Protein AF-A0A0W8FBV6-F1 (afdb_monomer_lite)

Sequence (702 aa):
MQFDRRVVRDALKEDIENRSALSEKLSTVDFVVFSGDLSYRGKSEEFQKAREQLLDPLLEACGQSQNPDRFFIVPGNHDSDRDSFNQWQKEFWDSCFLNSYDCLTECLEQVESRERILEPFQAFTSFVQDYNGQDLPNYGSVRILNIRDKKIALFGINSALACGRHINEESKEIDDRGFVFVGEPQIYDRLSSISDADIKIAVLHHTFDWLNGNDLDRVRRRLMEKFDFILQGHQHKQDVSIINGLIGSSTIIPAGASYNHPTLKDPQPTYAYNFVHFDFDSRNFTVFLRRWSETRKKWVEDVNSYEHGIFESRDSVRQLSPRPGSLPLPIMITTSADNLLQGSGYPSIKEAVEAANPGDTITIRAGAFKENIQIDKSLTIKGAGASNTFIDGSQAGSVFKIGENEADIDVTLSGIAIKEGSGSLVLVNDNDANKYICGGGILNYGRLTVTDCTIFNNTAFNGGGIFSKGTVNINNGTTITQNIANNGGGIFNNCGSRNTAKVNLNEGSSIENNRANQNGAGIYSGGYRVGRNTLNINNGCNISGNIAGNSGGGIWIISEGTLNMNGGVISNNKGWTGGGIFSYGSYANLRGGSIHNNIAMNGAGIVNGGGWMTVDGSLIYGNIANKNDYGYGGGILNSGILTLTSGSIEHNTAFTGGGGIYTTNSPVGKVLGRRQLVHDNYSRKQDDILPEIETDSMNING

Organism: NCBI:txid938273

pLDDT: mean 82.99, std 16.31, range [27.83, 98.5]

InterPro domains:
  IPR004843 Calcineurin-like, phosphoesterase domain [PF00149] (27-237)
  IPR006626 Parallel beta-helix repeat [SM00710] (445-470)
  IPR006626 Parallel beta-helix repeat [SM00710] (506-527)
  IPR006626 Parallel beta-helix repeat [SM00710] (538-559)
  IPR006626 Parallel beta-helix repeat [SM00710] (565-585)
  IPR006626 Parallel beta-helix repeat [SM00710] (644-665)
  IPR011050 Pectin lyase fold/virulence factor [SSF51126] (343-602)
  IPR012334 Pectin lyase fold [G3DSA:2.160.20.10] (341-602)
  IPR029052 Metallo-dependent phosphatase-like [G3DSA:3.60.21.10] (3-287)
  IPR029052 Metallo-dependent phosphatase-like [SSF56300] (28-293)
  IPR050884 Cyclic nucleotide phosphodiesterase class-III [PTHR42988] (28-300)

Structure (mmCIF, N/CA/C/O backbone):
data_AF-A0A0W8FBV6-F1
#
_entry.id   AF-A0A0W8FBV6-F1
#
loop_
_atom_site.group_PDB
_atom_site.id
_atom_site.type_symbol
_atom_site.label_atom_id
_atom_site.label_alt_id
_atom_site.label_comp_id
_atom_site.label_asym_id
_atom_site.label_entity_id
_atom_site.label_seq_id
_atom_site.pdbx_PDB_ins_code
_atom_site.Cartn_x
_atom_site.Cartn_y
_atom_site.Cartn_z
_atom_site.occupancy
_atom_site.B_iso_or_equiv
_atom_site.auth_seq_id
_atom_site.auth_comp_id
_atom_site.auth_asym_id
_atom_site.auth_atom_id
_atom_site.pdbx_PDB_model_num
ATOM 1 N N . MET A 1 1 ? -41.106 27.885 -12.659 1.00 34.94 1 MET A N 1
ATOM 2 C CA . MET A 1 1 ? -41.574 28.480 -11.389 1.00 34.94 1 MET A CA 1
ATOM 3 C C . MET A 1 1 ? -40.340 28.890 -10.608 1.00 34.94 1 MET A C 1
ATOM 5 O O . MET A 1 1 ? -39.494 28.037 -10.382 1.00 34.94 1 MET A O 1
ATOM 9 N N . GLN A 1 2 ? -40.171 30.178 -10.296 1.00 39.66 2 GLN A N 1
ATOM 10 C CA . GLN A 1 2 ? -39.080 30.622 -9.425 1.00 39.66 2 GLN A CA 1
ATOM 11 C C . GLN A 1 2 ? -39.383 30.132 -8.011 1.00 39.66 2 GLN A C 1
ATOM 13 O O . GLN A 1 2 ? -40.314 30.586 -7.356 1.00 39.66 2 GLN A O 1
ATOM 18 N N . PHE A 1 3 ? -38.637 29.119 -7.612 1.00 52.97 3 PHE A N 1
ATOM 19 C CA . PHE A 1 3 ? -38.684 28.483 -6.313 1.00 52.97 3 PHE A CA 1
ATOM 20 C C . PHE A 1 3 ? -38.062 29.426 -5.262 1.00 52.97 3 PHE A C 1
ATOM 22 O O . PHE A 1 3 ? -36.902 29.816 -5.418 1.00 52.97 3 PHE A O 1
ATOM 29 N N . ASP A 1 4 ? -38.820 29.860 -4.242 1.00 67.50 4 ASP A N 1
ATOM 30 C CA . ASP A 1 4 ? -38.330 30.832 -3.246 1.00 67.50 4 ASP A CA 1
ATOM 31 C C . ASP A 1 4 ? -37.330 30.155 -2.298 1.00 67.50 4 ASP A C 1
ATOM 33 O O . ASP A 1 4 ? -37.698 29.356 -1.437 1.00 67.50 4 ASP A O 1
ATOM 37 N N . ARG A 1 5 ? -36.048 30.500 -2.462 1.00 71.50 5 ARG A N 1
ATOM 38 C CA . ARG A 1 5 ? -34.923 30.035 -1.635 1.00 71.50 5 ARG A CA 1
ATOM 39 C C . ARG A 1 5 ? -35.174 30.211 -0.135 1.00 71.50 5 ARG A C 1
ATOM 41 O O . ARG A 1 5 ? -34.678 29.411 0.653 1.00 71.50 5 ARG A O 1
ATOM 48 N N . ARG A 1 6 ? -35.964 31.216 0.259 1.00 78.56 6 ARG A N 1
ATOM 49 C CA . ARG A 1 6 ? -36.307 31.464 1.665 1.00 78.56 6 ARG A CA 1
ATOM 50 C C . ARG A 1 6 ? -37.202 30.372 2.235 1.00 78.56 6 ARG A C 1
ATOM 52 O O . ARG A 1 6 ? -36.981 29.969 3.362 1.00 78.56 6 ARG A O 1
ATOM 59 N N . VAL A 1 7 ? -38.121 29.811 1.446 1.00 83.00 7 VAL A N 1
ATOM 60 C CA . VAL A 1 7 ? -39.041 28.760 1.917 1.00 83.00 7 VAL A CA 1
ATOM 61 C C . VAL A 1 7 ? -38.283 27.498 2.332 1.00 83.00 7 VAL A C 1
ATOM 63 O O . VAL A 1 7 ? -38.537 26.959 3.403 1.00 83.00 7 VAL A O 1
ATOM 66 N N . VAL A 1 8 ? -37.323 27.039 1.522 1.00 83.88 8 VAL A N 1
ATOM 67 C CA . VAL A 1 8 ? -36.521 25.845 1.855 1.00 83.88 8 VAL A CA 1
ATOM 68 C C . VAL A 1 8 ? -35.575 26.101 3.010 1.00 83.88 8 VAL A C 1
ATOM 70 O O . VAL A 1 8 ? -35.442 25.252 3.889 1.00 83.88 8 VAL A O 1
ATOM 73 N N . ARG A 1 9 ? -34.920 27.263 3.010 1.00 87.31 9 ARG A N 1
ATOM 74 C CA . ARG A 1 9 ? -33.992 27.646 4.068 1.00 87.31 9 ARG A CA 1
ATOM 75 C C . ARG A 1 9 ? -34.700 27.794 5.412 1.00 87.31 9 ARG A C 1
ATOM 77 O O . ARG A 1 9 ? -34.215 27.263 6.401 1.00 87.31 9 ARG A O 1
ATOM 84 N N . ASP A 1 10 ? -35.812 28.517 5.461 1.00 89.94 10 ASP A N 1
ATOM 85 C CA . ASP A 1 10 ? -36.524 28.769 6.716 1.00 89.94 10 ASP A CA 1
ATOM 86 C C . ASP A 1 10 ? -37.077 27.451 7.273 1.00 89.94 10 ASP A C 1
ATOM 88 O O . ASP A 1 10 ? -36.929 27.175 8.459 1.00 89.94 10 ASP A O 1
ATOM 92 N N . ALA A 1 11 ? -37.574 26.569 6.399 1.00 91.44 11 ALA A N 1
ATOM 93 C CA . ALA A 1 11 ? -37.945 25.212 6.784 1.00 91.44 11 ALA A CA 1
ATOM 94 C C . ALA A 1 11 ? -36.741 24.354 7.221 1.00 91.44 11 ALA A C 1
ATOM 96 O O . ALA A 1 11 ? -36.903 23.479 8.064 1.00 91.44 11 ALA A O 1
ATOM 97 N N . LEU A 1 12 ? -35.543 24.560 6.652 1.00 91.94 12 LEU A N 1
ATOM 98 C CA . LEU A 1 12 ? -34.315 23.869 7.079 1.00 91.94 12 LEU A CA 1
ATOM 99 C C . LEU A 1 12 ? -33.940 24.296 8.495 1.00 91.94 12 LEU A C 1
ATOM 101 O O . LEU A 1 12 ? -33.654 23.449 9.335 1.00 91.94 12 LEU A O 1
ATOM 105 N N . LYS A 1 13 ? -33.982 25.607 8.756 1.00 93.06 13 LYS A N 1
ATOM 106 C CA . LYS A 1 13 ? -33.763 26.177 10.085 1.00 93.06 13 LYS A CA 1
ATOM 107 C C . LYS A 1 13 ? -34.738 25.559 11.091 1.00 93.06 13 LYS A C 1
ATOM 109 O O . LYS A 1 13 ? -34.300 25.028 12.106 1.00 93.06 13 LYS A O 1
ATOM 114 N N . GLU A 1 14 ? -36.028 25.541 10.758 1.00 94.25 14 GLU A N 1
ATOM 115 C CA . GLU A 1 14 ? -37.075 24.953 11.599 1.00 94.25 14 GLU A CA 1
ATOM 116 C C . GLU A 1 14 ? -36.863 23.445 11.848 1.00 94.25 14 GLU A C 1
ATOM 118 O O . GLU A 1 14 ? -37.029 22.983 12.976 1.00 94.25 14 GLU A O 1
ATOM 123 N N . ASP A 1 15 ? -36.470 22.660 10.837 1.00 94.75 15 ASP A N 1
ATOM 124 C CA . ASP A 1 15 ? -36.201 21.219 11.008 1.00 94.75 15 ASP A CA 1
ATOM 125 C C . ASP A 1 15 ? -34.999 20.974 11.935 1.00 94.75 15 ASP A C 1
ATOM 127 O O . ASP A 1 15 ? -35.024 20.068 12.769 1.00 94.75 15 ASP A O 1
ATOM 131 N N . ILE A 1 16 ? -33.965 21.820 11.844 1.00 95.25 16 ILE A N 1
ATOM 132 C CA . ILE A 1 16 ? -32.787 21.768 12.722 1.00 95.25 16 ILE A CA 1
ATOM 133 C C . ILE A 1 16 ? -33.124 22.187 14.154 1.00 95.25 16 ILE A C 1
ATOM 135 O O . ILE A 1 16 ? -32.656 21.548 15.099 1.00 95.25 16 ILE A O 1
ATOM 139 N N . GLU A 1 17 ? -33.942 23.218 14.345 1.00 95.12 17 GLU A N 1
ATOM 140 C CA . GLU A 1 17 ? -34.413 23.635 15.672 1.00 95.12 17 GLU A CA 1
ATOM 141 C C . GLU A 1 17 ? -35.259 22.536 16.332 1.00 95.12 17 GLU A C 1
ATOM 143 O O . GLU A 1 17 ? -35.112 22.263 17.524 1.00 95.12 17 GLU A O 1
ATOM 148 N N . ASN A 1 18 ? -36.073 21.831 15.542 1.00 94.25 18 ASN A N 1
ATOM 149 C CA . ASN A 1 18 ? -36.957 20.763 16.010 1.00 94.25 18 ASN A CA 1
ATOM 150 C C . ASN A 1 18 ? -36.318 19.363 16.031 1.00 94.25 18 ASN A C 1
ATOM 152 O O . ASN A 1 18 ? -37.000 18.380 16.331 1.00 94.25 18 ASN A O 1
ATOM 156 N N . ARG A 1 19 ? -35.012 19.238 15.765 1.00 94.62 19 ARG A N 1
ATOM 157 C CA . ARG A 1 19 ? -34.290 17.952 15.671 1.00 94.62 19 ARG A CA 1
ATOM 158 C C . ARG A 1 19 ? -34.497 17.010 16.867 1.00 94.62 19 ARG A C 1
ATOM 160 O O . ARG A 1 19 ? -34.545 15.797 16.685 1.00 94.62 19 ARG A O 1
ATOM 167 N N . SER A 1 20 ? -34.675 17.541 18.080 1.00 92.38 20 SER A N 1
ATOM 168 C CA . SER A 1 20 ? -34.895 16.742 19.296 1.00 92.38 20 SER A CA 1
ATOM 169 C C . SER A 1 20 ? -36.212 15.962 19.266 1.00 92.38 20 SER A C 1
ATOM 171 O O . SER A 1 20 ? -36.336 14.945 19.941 1.00 92.38 20 SER A O 1
ATOM 173 N N . ALA A 1 21 ? -37.192 16.413 18.475 1.00 91.06 21 ALA A N 1
ATOM 174 C CA . ALA A 1 21 ? -38.440 15.688 18.252 1.00 91.06 21 ALA A CA 1
ATOM 175 C C . ALA A 1 21 ? -38.255 14.469 17.330 1.00 91.06 21 ALA A C 1
ATOM 177 O O . ALA A 1 21 ? -39.085 13.563 17.354 1.00 91.06 21 ALA A O 1
ATOM 178 N N . LEU A 1 22 ? -37.180 14.433 16.529 1.00 88.56 22 LEU A N 1
ATOM 179 C CA . LEU A 1 22 ? -36.831 13.286 15.684 1.00 88.56 22 LEU A CA 1
ATOM 180 C C . LEU A 1 22 ? -36.165 12.179 16.507 1.00 88.56 22 LEU A C 1
ATOM 182 O O . LEU A 1 22 ? -36.453 11.000 16.316 1.00 88.56 22 LEU A O 1
ATOM 186 N N . SER A 1 23 ? -35.251 12.553 17.405 1.00 92.19 23 SER A N 1
ATOM 187 C CA . SER A 1 23 ? -34.561 11.630 18.307 1.00 92.19 23 SER A CA 1
ATOM 188 C C . SER A 1 23 ? -33.877 12.391 19.440 1.00 92.19 23 SER A C 1
ATOM 190 O O . SER A 1 23 ? -33.259 13.432 19.215 1.00 92.19 23 SER A O 1
ATOM 192 N N . GLU A 1 24 ? -33.892 11.827 20.648 1.00 91.62 24 GLU A N 1
ATOM 193 C CA . GLU A 1 24 ? -33.156 12.365 21.803 1.00 91.62 24 GLU A CA 1
ATOM 194 C C . GLU A 1 24 ? -31.637 12.427 21.546 1.00 91.62 24 GLU A C 1
ATOM 196 O O . GLU A 1 24 ? -30.957 13.341 22.023 1.00 91.62 24 GLU A O 1
ATOM 201 N N . LYS A 1 25 ? -31.124 11.523 20.690 1.00 91.12 25 LYS A N 1
ATOM 202 C CA . LYS A 1 25 ? -29.730 11.499 20.210 1.00 91.12 25 LYS A CA 1
ATOM 203 C C . LYS A 1 25 ? -29.308 12.809 19.522 1.00 91.12 25 LYS A C 1
ATOM 205 O O . LYS A 1 25 ? -28.119 13.075 19.409 1.00 91.12 25 LYS A O 1
ATOM 210 N N . LEU A 1 26 ? -30.260 13.617 19.046 1.00 93.62 26 LEU A N 1
ATOM 211 C CA . LEU A 1 26 ? -30.008 14.865 18.316 1.00 93.62 26 LEU A CA 1
ATOM 212 C C . LEU A 1 26 ? -30.193 16.121 19.175 1.00 93.62 26 LEU A C 1
ATOM 214 O O . LEU A 1 26 ? -30.141 17.234 18.657 1.00 93.62 26 LEU A O 1
ATOM 218 N N . SER A 1 27 ? -30.402 15.972 20.485 1.00 91.38 27 SER A N 1
ATOM 219 C CA . SER A 1 27 ? -30.632 17.101 21.396 1.00 91.38 27 SER A CA 1
ATOM 220 C C . SER A 1 27 ? -29.527 18.167 21.337 1.00 91.38 27 SER A C 1
ATOM 222 O O . SER A 1 27 ? -29.810 19.369 21.376 1.00 91.38 27 SER A O 1
ATOM 224 N N . THR A 1 28 ? -28.278 17.751 21.127 1.00 92.06 28 THR A N 1
ATOM 225 C CA . THR A 1 28 ? -27.111 18.630 20.979 1.00 92.06 28 THR A CA 1
ATOM 226 C C . THR A 1 28 ? -26.448 18.466 19.614 1.00 92.06 28 THR A C 1
ATOM 228 O O . THR A 1 28 ? -26.330 17.351 19.114 1.00 92.06 28 THR A O 1
ATOM 231 N N . VAL A 1 29 ? -25.960 19.569 19.038 1.00 95.69 29 VAL A N 1
ATOM 232 C CA . VAL A 1 29 ? -25.093 19.557 17.848 1.00 95.69 29 VAL A CA 1
ATOM 233 C C . VAL A 1 29 ? -23.697 19.971 18.282 1.00 95.69 29 VAL A C 1
ATOM 235 O O . VAL A 1 29 ? -23.529 21.091 18.754 1.00 95.69 29 VAL A O 1
ATOM 238 N N . ASP A 1 30 ? -22.700 19.101 18.129 1.00 96.00 30 ASP A N 1
ATOM 239 C CA . ASP A 1 30 ? -21.329 19.412 18.553 1.00 96.00 30 ASP A CA 1
ATOM 240 C C . ASP A 1 30 ? -20.539 20.238 17.525 1.00 96.00 30 ASP A C 1
ATOM 242 O O . ASP A 1 30 ? -19.665 21.018 17.906 1.00 96.00 30 ASP A O 1
ATOM 246 N N . PHE A 1 31 ? -20.803 20.038 16.229 1.00 96.56 31 PHE A N 1
ATOM 247 C CA . PHE A 1 31 ? -20.194 20.768 15.113 1.00 96.56 31 PHE A CA 1
ATOM 248 C C . PHE A 1 31 ? -20.979 20.553 13.809 1.00 96.56 31 PHE A C 1
ATOM 250 O O . PHE A 1 31 ? -21.825 19.664 13.718 1.00 96.56 31 PHE A O 1
ATOM 257 N N . VAL A 1 32 ? -20.690 21.376 12.800 1.00 96.31 32 VAL A N 1
ATOM 258 C CA . VAL A 1 32 ? -21.300 21.352 11.465 1.00 96.31 32 VAL A CA 1
ATOM 259 C C . VAL A 1 32 ? -20.206 21.188 10.412 1.00 96.31 32 VAL A C 1
ATOM 261 O O . VAL A 1 32 ? -19.221 21.927 10.422 1.00 96.31 32 VAL A O 1
ATOM 264 N N . VAL A 1 33 ? -20.397 20.248 9.483 1.00 96.44 33 VAL A N 1
ATOM 265 C CA . VAL A 1 33 ? -19.528 20.063 8.310 1.00 96.44 33 VAL A CA 1
ATOM 266 C C . VAL A 1 33 ? -20.289 20.444 7.046 1.00 96.44 33 VAL A C 1
ATOM 268 O O . VAL A 1 33 ? -21.404 19.973 6.830 1.00 96.44 33 VAL A O 1
ATOM 271 N N . PHE A 1 34 ? -19.673 21.268 6.202 1.00 94.69 34 PHE A N 1
ATOM 272 C CA . PHE A 1 34 ? -20.196 21.684 4.905 1.00 94.69 34 PHE A CA 1
ATOM 273 C C . PHE A 1 34 ? -19.235 21.227 3.800 1.00 94.69 34 PHE A C 1
ATOM 275 O O . PHE A 1 34 ? -18.097 21.680 3.718 1.00 94.69 34 PHE A O 1
ATOM 282 N N . SER A 1 35 ? -19.656 20.295 2.949 1.00 93.31 35 SER A N 1
ATOM 283 C CA . SER A 1 35 ? -18.772 19.632 1.979 1.00 93.31 35 SER A CA 1
ATOM 284 C C . SER A 1 35 ? -18.649 20.374 0.637 1.00 93.31 35 SER A C 1
ATOM 286 O O . SER A 1 35 ? -18.554 19.725 -0.398 1.00 93.31 35 SER A O 1
ATOM 288 N N . GLY A 1 36 ? -18.659 21.710 0.637 1.00 92.50 36 GLY A N 1
ATOM 289 C CA . GLY A 1 36 ? -18.440 22.566 -0.545 1.00 92.50 36 GLY A CA 1
ATOM 290 C C . GLY A 1 36 ? -19.681 22.989 -1.331 1.00 92.50 36 GLY A C 1
ATOM 291 O O . GLY A 1 36 ? -20.798 22.614 -0.987 1.00 92.50 36 GLY A O 1
ATOM 292 N N . ASP A 1 37 ? -19.448 23.793 -2.371 1.00 92.19 37 ASP A N 1
ATOM 293 C CA . ASP A 1 37 ? -20.438 24.490 -3.209 1.00 92.19 37 ASP A CA 1
ATOM 294 C C . ASP A 1 37 ? -21.306 25.480 -2.417 1.00 92.19 37 ASP A C 1
ATOM 296 O O . ASP A 1 37 ? -22.538 25.484 -2.474 1.00 92.19 37 ASP A O 1
ATOM 300 N N . LEU A 1 38 ? -20.644 26.347 -1.649 1.00 92.75 38 LEU A N 1
ATOM 301 C CA . LEU A 1 38 ? -21.315 27.416 -0.906 1.00 92.75 38 LEU A CA 1
ATOM 302 C C . LEU A 1 38 ? -21.712 28.593 -1.814 1.00 92.75 38 LEU A C 1
ATOM 304 O O . LEU A 1 38 ? -22.687 29.299 -1.543 1.00 92.75 38 LEU A O 1
ATOM 308 N N . SER A 1 39 ? -20.942 28.816 -2.875 1.00 92.69 39 SER A N 1
ATOM 309 C CA . SER A 1 39 ? -21.131 29.888 -3.853 1.00 92.69 39 SER A CA 1
ATOM 310 C C . SER A 1 39 ? -21.511 29.342 -5.232 1.00 92.69 39 SER A C 1
ATOM 312 O O . SER A 1 39 ? -21.609 28.135 -5.432 1.00 92.69 39 SER A O 1
ATOM 314 N N . TYR A 1 40 ? -21.782 30.232 -6.190 1.00 88.12 40 TYR A N 1
ATOM 315 C CA . TYR A 1 40 ? -22.110 29.848 -7.566 1.00 88.12 40 TYR A CA 1
ATOM 316 C C . TYR A 1 40 ? -20.909 30.006 -8.511 1.00 88.12 40 TYR A C 1
ATOM 318 O O . TYR A 1 40 ? -20.779 29.243 -9.475 1.00 88.12 40 TYR A O 1
ATOM 326 N N . ARG A 1 41 ? -20.057 31.010 -8.261 1.00 89.62 41 ARG A N 1
ATOM 327 C CA . ARG A 1 41 ? -18.890 31.380 -9.080 1.00 89.62 41 ARG A CA 1
ATOM 328 C C . ARG A 1 41 ? -17.663 31.790 -8.255 1.00 89.62 41 ARG A C 1
ATOM 330 O O . ARG A 1 41 ? -16.793 32.477 -8.787 1.00 89.62 41 ARG A O 1
ATOM 337 N N . GLY A 1 42 ? -17.614 31.458 -6.966 1.00 93.25 42 GLY A N 1
ATOM 338 C CA . GLY A 1 42 ? -16.453 31.737 -6.119 1.00 93.25 42 GLY A CA 1
ATOM 339 C C . GLY A 1 42 ? -16.167 33.222 -5.887 1.00 93.25 42 GLY A C 1
ATOM 340 O O . GLY A 1 42 ? -15.018 33.589 -5.655 1.00 93.25 42 GLY A O 1
ATOM 341 N N . LYS A 1 43 ? -17.177 34.101 -5.969 1.00 94.44 43 LYS A N 1
ATOM 342 C CA . LYS A 1 43 ? -16.995 35.551 -5.764 1.00 94.44 43 LYS A CA 1
ATOM 343 C C . LYS A 1 43 ? -17.208 35.943 -4.299 1.00 94.44 43 LYS A C 1
ATOM 345 O O . LYS A 1 43 ? -18.108 35.428 -3.635 1.00 94.44 43 LYS A O 1
ATOM 350 N N . SER A 1 44 ? -16.434 36.908 -3.805 1.00 94.56 44 SER A N 1
ATOM 351 C CA . SER A 1 44 ? -16.475 37.358 -2.402 1.00 94.56 44 SER A CA 1
ATOM 352 C C . SER A 1 44 ? -17.872 37.795 -1.940 1.00 94.56 44 SER A C 1
ATOM 354 O O . SER A 1 44 ? -18.302 37.466 -0.836 1.00 94.56 44 SER A O 1
ATOM 356 N N . GLU A 1 45 ? -18.626 38.490 -2.793 1.00 94.56 45 GLU A N 1
ATOM 357 C CA . GLU A 1 45 ? -19.999 38.918 -2.513 1.00 94.56 45 GLU A CA 1
ATOM 358 C C . GLU A 1 45 ? -21.000 37.758 -2.403 1.00 94.56 45 GLU A C 1
ATOM 360 O O . GLU A 1 45 ? -22.022 37.892 -1.723 1.00 94.56 45 GLU A O 1
ATOM 365 N N . GLU A 1 46 ? -20.734 36.620 -3.049 1.00 94.94 46 GLU A N 1
ATOM 366 C CA . GLU A 1 46 ? -21.561 35.417 -2.924 1.00 94.94 46 GLU A CA 1
ATOM 367 C C . GLU A 1 46 ? -21.331 34.754 -1.567 1.00 94.94 46 GLU A C 1
ATOM 369 O O . GLU A 1 46 ? -22.303 34.418 -0.890 1.00 94.94 46 GLU A O 1
ATOM 374 N N . PHE A 1 47 ? -20.075 34.658 -1.122 1.00 96.06 47 PHE A N 1
ATOM 375 C CA . PHE A 1 47 ? -19.739 34.130 0.201 1.00 96.06 47 PHE A CA 1
ATOM 376 C C . PHE A 1 47 ? -20.302 34.990 1.337 1.00 96.06 47 PHE A C 1
ATOM 378 O O . PHE A 1 47 ? -20.884 34.456 2.281 1.00 96.06 47 PHE A O 1
ATOM 385 N N . GLN A 1 48 ? -20.230 36.320 1.220 1.00 94.12 48 GLN A N 1
ATOM 386 C CA . GLN A 1 48 ? -20.823 37.216 2.217 1.00 94.12 48 GLN A CA 1
ATOM 387 C C . GLN A 1 48 ? -22.349 37.047 2.302 1.00 94.12 48 GLN A C 1
ATOM 389 O O . GLN A 1 48 ? -22.913 36.978 3.394 1.00 94.12 48 GLN A O 1
ATOM 394 N N . LYS A 1 49 ? -23.030 36.902 1.157 1.00 92.88 49 LYS A N 1
ATOM 395 C CA . LYS A 1 49 ? -24.466 36.584 1.146 1.00 92.88 49 LYS A CA 1
ATOM 396 C C . LYS A 1 49 ? -24.748 35.211 1.746 1.00 92.88 49 LYS A C 1
ATOM 398 O O . LYS A 1 49 ? -25.730 35.072 2.467 1.00 92.88 49 LYS A O 1
ATOM 403 N N . ALA A 1 50 ? -23.923 34.207 1.456 1.00 92.38 50 ALA A N 1
ATOM 404 C CA . ALA A 1 50 ? -24.084 32.863 2.002 1.00 92.38 50 ALA A CA 1
ATOM 405 C C . ALA A 1 50 ? -23.928 32.849 3.530 1.00 92.38 50 ALA A C 1
ATOM 407 O O . ALA A 1 50 ? -24.710 32.193 4.217 1.00 92.38 50 ALA A O 1
ATOM 408 N N . ARG A 1 51 ? -22.999 33.640 4.077 1.00 93.50 51 ARG A N 1
ATOM 409 C CA . ARG A 1 51 ? -22.887 33.868 5.521 1.00 93.50 51 ARG A CA 1
ATOM 410 C C . ARG A 1 51 ? -24.191 34.383 6.120 1.00 93.50 51 ARG A C 1
ATOM 412 O O . ARG A 1 51 ? -24.788 33.709 6.953 1.00 93.50 51 ARG A O 1
ATOM 419 N N . GLU A 1 52 ? -24.649 35.541 5.653 1.00 92.12 52 GLU A N 1
ATOM 420 C CA . GLU A 1 52 ? -25.810 36.235 6.224 1.00 92.12 52 GLU A CA 1
ATOM 421 C C . GLU A 1 52 ? -27.109 35.449 6.038 1.00 92.12 52 GLU A C 1
ATOM 423 O O . GLU A 1 52 ? -27.987 35.445 6.899 1.00 92.12 52 GLU A O 1
ATOM 428 N N . GLN A 1 53 ? -27.259 34.813 4.875 1.00 90.50 53 GLN A N 1
ATOM 429 C CA . GLN A 1 53 ? -28.521 34.214 4.468 1.00 90.50 53 GLN A CA 1
ATOM 430 C C . GLN A 1 53 ? -28.603 32.723 4.747 1.00 90.50 53 GLN A C 1
ATOM 432 O O . GLN A 1 53 ? -29.716 32.224 4.671 1.00 90.50 53 GLN A O 1
ATOM 437 N N . LEU A 1 54 ? -27.508 32.010 5.019 1.00 90.75 54 LEU A N 1
ATOM 438 C CA . LEU A 1 54 ? -27.524 30.558 5.231 1.00 90.75 54 LEU A CA 1
ATOM 439 C C . LEU A 1 54 ? -26.728 30.141 6.467 1.00 90.75 54 LEU A C 1
ATOM 441 O O . LEU A 1 54 ? -27.300 29.490 7.337 1.00 90.75 54 LEU A O 1
ATOM 445 N N . LEU A 1 55 ? -25.443 30.496 6.555 1.00 93.56 55 LEU A N 1
ATOM 446 C CA . LEU A 1 55 ? -24.568 29.955 7.601 1.00 93.56 55 LEU A CA 1
ATOM 447 C C . LEU A 1 55 ? -24.917 30.483 8.992 1.00 93.56 55 LEU A C 1
ATOM 449 O O . LEU A 1 55 ? -25.082 29.681 9.906 1.00 93.56 55 LEU A O 1
ATOM 453 N N . ASP A 1 56 ? -25.095 31.797 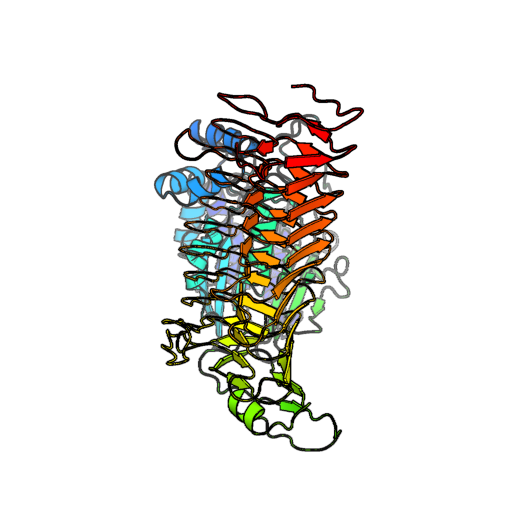9.150 1.00 94.00 56 ASP A N 1
ATOM 454 C CA . ASP A 1 56 ? -25.406 32.390 10.455 1.00 94.00 56 ASP A CA 1
ATOM 455 C C . ASP A 1 56 ? -26.756 31.876 11.009 1.00 94.00 56 ASP A C 1
ATOM 457 O O . ASP A 1 56 ? -26.779 31.409 12.153 1.00 94.00 56 ASP A O 1
ATOM 461 N N . PRO A 1 57 ? -27.858 31.834 10.222 1.00 92.94 57 PRO A N 1
ATOM 462 C CA . PRO A 1 57 ? -29.111 31.212 10.663 1.00 92.94 57 PRO A CA 1
ATOM 463 C C . PRO A 1 57 ? -28.995 29.711 10.968 1.00 92.94 57 PRO A C 1
ATOM 465 O O . PRO A 1 57 ? -29.668 29.212 11.869 1.00 92.94 57 PRO A O 1
ATOM 468 N N . LEU A 1 58 ? -28.164 28.977 10.220 1.00 92.62 58 LEU A N 1
ATOM 469 C CA . LEU A 1 58 ? -27.956 27.544 10.438 1.00 92.62 58 LEU A CA 1
ATOM 470 C C . LEU A 1 58 ? -27.190 27.292 11.738 1.00 92.62 58 LEU A C 1
ATOM 472 O O . LEU A 1 58 ? -27.594 26.443 12.531 1.00 92.62 58 LEU A O 1
ATOM 476 N N . LEU A 1 59 ? -26.111 28.039 11.990 1.00 94.56 59 LEU A N 1
ATOM 477 C CA . LEU A 1 59 ? -25.370 27.937 13.244 1.00 94.56 59 LEU A CA 1
ATOM 478 C C . LEU A 1 59 ? -26.228 28.368 14.433 1.00 94.56 59 LEU A C 1
ATOM 480 O O . LEU A 1 59 ? -26.119 27.757 15.491 1.00 94.56 59 LEU A O 1
ATOM 484 N N . GLU A 1 60 ? -27.120 29.344 14.266 1.00 94.81 60 GLU A N 1
ATOM 485 C CA . GLU A 1 60 ? -28.124 29.691 15.277 1.00 94.81 60 GLU A CA 1
ATOM 486 C C . GLU A 1 60 ? -29.044 28.513 15.610 1.00 94.81 60 GLU A C 1
ATOM 488 O O . GLU A 1 60 ? -29.135 28.134 16.778 1.00 94.81 60 GLU A O 1
ATOM 493 N N . ALA A 1 61 ? -29.636 27.861 14.606 1.00 94.69 61 ALA A N 1
ATOM 494 C CA . ALA A 1 61 ? -30.482 26.682 14.816 1.00 94.69 61 ALA A CA 1
ATOM 495 C C . ALA A 1 61 ? -29.735 25.509 15.478 1.00 94.69 61 ALA A C 1
ATOM 497 O O . ALA A 1 61 ? -30.298 24.769 16.293 1.00 94.69 61 ALA A O 1
ATOM 498 N N . CYS A 1 62 ? -28.445 25.354 15.171 1.00 95.06 62 CYS A N 1
ATOM 499 C CA . CYS A 1 62 ? -27.568 24.371 15.806 1.00 95.06 62 CYS A CA 1
ATOM 500 C C . CYS A 1 62 ? -27.140 24.755 17.237 1.00 95.06 62 CYS A C 1
ATOM 502 O O . CYS A 1 62 ? -26.545 23.927 17.925 1.00 95.06 62 CYS A O 1
ATOM 504 N N . GLY A 1 63 ? -27.411 25.981 17.700 1.00 94.25 63 GLY A N 1
ATOM 505 C CA . GLY A 1 63 ? -26.929 26.491 18.990 1.00 94.25 63 GLY A CA 1
ATOM 506 C C . GLY A 1 63 ? -25.433 26.834 19.004 1.00 94.25 63 GLY A C 1
ATOM 507 O O . GLY A 1 63 ? -24.801 26.800 20.056 1.00 94.25 63 GLY A O 1
ATOM 508 N N . GLN A 1 64 ? -24.856 27.145 17.842 1.00 93.81 64 GLN A N 1
ATOM 509 C CA . GLN A 1 64 ? -23.424 27.362 17.609 1.00 93.81 64 GLN A CA 1
ATOM 510 C C . GLN A 1 64 ? -23.058 28.793 17.179 1.00 93.81 64 GLN A C 1
ATOM 512 O O . GLN A 1 64 ? -21.913 29.039 16.811 1.00 93.81 64 GLN A O 1
ATOM 517 N N . SER A 1 65 ? -23.968 29.772 17.270 1.00 91.19 65 SER A N 1
ATOM 518 C CA . SER A 1 65 ? -23.696 31.166 16.854 1.00 91.19 65 SER A CA 1
ATOM 519 C C . SER A 1 65 ? -22.492 31.823 17.537 1.00 91.19 65 SER A C 1
ATOM 521 O O . SER A 1 65 ? -21.926 32.763 16.992 1.00 91.19 65 SER A O 1
ATOM 523 N N . GLN A 1 66 ? -22.122 31.372 18.739 1.00 91.12 66 GLN A N 1
ATOM 524 C CA . GLN A 1 66 ? -20.980 31.902 19.497 1.00 91.12 66 GLN A CA 1
ATOM 525 C C . GLN A 1 66 ? -19.698 31.070 19.321 1.00 91.12 66 GLN A C 1
ATOM 527 O O . GLN A 1 66 ? -18.660 31.447 19.855 1.00 91.12 66 GLN A O 1
ATOM 532 N N . ASN A 1 67 ? -19.755 29.958 18.577 1.00 92.06 67 ASN A N 1
ATOM 533 C CA . ASN A 1 67 ? -18.631 29.043 18.366 1.00 92.06 67 ASN A CA 1
ATOM 534 C C . ASN A 1 67 ? -18.417 28.810 16.858 1.00 92.06 67 ASN A C 1
ATOM 536 O O . ASN A 1 67 ? -18.659 27.710 16.352 1.00 92.06 67 ASN A O 1
ATOM 540 N N . PRO A 1 68 ? -17.999 29.837 16.095 1.00 89.56 68 PRO A N 1
ATOM 541 C CA . PRO A 1 68 ? -17.793 29.698 14.653 1.00 89.56 68 PRO A CA 1
ATOM 542 C C . PRO A 1 68 ? -16.736 28.634 14.317 1.00 89.56 68 PRO A C 1
ATOM 544 O O . PRO A 1 68 ? -16.790 28.014 13.260 1.00 89.56 68 PRO A O 1
ATOM 547 N N . ASP A 1 69 ? -15.824 28.338 15.246 1.00 92.56 69 ASP A N 1
ATOM 548 C CA . ASP A 1 69 ? -14.845 27.255 15.166 1.00 92.56 69 ASP A CA 1
ATOM 549 C C . ASP A 1 69 ? -15.471 25.846 15.123 1.00 92.56 69 ASP A C 1
ATOM 551 O O . ASP A 1 69 ? -14.776 24.886 14.789 1.00 92.56 69 ASP A O 1
ATOM 555 N N . ARG A 1 70 ? -16.771 25.711 15.414 1.00 95.25 70 ARG A N 1
ATOM 556 C CA . ARG A 1 70 ? -17.564 24.480 15.252 1.00 95.25 70 ARG A CA 1
ATOM 557 C C . ARG A 1 70 ? -18.133 24.305 13.845 1.00 95.25 70 ARG A C 1
ATOM 559 O O . ARG A 1 70 ? -18.789 23.301 13.588 1.00 95.25 70 ARG A O 1
ATOM 566 N N . PHE A 1 71 ? -17.883 25.238 12.933 1.00 97.19 71 PHE A N 1
ATOM 567 C CA . PHE A 1 71 ? -18.167 25.089 11.509 1.00 97.19 71 PHE A CA 1
ATOM 568 C C . PHE A 1 71 ? -16.895 24.675 10.761 1.00 97.19 71 PHE A C 1
ATOM 570 O O . PHE A 1 71 ? -15.837 25.268 10.969 1.00 97.19 71 PHE A O 1
ATOM 577 N N . PHE A 1 72 ? -16.987 23.685 9.875 1.00 98.00 72 PHE A N 1
ATOM 578 C CA . PHE A 1 72 ? -15.876 23.230 9.037 1.00 98.00 72 PHE A CA 1
ATOM 579 C C . PHE A 1 72 ? -16.326 23.075 7.587 1.00 98.00 72 PHE A C 1
ATOM 581 O O . PHE A 1 72 ? -17.353 22.448 7.328 1.00 98.00 72 PHE A O 1
ATOM 588 N N . ILE A 1 73 ? -15.560 23.621 6.642 1.00 97.25 73 ILE A N 1
ATOM 589 C CA . ILE A 1 73 ? -15.934 23.639 5.224 1.00 97.25 73 ILE A CA 1
ATOM 590 C C . ILE A 1 73 ? -14.748 23.330 4.312 1.00 97.25 73 ILE A C 1
ATOM 592 O O . ILE A 1 73 ? -13.624 23.737 4.583 1.00 97.25 73 ILE A O 1
ATOM 596 N N . VAL A 1 74 ? -15.002 22.627 3.213 1.00 97.38 74 VAL A N 1
ATOM 597 C CA . VAL A 1 74 ? -14.050 22.443 2.102 1.00 97.38 74 VAL A CA 1
ATOM 598 C C . VAL A 1 74 ? -14.622 23.068 0.833 1.00 97.38 74 VAL A C 1
ATOM 600 O O . VAL A 1 74 ? -15.842 23.190 0.750 1.00 97.38 74 VAL A O 1
ATOM 603 N N . PRO A 1 75 ? -13.802 23.472 -0.149 1.00 96.38 75 PRO A N 1
ATOM 604 C CA . PRO A 1 75 ? -14.323 24.057 -1.376 1.00 96.38 75 PRO A CA 1
ATOM 605 C C . PRO A 1 75 ? -14.936 22.992 -2.292 1.00 96.38 75 PRO A C 1
ATOM 607 O O . PRO A 1 75 ? -14.424 21.873 -2.404 1.00 96.38 75 PRO A O 1
ATOM 610 N N . GLY A 1 76 ? -16.009 23.373 -2.981 1.00 93.12 76 GLY A N 1
ATOM 611 C CA . GLY A 1 76 ? -16.563 22.645 -4.120 1.00 93.12 76 GLY A CA 1
ATOM 612 C C . GLY A 1 76 ? -16.152 23.248 -5.463 1.00 93.12 76 GLY A C 1
ATOM 613 O O . GLY A 1 76 ? -15.391 24.218 -5.536 1.00 93.12 76 GLY A O 1
ATOM 614 N N . ASN A 1 77 ? -16.640 22.665 -6.556 1.00 89.38 77 ASN A N 1
ATOM 615 C CA . ASN A 1 77 ? -16.310 23.116 -7.909 1.00 89.38 77 ASN A CA 1
ATOM 616 C C . ASN A 1 77 ? -16.892 24.494 -8.266 1.00 89.38 77 ASN A C 1
ATOM 618 O O . ASN A 1 77 ? -16.430 25.100 -9.239 1.00 89.38 77 ASN A O 1
ATOM 622 N N . HIS A 1 78 ? -17.894 24.982 -7.533 1.00 90.12 78 HIS A N 1
ATOM 623 C CA . HIS A 1 78 ? -18.451 26.328 -7.691 1.00 90.12 78 HIS A CA 1
ATOM 624 C C . HIS A 1 78 ? -17.766 27.388 -6.823 1.00 90.12 78 HIS A C 1
ATOM 626 O O . HIS A 1 78 ? -17.975 28.577 -7.057 1.00 90.12 78 HIS A O 1
ATOM 632 N N . ASP A 1 79 ? -16.914 26.981 -5.878 1.00 94.38 79 ASP A N 1
ATOM 633 C CA . ASP A 1 79 ? -16.227 27.889 -4.952 1.00 94.38 79 ASP A CA 1
ATOM 634 C C . ASP A 1 79 ? -14.923 28.483 -5.500 1.00 94.38 79 ASP A C 1
ATOM 636 O O . ASP A 1 79 ? -14.251 29.246 -4.805 1.00 94.38 79 ASP A O 1
ATOM 640 N N . SER A 1 80 ? -14.575 28.169 -6.751 1.00 92.94 80 SER A N 1
ATOM 641 C CA . SER A 1 80 ? -13.454 28.778 -7.467 1.00 92.94 80 SER A CA 1
ATOM 642 C C . SER A 1 80 ? -13.909 29.898 -8.399 1.00 92.94 80 SER A C 1
ATOM 644 O O . SER A 1 80 ? -14.865 29.758 -9.167 1.00 92.94 80 SER A O 1
ATOM 646 N N . ASP A 1 81 ? -13.164 31.003 -8.386 1.00 92.25 81 ASP A N 1
ATOM 647 C CA . ASP A 1 81 ? -13.296 32.063 -9.375 1.00 92.25 81 ASP A CA 1
ATOM 648 C C . ASP A 1 81 ? -12.636 31.628 -10.686 1.00 92.25 81 ASP A C 1
ATOM 650 O O . ASP A 1 81 ? -11.447 31.847 -10.930 1.00 92.25 81 ASP A O 1
ATOM 654 N N . ARG A 1 82 ? -13.427 31.019 -11.565 1.00 83.25 82 ARG A N 1
ATOM 655 C CA . ARG A 1 82 ? -12.947 30.545 -12.869 1.00 83.25 82 ARG A CA 1
ATOM 656 C C . ARG A 1 82 ? -12.542 31.671 -13.828 1.00 83.25 82 ARG A C 1
ATOM 658 O O . ARG A 1 82 ? -11.815 31.413 -14.784 1.00 83.25 82 ARG A O 1
ATOM 665 N N . ASP A 1 83 ? -12.959 32.912 -13.588 1.00 84.75 83 ASP A N 1
ATOM 666 C CA . ASP A 1 83 ? -12.535 34.045 -14.420 1.00 84.75 83 ASP A CA 1
ATOM 667 C C . ASP A 1 83 ? -11.090 34.470 -14.097 1.00 84.75 83 ASP A C 1
ATOM 669 O O . ASP A 1 83 ? -10.434 35.113 -14.916 1.00 84.75 83 ASP A O 1
ATOM 673 N N . SER A 1 84 ? -10.576 34.084 -12.922 1.00 83.25 84 SER A N 1
ATOM 674 C CA . SER A 1 84 ? -9.229 34.433 -12.446 1.00 83.25 84 SER A CA 1
ATOM 675 C C . SER A 1 84 ? -8.096 33.609 -13.075 1.00 83.25 84 SER A C 1
ATOM 677 O O . SER A 1 84 ? -6.924 33.913 -12.854 1.00 83.25 84 SER A O 1
ATOM 679 N N . PHE A 1 85 ? -8.409 32.590 -13.889 1.00 83.19 85 PHE A N 1
ATOM 680 C CA . PHE A 1 85 ? -7.395 31.684 -14.433 1.00 83.19 85 PHE A CA 1
ATOM 681 C C . PHE A 1 85 ? -6.420 32.379 -15.396 1.00 83.19 85 PHE A C 1
ATOM 683 O O . PHE A 1 85 ? -6.769 32.744 -16.526 1.00 83.19 85 PHE A O 1
ATOM 690 N N . ASN A 1 86 ? -5.157 32.468 -14.983 1.00 84.38 86 ASN A N 1
ATOM 691 C CA . ASN A 1 86 ? -4.061 33.000 -15.779 1.00 84.38 86 ASN A CA 1
ATOM 692 C C . ASN A 1 86 ? -3.541 31.981 -16.816 1.00 84.38 86 ASN A C 1
ATOM 694 O O . ASN A 1 86 ? -3.854 30.789 -16.780 1.00 84.38 86 ASN A O 1
ATOM 698 N N . GLN A 1 87 ? -2.751 32.465 -17.779 1.00 84.50 87 GLN A N 1
ATOM 699 C CA . GLN A 1 87 ? -2.235 31.644 -18.881 1.00 84.50 87 GLN A CA 1
ATOM 700 C C . GLN A 1 87 ? -1.387 30.459 -18.394 1.00 84.50 87 GLN A C 1
ATOM 702 O O . GLN A 1 87 ? -1.551 29.352 -18.894 1.00 84.50 87 GLN A O 1
ATOM 707 N N . TRP A 1 88 ? -0.540 30.666 -17.385 1.00 88.12 88 TRP A N 1
ATOM 708 C CA . TRP A 1 88 ? 0.311 29.600 -16.853 1.00 88.12 88 TRP A CA 1
ATOM 709 C C . TRP A 1 88 ? -0.501 28.477 -16.214 1.00 88.12 88 TRP A C 1
ATOM 711 O O . TRP A 1 88 ? -0.174 27.317 -16.414 1.00 88.12 88 TRP A O 1
ATOM 721 N N . GLN A 1 89 ? -1.570 28.794 -15.474 1.00 86.81 89 GLN A N 1
ATOM 722 C CA . GLN A 1 89 ? -2.438 27.761 -14.901 1.00 86.81 89 GLN A CA 1
ATOM 723 C C . GLN A 1 89 ? -3.075 26.925 -16.017 1.00 86.81 89 GLN A C 1
ATOM 725 O O . GLN A 1 89 ? -3.130 25.708 -15.900 1.00 86.81 89 GLN A O 1
ATOM 730 N N . LYS A 1 90 ? -3.521 27.556 -17.110 1.00 82.25 90 LYS A N 1
ATOM 731 C CA . LYS A 1 90 ? -4.089 26.837 -18.264 1.00 82.25 90 LYS A CA 1
ATOM 732 C C . LYS A 1 90 ? -3.064 25.873 -18.867 1.00 82.25 90 LYS A C 1
ATOM 734 O O . LYS A 1 90 ? -3.327 24.680 -18.922 1.00 82.25 90 LYS A O 1
ATOM 739 N N . GLU A 1 91 ? -1.868 26.370 -19.178 1.00 84.19 91 GLU A N 1
ATOM 740 C CA . GLU A 1 91 ? -0.765 25.563 -19.722 1.00 84.19 91 GLU A CA 1
ATOM 741 C C . GLU A 1 91 ? -0.315 24.442 -18.767 1.00 84.19 91 GLU A C 1
ATOM 743 O O . GLU A 1 91 ? -0.033 23.326 -19.203 1.00 84.19 91 GLU A O 1
ATOM 748 N N . PHE A 1 92 ? -0.271 24.716 -17.459 1.00 86.06 92 PHE A N 1
ATOM 749 C CA . PHE A 1 92 ? 0.061 23.729 -16.431 1.00 86.06 92 PHE A CA 1
ATOM 750 C C . PHE A 1 92 ? -0.930 22.569 -16.444 1.00 86.06 92 PHE A C 1
ATOM 752 O O . PHE A 1 92 ? -0.524 21.409 -16.479 1.00 86.06 92 PHE A O 1
ATOM 759 N N . TRP A 1 93 ? -2.227 22.874 -16.429 1.00 81.75 93 TRP A N 1
ATOM 760 C CA . TRP A 1 93 ? -3.253 21.843 -16.389 1.00 81.75 93 TRP A CA 1
ATOM 761 C C . TRP A 1 93 ? -3.326 21.069 -17.700 1.00 81.75 93 TRP A C 1
ATOM 763 O O . TRP A 1 93 ? -3.356 19.842 -17.642 1.00 81.75 93 TRP A O 1
ATOM 773 N N . ASP A 1 94 ? -3.232 21.742 -18.850 1.00 78.75 94 ASP A N 1
ATOM 774 C CA . ASP A 1 94 ? -3.116 21.085 -20.158 1.00 78.75 94 ASP A CA 1
ATOM 775 C C . ASP A 1 94 ? -1.938 20.092 -20.171 1.00 78.75 94 ASP A C 1
ATOM 777 O O . ASP A 1 94 ? -2.079 18.954 -20.615 1.00 78.75 94 ASP A O 1
ATOM 781 N N . SER A 1 95 ? -0.789 20.478 -19.603 1.00 76.44 95 SER A N 1
ATOM 782 C CA . SER A 1 95 ? 0.373 19.595 -19.462 1.00 76.44 95 SER A CA 1
ATOM 783 C C . SER A 1 95 ? 0.128 18.435 -18.493 1.00 76.44 95 SER A C 1
ATOM 785 O O . SER A 1 95 ? 0.417 17.290 -18.838 1.00 76.44 95 SER A O 1
ATOM 787 N N . CYS A 1 96 ? -0.413 18.681 -17.297 1.00 72.75 96 CYS A N 1
ATOM 788 C CA . CYS A 1 96 ? -0.651 17.620 -16.315 1.00 72.75 96 CYS A CA 1
ATOM 789 C C . CYS A 1 96 ? -1.689 16.588 -16.805 1.00 72.75 96 CYS A C 1
ATOM 791 O O . CYS A 1 96 ? -1.560 15.406 -16.487 1.00 72.75 96 CYS A O 1
ATOM 793 N N . PHE A 1 97 ? -2.677 16.988 -17.617 1.00 69.94 97 PHE A N 1
ATOM 794 C CA . PHE A 1 97 ? -3.606 16.047 -18.259 1.00 69.94 97 PHE A CA 1
ATOM 795 C C . PHE A 1 97 ? -2.925 15.164 -19.323 1.00 69.94 97 PHE A C 1
ATOM 797 O O . PHE A 1 97 ? -3.371 14.039 -19.548 1.00 69.94 97 PHE A O 1
ATOM 804 N N . LEU A 1 98 ? -1.839 15.638 -19.949 1.00 62.78 98 LEU A N 1
ATOM 805 C CA . LEU A 1 98 ? -1.104 14.935 -21.010 1.00 62.78 98 LEU A CA 1
ATOM 806 C C . LEU A 1 98 ? 0.091 14.103 -20.504 1.00 62.78 98 LEU A C 1
ATOM 808 O O . LEU A 1 98 ? 0.397 13.064 -21.085 1.00 62.78 98 LEU A O 1
ATOM 812 N N . ASN A 1 99 ? 0.781 14.552 -19.448 1.00 53.12 99 ASN A N 1
ATOM 813 C CA . ASN A 1 99 ? 2.161 14.140 -19.141 1.00 53.12 99 ASN A CA 1
ATOM 814 C C . ASN A 1 99 ? 2.355 13.360 -17.824 1.00 53.12 99 ASN A C 1
ATOM 816 O O . ASN A 1 99 ? 3.504 13.129 -17.454 1.00 53.12 99 ASN A O 1
ATOM 820 N N . SER A 1 100 ? 1.279 12.894 -17.168 1.00 56.12 100 SER A N 1
ATOM 821 C CA . SER A 1 100 ? 1.239 12.077 -15.925 1.00 56.12 100 SER A CA 1
ATOM 822 C C . SER A 1 100 ? 1.044 12.822 -14.587 1.00 56.12 100 SER A C 1
ATOM 824 O O . SER A 1 100 ? 1.206 14.034 -14.475 1.00 56.12 100 SER A O 1
ATOM 826 N N . TYR A 1 101 ? 0.683 12.045 -13.555 1.00 62.50 101 TYR A N 1
ATOM 827 C CA . TYR A 1 101 ? 0.346 12.455 -12.181 1.00 62.50 101 TYR A CA 1
ATOM 828 C C . TYR A 1 101 ? 1.486 13.147 -11.403 1.00 62.50 101 TYR A C 1
ATOM 830 O O . TYR A 1 101 ? 1.223 13.945 -10.499 1.00 62.50 101 TYR A O 1
ATOM 838 N N . ASP A 1 102 ? 2.747 12.882 -11.754 1.00 69.44 102 ASP A N 1
ATOM 839 C CA . ASP A 1 102 ? 3.912 13.415 -11.029 1.00 69.44 102 ASP A CA 1
ATOM 840 C C . ASP A 1 102 ? 4.001 14.955 -11.136 1.00 69.44 102 ASP A C 1
ATOM 842 O O . ASP A 1 102 ? 4.383 15.622 -10.177 1.00 69.44 102 ASP A O 1
ATOM 846 N N . CYS A 1 103 ? 3.486 15.528 -12.232 1.00 76.00 103 CYS A N 1
ATOM 847 C CA . CYS A 1 103 ? 3.352 16.972 -12.482 1.00 76.00 103 CYS A CA 1
ATOM 848 C C . CYS A 1 103 ? 2.587 17.719 -11.371 1.00 76.00 103 CYS A C 1
ATOM 850 O O . CYS A 1 103 ? 3.009 18.785 -10.916 1.00 76.00 103 CYS A O 1
ATOM 852 N N . LEU A 1 104 ? 1.466 17.156 -10.901 1.00 83.94 104 LEU A N 1
ATOM 853 C CA . LEU A 1 104 ? 0.675 17.774 -9.835 1.00 83.94 104 LEU A CA 1
ATOM 854 C C . LEU A 1 104 ? 1.359 17.630 -8.476 1.00 83.94 104 LEU A C 1
ATOM 856 O O . LEU A 1 104 ? 1.337 18.566 -7.683 1.00 83.94 104 LEU A O 1
ATOM 860 N N . THR A 1 105 ? 1.982 16.480 -8.219 1.00 83.69 105 THR A N 1
ATOM 861 C CA . THR A 1 105 ? 2.689 16.230 -6.956 1.00 83.69 105 THR A CA 1
ATOM 862 C C . THR A 1 105 ? 3.830 17.232 -6.777 1.00 83.69 105 THR A C 1
ATOM 864 O O . THR A 1 105 ? 3.853 17.947 -5.779 1.00 83.69 105 THR A O 1
ATOM 867 N N . GLU A 1 106 ? 4.697 17.377 -7.785 1.00 84.38 106 GLU A N 1
ATOM 868 C CA . GLU A 1 106 ? 5.798 18.349 -7.770 1.00 84.38 106 GLU A CA 1
ATOM 869 C C . GLU A 1 106 ? 5.294 19.791 -7.582 1.00 84.38 106 GLU A C 1
ATOM 871 O O . GLU A 1 106 ? 5.879 20.570 -6.830 1.00 84.38 106 GLU A O 1
ATOM 876 N N . CYS A 1 107 ? 4.177 20.147 -8.225 1.00 87.31 107 CYS A N 1
ATOM 877 C CA . CYS A 1 107 ? 3.569 21.471 -8.100 1.00 87.31 107 CYS A CA 1
ATOM 878 C C . CYS A 1 107 ? 3.077 21.766 -6.676 1.00 87.31 107 CYS A C 1
ATOM 880 O O . CYS A 1 107 ? 3.312 22.858 -6.161 1.00 87.31 107 CYS A O 1
ATOM 882 N N . LEU A 1 108 ? 2.412 20.805 -6.027 1.00 89.56 108 LEU A N 1
ATOM 883 C CA . LEU A 1 108 ? 1.872 20.987 -4.676 1.00 89.56 108 LEU A CA 1
ATOM 884 C C . LEU A 1 108 ? 2.961 20.975 -3.585 1.00 89.56 108 LEU A C 1
ATOM 886 O O . LEU A 1 108 ? 2.774 21.592 -2.531 1.00 89.56 108 LEU A O 1
ATOM 890 N N . GLU A 1 109 ? 4.099 20.323 -3.834 1.00 86.94 109 GLU A N 1
ATOM 891 C CA . GLU A 1 109 ? 5.256 20.322 -2.927 1.00 86.94 109 GLU A CA 1
ATOM 892 C C . GLU A 1 109 ? 6.020 21.658 -2.925 1.00 86.94 109 GLU A C 1
ATOM 894 O O . GLU A 1 109 ? 6.594 22.042 -1.903 1.00 86.94 109 GLU A O 1
ATOM 899 N N . GLN A 1 110 ? 6.010 22.398 -4.039 1.00 88.25 110 GLN A N 1
ATOM 900 C CA . GLN A 1 110 ? 6.655 23.710 -4.146 1.00 88.25 110 GLN A CA 1
ATOM 901 C C . GLN A 1 110 ? 5.707 24.828 -3.699 1.00 88.25 110 GLN A C 1
ATOM 903 O O . GLN A 1 110 ? 4.635 25.010 -4.276 1.00 88.25 110 GLN A O 1
ATOM 908 N N . VAL A 1 111 ? 6.112 25.619 -2.698 1.00 87.69 111 VAL A N 1
ATOM 909 C CA . VAL A 1 111 ? 5.259 26.649 -2.070 1.00 87.69 111 VAL A CA 1
ATOM 910 C C . VAL A 1 111 ? 4.712 27.640 -3.097 1.00 87.69 111 VAL A C 1
ATOM 912 O O . VAL A 1 111 ? 3.503 27.854 -3.140 1.00 87.69 111 VAL A O 1
ATOM 915 N N . GLU A 1 112 ? 5.564 28.190 -3.963 1.00 89.38 112 GLU A N 1
ATOM 916 C CA . GLU A 1 112 ? 5.167 29.207 -4.941 1.00 89.38 112 GLU A CA 1
ATOM 917 C C . GLU A 1 112 ? 4.210 28.646 -6.004 1.00 89.38 112 GLU A C 1
ATOM 919 O O . GLU A 1 112 ? 3.260 29.311 -6.420 1.00 89.38 112 GLU A O 1
ATOM 924 N N . SER A 1 113 ? 4.444 27.406 -6.442 1.00 88.50 113 SER A N 1
ATOM 925 C CA . SER A 1 113 ? 3.603 26.747 -7.451 1.00 88.50 113 SER A CA 1
ATOM 926 C C . SER A 1 113 ? 2.242 26.369 -6.868 1.00 88.50 113 SER A C 1
ATOM 928 O O . SER A 1 113 ? 1.208 26.603 -7.500 1.00 88.50 113 SER A O 1
ATOM 930 N N . ARG A 1 114 ? 2.230 25.879 -5.623 1.00 91.62 114 ARG A N 1
ATOM 931 C CA . ARG A 1 114 ? 1.013 25.602 -4.862 1.00 91.62 114 ARG A CA 1
ATOM 932 C C . ARG A 1 114 ? 0.185 26.863 -4.634 1.00 91.62 114 ARG A C 1
ATOM 934 O O . ARG A 1 114 ? -1.015 26.846 -4.876 1.00 91.62 114 ARG A O 1
ATOM 941 N N . GLU A 1 115 ? 0.782 27.963 -4.191 1.00 91.31 115 GLU A N 1
ATOM 942 C CA . GLU A 1 115 ? 0.040 29.220 -4.014 1.00 91.31 115 GLU A CA 1
ATOM 943 C C . GLU A 1 115 ? -0.590 29.678 -5.331 1.00 91.31 115 GLU A C 1
ATOM 945 O O . GLU A 1 115 ? -1.769 30.034 -5.378 1.00 91.31 115 GLU A O 1
ATOM 950 N N . ARG A 1 116 ? 0.158 29.558 -6.431 1.00 90.88 116 ARG A N 1
ATOM 951 C CA . ARG A 1 116 ? -0.338 29.906 -7.758 1.00 90.88 116 ARG A CA 1
ATOM 952 C C . ARG A 1 116 ? -1.483 29.013 -8.216 1.00 90.88 116 ARG A C 1
ATOM 954 O O . ARG A 1 116 ? -2.403 29.516 -8.846 1.00 90.88 116 ARG A O 1
ATOM 961 N N . ILE A 1 117 ? -1.477 27.711 -7.936 1.00 90.44 117 ILE A N 1
ATOM 962 C CA . ILE A 1 117 ? -2.581 26.830 -8.353 1.00 90.44 117 ILE A CA 1
ATOM 963 C C . ILE A 1 117 ? -3.849 27.023 -7.513 1.00 90.44 117 ILE A C 1
ATOM 965 O O . ILE A 1 117 ? -4.953 26.742 -7.982 1.00 90.44 117 ILE A O 1
ATOM 969 N N . LEU A 1 118 ? -3.686 27.528 -6.290 1.00 92.88 118 LEU A N 1
ATOM 970 C CA . LEU A 1 118 ? -4.752 27.779 -5.326 1.00 92.88 118 LEU A CA 1
ATOM 971 C C . LEU A 1 118 ? -5.380 29.176 -5.434 1.00 92.88 118 LEU A C 1
ATOM 973 O O . LEU A 1 118 ? -6.456 29.388 -4.872 1.00 92.88 118 LEU A O 1
ATOM 977 N N . GLU A 1 119 ? -4.760 30.095 -6.179 1.00 92.75 119 GLU A N 1
ATOM 978 C CA . GLU A 1 119 ? -5.229 31.467 -6.434 1.00 92.75 119 GLU A CA 1
ATOM 979 C C . GLU A 1 119 ? -6.731 31.582 -6.792 1.00 92.75 119 GLU A C 1
ATOM 981 O O . GLU A 1 119 ? -7.402 32.446 -6.225 1.00 92.75 119 GLU A O 1
ATOM 986 N N . PRO A 1 120 ? -7.334 30.698 -7.615 1.00 93.38 120 PRO A N 1
ATOM 987 C CA . PRO A 1 120 ? -8.768 30.774 -7.920 1.00 93.38 120 PRO A CA 1
ATOM 988 C C . PRO A 1 120 ? -9.687 30.592 -6.708 1.00 93.38 120 PRO A C 1
ATOM 990 O O . PRO A 1 120 ? -10.853 30.969 -6.757 1.00 93.38 120 PRO A O 1
ATOM 993 N N . PHE A 1 121 ? -9.188 30.008 -5.618 1.00 95.94 121 PHE A N 1
ATOM 994 C CA . PHE A 1 121 ? -9.928 29.828 -4.369 1.00 95.94 121 PHE A CA 1
ATOM 995 C C . PHE A 1 121 ? -9.644 30.944 -3.355 1.00 95.94 121 PHE A C 1
ATOM 997 O O . PHE A 1 121 ? -10.051 30.829 -2.203 1.00 95.94 121 PHE A O 1
ATOM 1004 N N . GLN A 1 122 ? -8.951 32.023 -3.731 1.00 95.12 122 GLN A N 1
ATOM 1005 C CA . GLN A 1 122 ? -8.532 33.055 -2.780 1.00 95.12 122 GLN A CA 1
ATOM 1006 C C . GLN A 1 122 ? -9.717 33.703 -2.048 1.00 95.12 122 GLN A C 1
ATOM 1008 O O . GLN A 1 122 ? -9.653 33.891 -0.835 1.00 95.12 122 GLN A O 1
ATOM 1013 N N . ALA A 1 123 ? -10.815 33.994 -2.755 1.00 96.69 123 ALA A N 1
ATOM 1014 C CA . ALA A 1 123 ? -12.024 34.554 -2.149 1.00 96.69 123 ALA A CA 1
ATOM 1015 C C . ALA A 1 123 ? -12.650 33.598 -1.119 1.00 96.69 123 ALA A C 1
ATOM 1017 O O . ALA A 1 123 ? -13.012 34.028 -0.024 1.00 96.69 123 ALA A O 1
ATOM 1018 N N . PHE A 1 124 ? -12.714 32.301 -1.444 1.00 97.75 124 PHE A N 1
ATOM 1019 C CA . PHE A 1 124 ? -13.149 31.255 -0.518 1.00 97.75 124 PHE A CA 1
ATOM 1020 C C . PHE A 1 124 ? -12.234 31.194 0.710 1.00 97.75 124 PHE A C 1
ATOM 1022 O O . PHE A 1 124 ? -12.710 31.201 1.843 1.00 97.75 124 PHE A O 1
ATOM 1029 N N . THR A 1 125 ? -10.917 31.192 0.499 1.00 97.50 125 THR A N 1
ATOM 1030 C CA . THR A 1 125 ? -9.927 31.102 1.575 1.00 97.50 125 THR A CA 1
ATOM 1031 C C . THR A 1 125 ? -10.020 32.266 2.542 1.00 97.50 125 THR A C 1
ATOM 1033 O O . THR A 1 125 ? -10.133 32.036 3.745 1.00 97.50 125 THR A O 1
ATOM 1036 N N . SER A 1 126 ? -10.031 33.498 2.028 1.00 97.50 126 SER A N 1
ATOM 1037 C CA . SER A 1 126 ? -10.169 34.695 2.855 1.00 97.50 126 SER A CA 1
ATOM 1038 C C . SER A 1 126 ? -11.485 34.684 3.628 1.00 97.50 126 SER A C 1
ATOM 1040 O O . SER A 1 126 ? -11.480 34.889 4.836 1.00 97.50 126 SER A O 1
ATOM 1042 N N . PHE A 1 127 ? -12.596 34.347 2.966 1.00 98.00 127 PHE A N 1
ATOM 1043 C CA . PHE A 1 127 ? -13.893 34.245 3.628 1.00 98.00 127 PHE A CA 1
ATOM 1044 C C . PHE A 1 127 ? -13.886 33.239 4.785 1.00 98.00 127 PHE A C 1
ATOM 1046 O O . PHE A 1 127 ? -14.323 33.564 5.886 1.00 98.00 127 PHE A O 1
ATOM 1053 N N . VAL A 1 128 ? -13.399 32.019 4.552 1.00 98.00 128 VAL A N 1
ATOM 1054 C CA . VAL A 1 128 ? -13.420 30.953 5.559 1.00 98.00 128 VAL A CA 1
ATOM 1055 C C . VAL A 1 128 ? -12.497 31.290 6.733 1.00 98.00 128 VAL A C 1
ATOM 1057 O O . VAL A 1 128 ? -12.901 31.148 7.887 1.00 98.00 128 VAL A O 1
ATOM 1060 N N . GLN A 1 129 ? -11.292 31.797 6.462 1.00 97.56 129 GLN A N 1
ATOM 1061 C CA . GLN A 1 129 ? -10.363 32.243 7.503 1.00 97.56 129 GLN A CA 1
ATOM 1062 C C . GLN A 1 129 ? -10.963 33.363 8.359 1.00 97.56 129 GLN A C 1
ATOM 1064 O O . GLN A 1 129 ? -10.906 33.278 9.586 1.00 97.56 129 GLN A O 1
ATOM 1069 N N . ASP A 1 130 ? -11.605 34.351 7.737 1.00 96.69 130 ASP A N 1
ATOM 1070 C CA . ASP A 1 130 ? -12.272 35.443 8.449 1.00 96.69 130 ASP A CA 1
ATOM 1071 C C . ASP A 1 130 ? -13.505 34.962 9.231 1.00 96.69 130 ASP A C 1
ATOM 1073 O O . ASP A 1 130 ? -13.828 35.505 10.289 1.00 96.69 130 ASP A O 1
ATOM 1077 N N . TYR A 1 131 ? -14.210 33.948 8.722 1.00 96.00 131 TYR A N 1
ATOM 1078 C CA . TYR A 1 131 ? -15.447 33.455 9.322 1.00 96.00 131 TYR A CA 1
ATOM 1079 C C . TYR A 1 131 ? -15.209 32.585 10.560 1.00 96.00 131 TYR A C 1
ATOM 1081 O O . TYR A 1 131 ? -15.861 32.790 11.583 1.00 96.00 131 TYR A O 1
ATOM 1089 N N . ASN A 1 132 ? -14.295 31.612 10.482 1.00 95.25 132 ASN A N 1
ATOM 1090 C CA . ASN A 1 132 ? -14.092 30.619 11.545 1.00 95.25 132 ASN A CA 1
ATOM 1091 C C . ASN A 1 132 ? -12.619 30.336 11.897 1.00 95.25 132 ASN A C 1
ATOM 1093 O O . ASN A 1 132 ? -12.346 29.448 12.715 1.00 95.25 132 ASN A O 1
ATOM 1097 N N . GLY A 1 133 ? -11.661 31.030 11.277 1.00 96.69 133 GLY A N 1
ATOM 1098 C CA . GLY A 1 133 ? -10.229 30.827 11.511 1.00 96.69 133 GLY A CA 1
ATOM 1099 C C . GLY A 1 133 ? -9.685 29.480 11.026 1.00 96.69 133 GLY A C 1
ATOM 1100 O O . GLY A 1 133 ? -8.703 28.991 11.578 1.00 96.69 133 GLY A O 1
ATOM 1101 N N . GLN A 1 134 ? -10.337 28.817 10.065 1.00 97.44 134 GLN A N 1
ATOM 1102 C CA . GLN A 1 134 ? -9.873 27.524 9.553 1.00 97.44 134 GLN A CA 1
ATOM 1103 C C . GLN A 1 134 ? -8.572 27.682 8.757 1.00 97.44 134 GLN A C 1
ATOM 1105 O O . GLN A 1 134 ? -8.479 28.489 7.836 1.00 97.44 134 GLN A O 1
ATOM 1110 N N . ASP A 1 135 ? -7.571 26.878 9.116 1.00 93.81 135 ASP A N 1
ATOM 1111 C CA . ASP A 1 135 ? -6.252 26.875 8.484 1.00 93.81 135 ASP A CA 1
ATOM 1112 C C . ASP A 1 135 ? -6.286 26.197 7.107 1.00 93.81 135 ASP A C 1
ATOM 1114 O O . ASP A 1 135 ? -6.908 25.144 6.959 1.00 93.81 135 ASP A O 1
ATOM 1118 N N . LEU A 1 136 ? -5.605 26.790 6.118 1.00 93.62 136 LEU A N 1
ATOM 1119 C CA . LEU A 1 136 ? -5.483 26.306 4.730 1.00 93.62 136 LEU A CA 1
ATOM 1120 C C . LEU A 1 136 ? -6.777 25.683 4.149 1.00 93.62 136 LEU A C 1
ATOM 1122 O O . LEU A 1 136 ? -6.768 24.530 3.710 1.00 93.62 136 LEU A O 1
ATOM 1126 N N . PRO A 1 137 ? -7.909 26.411 4.141 1.00 96.00 137 PRO A N 1
ATOM 1127 C CA . PRO A 1 137 ? -9.224 25.845 3.833 1.00 96.00 137 PRO A CA 1
ATOM 1128 C C . PRO A 1 137 ? -9.354 25.319 2.393 1.00 96.00 137 PRO A C 1
ATOM 1130 O O . PRO A 1 137 ? -10.209 24.479 2.132 1.00 96.00 137 PRO A O 1
ATOM 1133 N N . ASN A 1 138 ? -8.503 25.769 1.468 1.00 94.88 138 ASN A N 1
ATOM 1134 C CA . ASN A 1 138 ? -8.477 25.363 0.061 1.00 94.88 138 ASN A CA 1
ATOM 1135 C C . ASN A 1 138 ? -7.382 24.332 -0.286 1.00 94.88 138 ASN A C 1
ATOM 1137 O O . ASN A 1 138 ? -7.131 24.118 -1.470 1.00 94.88 138 ASN A O 1
ATOM 1141 N N . TYR A 1 139 ? -6.720 23.713 0.695 1.00 94.19 139 TYR A N 1
ATOM 1142 C CA . TYR A 1 139 ? -5.655 22.719 0.481 1.00 94.19 139 TYR A CA 1
ATOM 1143 C C . TYR A 1 139 ? -5.868 21.506 1.413 1.00 94.19 139 TYR A C 1
ATOM 1145 O O . TYR A 1 139 ? -6.910 20.859 1.341 1.00 94.19 139 TYR A O 1
ATOM 1153 N N . GLY A 1 140 ? -4.916 21.211 2.307 1.00 92.88 140 GLY A N 1
ATOM 1154 C CA . GLY A 1 140 ? -5.009 20.206 3.373 1.00 92.88 140 GLY A CA 1
ATOM 1155 C C . GLY A 1 140 ? -5.356 20.837 4.722 1.00 92.88 140 GLY A C 1
ATOM 1156 O O . GLY A 1 140 ? -4.479 21.047 5.565 1.00 92.88 140 GLY A O 1
ATOM 1157 N N . SER A 1 141 ? -6.626 21.184 4.918 1.00 95.94 141 SER A N 1
ATOM 1158 C CA . SER A 1 141 ? -7.096 21.862 6.130 1.00 95.94 141 SER A CA 1
ATOM 1159 C C . SER A 1 141 ? -7.188 20.897 7.311 1.00 95.94 141 SER A C 1
ATOM 1161 O O . SER A 1 141 ? -7.672 19.779 7.158 1.00 95.94 141 SER A O 1
ATOM 1163 N N . VAL A 1 142 ? -6.783 21.319 8.512 1.00 96.94 142 VAL A N 1
ATOM 1164 C CA . VAL A 1 142 ? -6.917 20.503 9.730 1.00 96.94 142 VAL A CA 1
ATOM 1165 C C . VAL A 1 142 ? -7.550 21.314 10.846 1.00 96.94 142 VAL A C 1
ATOM 1167 O O . VAL A 1 142 ? -7.070 22.393 11.188 1.00 96.94 142 VAL A O 1
ATOM 1170 N N . ARG A 1 143 ? -8.583 20.749 11.471 1.00 97.19 143 ARG A N 1
ATOM 1171 C CA . ARG A 1 143 ? -9.190 21.283 12.689 1.00 97.19 143 ARG A CA 1
ATOM 1172 C C . ARG A 1 143 ? -9.334 20.188 13.734 1.00 97.19 143 ARG A C 1
ATOM 1174 O O . ARG A 1 143 ? -9.891 19.129 13.466 1.00 97.19 143 ARG A O 1
ATOM 1181 N N . ILE A 1 144 ? -8.845 20.469 14.937 1.00 96.81 144 ILE A N 1
ATOM 1182 C CA . ILE A 1 144 ? -8.976 19.582 16.090 1.00 96.81 144 ILE A CA 1
ATOM 1183 C C . ILE A 1 144 ? -10.046 20.141 17.024 1.00 96.81 144 ILE A C 1
ATOM 1185 O O . ILE A 1 144 ? -9.912 21.256 17.524 1.00 96.81 144 ILE A O 1
ATOM 1189 N N . LEU A 1 145 ? -11.085 19.353 17.281 1.00 96.06 145 LEU A N 1
ATOM 1190 C CA . LEU A 1 145 ? -12.149 19.673 18.223 1.00 96.06 145 LEU A CA 1
ATOM 1191 C C . LEU A 1 145 ? -12.043 18.759 19.441 1.00 96.06 145 LEU A C 1
ATOM 1193 O O . LEU A 1 145 ? -12.002 17.538 19.309 1.00 96.06 145 LEU A O 1
ATOM 1197 N N . ASN A 1 146 ? -12.043 19.348 20.635 1.00 94.50 146 ASN A N 1
ATOM 1198 C CA . ASN A 1 146 ? -12.214 18.586 21.867 1.00 94.50 146 ASN A CA 1
ATOM 1199 C C . ASN A 1 146 ? -13.711 18.539 22.189 1.00 94.50 146 ASN A C 1
ATOM 1201 O O . ASN A 1 146 ? -14.347 19.578 22.410 1.00 94.50 146 ASN A O 1
ATOM 1205 N N . ILE A 1 147 ? -14.280 17.337 22.153 1.00 92.75 147 ILE A N 1
ATOM 1206 C CA . ILE A 1 147 ? -15.686 17.072 22.456 1.00 92.75 147 ILE A CA 1
ATOM 1207 C C . ILE A 1 147 ? -15.693 16.087 23.612 1.00 92.75 147 ILE A C 1
ATOM 1209 O O . ILE A 1 147 ? -15.257 14.945 23.468 1.00 92.75 147 ILE A O 1
ATOM 1213 N N . ARG A 1 148 ? -16.164 16.549 24.775 1.00 88.25 148 ARG A N 1
ATOM 1214 C CA . ARG A 1 148 ? -16.037 15.811 26.040 1.00 88.25 148 ARG A CA 1
ATOM 1215 C C . ARG A 1 148 ? -14.553 15.494 26.308 1.00 88.25 148 ARG A C 1
ATOM 1217 O O . ARG A 1 148 ? -13.740 16.413 26.325 1.00 88.25 148 ARG A O 1
ATOM 1224 N N . ASP A 1 149 ? -14.196 14.227 26.505 1.00 87.06 149 ASP A N 1
ATOM 1225 C CA . ASP A 1 149 ? -12.828 13.739 26.720 1.00 87.06 149 ASP A CA 1
ATOM 1226 C C . ASP A 1 149 ? -12.148 13.219 25.436 1.00 87.06 149 ASP A C 1
ATOM 1228 O O . ASP A 1 149 ? -11.082 12.598 25.514 1.00 87.06 149 ASP A O 1
ATOM 1232 N N . LYS A 1 150 ? -12.760 13.437 24.261 1.00 91.06 150 LYS A N 1
ATOM 1233 C CA . LYS A 1 150 ? -12.282 12.927 22.969 1.00 91.06 150 LYS A CA 1
ATOM 1234 C C . LYS A 1 150 ? -11.772 14.031 22.057 1.00 91.06 150 LYS A C 1
ATOM 1236 O O . LYS A 1 150 ? -12.346 15.120 21.979 1.00 91.06 150 LYS A O 1
ATOM 1241 N N . LYS A 1 151 ? -10.715 13.707 21.315 1.00 95.19 151 LYS A N 1
ATOM 1242 C CA . LYS A 1 151 ? -10.127 14.549 20.277 1.00 95.19 151 LYS A CA 1
ATOM 1243 C C . LYS A 1 151 ? -10.644 14.127 18.901 1.00 95.19 151 LYS A C 1
ATOM 1245 O O . LYS A 1 151 ? -10.340 13.032 18.437 1.00 95.19 151 LYS A O 1
ATOM 1250 N N . ILE A 1 152 ? -11.386 15.003 18.233 1.00 96.31 152 ILE A N 1
ATOM 1251 C CA . ILE A 1 152 ? -11.919 14.777 16.886 1.00 96.31 152 ILE A CA 1
ATOM 1252 C C . ILE A 1 152 ? -11.117 15.601 15.886 1.00 96.31 152 ILE A C 1
ATOM 1254 O O . ILE A 1 152 ? -11.010 16.818 16.028 1.00 96.31 152 ILE A O 1
ATOM 1258 N N . ALA A 1 153 ? -10.557 14.945 14.876 1.00 97.50 153 ALA A N 1
ATOM 1259 C CA . ALA A 1 153 ? -9.863 15.591 13.774 1.00 97.50 153 ALA A CA 1
ATOM 1260 C C . ALA A 1 153 ? -10.773 15.691 12.549 1.00 97.50 153 ALA A C 1
ATOM 1262 O O . ALA A 1 153 ? -11.199 14.673 12.005 1.00 97.50 153 ALA A O 1
ATOM 1263 N N . LEU A 1 154 ? -11.015 16.919 12.096 1.00 98.06 154 LEU A N 1
ATOM 1264 C CA . LEU A 1 154 ? -11.605 17.228 10.799 1.00 98.06 154 LEU A CA 1
ATOM 1265 C C . LEU A 1 154 ? -10.471 17.563 9.829 1.00 98.06 154 LEU A C 1
ATOM 1267 O O . LEU A 1 154 ? -9.664 18.455 10.101 1.00 98.06 154 LEU A O 1
ATOM 1271 N N . PHE A 1 155 ? -10.399 16.830 8.724 1.00 97.94 155 PHE A N 1
ATOM 1272 C CA . PHE A 1 155 ? -9.356 16.958 7.714 1.00 97.94 155 PHE A CA 1
ATOM 1273 C C . PHE A 1 155 ? -9.993 17.280 6.365 1.00 97.94 155 PHE A C 1
ATOM 1275 O O . PHE A 1 155 ? -10.683 16.450 5.780 1.00 97.94 155 PHE A O 1
ATOM 1282 N N . GLY A 1 156 ? -9.790 18.500 5.889 1.00 97.50 156 GLY A N 1
ATOM 1283 C CA . GLY A 1 156 ? -10.376 19.021 4.663 1.00 97.50 156 GLY A CA 1
ATOM 1284 C C . GLY A 1 156 ? -9.429 18.864 3.485 1.00 97.50 156 GLY A C 1
ATOM 1285 O O . GLY A 1 156 ? -8.237 19.125 3.620 1.00 97.50 156 GLY A O 1
ATOM 1286 N N . ILE A 1 157 ? -9.969 18.438 2.346 1.00 96.69 157 ILE A N 1
ATOM 1287 C CA . ILE A 1 157 ? -9.214 18.151 1.127 1.00 96.69 157 ILE A CA 1
ATOM 1288 C C . ILE A 1 157 ? -9.870 18.884 -0.040 1.00 96.69 157 ILE A C 1
ATOM 1290 O O . ILE A 1 157 ? -1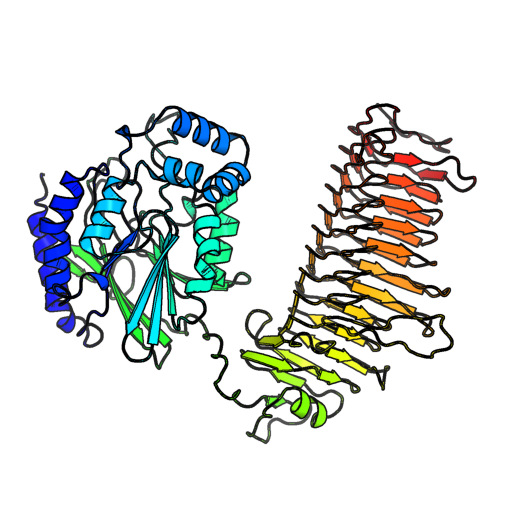1.060 18.693 -0.318 1.00 96.69 157 ILE A O 1
ATOM 1294 N N . ASN A 1 158 ? -9.092 19.683 -0.770 1.00 95.81 158 ASN A N 1
ATOM 1295 C CA . ASN A 1 158 ? -9.582 20.333 -1.975 1.00 95.81 158 ASN A CA 1
ATOM 1296 C C . ASN A 1 158 ? -9.561 19.365 -3.164 1.00 95.81 158 ASN A C 1
ATOM 1298 O O . ASN A 1 158 ? -8.536 19.135 -3.801 1.00 95.81 158 ASN A O 1
ATOM 1302 N N . SER A 1 159 ? -10.733 18.817 -3.475 1.00 94.12 159 SER A N 1
ATOM 1303 C CA . SER A 1 159 ? -10.959 17.969 -4.657 1.00 94.12 159 SER A CA 1
ATOM 1304 C C . SER A 1 159 ? -11.342 18.747 -5.923 1.00 94.12 159 SER A C 1
ATOM 1306 O O . SER A 1 159 ? -11.616 18.138 -6.951 1.00 94.12 159 SER A O 1
ATOM 1308 N N . ALA A 1 160 ? -11.410 20.079 -5.854 1.00 92.75 160 ALA A N 1
ATOM 1309 C CA . ALA A 1 160 ? -11.911 20.943 -6.919 1.00 92.75 160 ALA A CA 1
ATOM 1310 C C . ALA A 1 160 ? -10.804 21.644 -7.734 1.00 92.75 160 ALA A C 1
ATOM 1312 O O . ALA A 1 160 ? -11.110 22.460 -8.604 1.00 92.75 160 ALA A O 1
ATOM 1313 N N . LEU A 1 161 ? -9.525 21.319 -7.496 1.00 89.31 161 LEU A N 1
ATOM 1314 C CA . LEU A 1 161 ? -8.360 21.966 -8.125 1.00 89.31 161 LEU A CA 1
ATOM 1315 C C . LEU A 1 161 ? -8.425 21.996 -9.662 1.00 89.31 161 LEU A C 1
ATOM 1317 O O . LEU A 1 161 ? -8.024 22.978 -10.300 1.00 89.31 161 LEU A O 1
ATOM 1321 N N . ALA A 1 162 ? -8.919 20.901 -10.245 1.00 83.19 162 ALA A N 1
ATOM 1322 C CA . ALA A 1 162 ? -8.944 20.687 -11.686 1.00 83.19 162 ALA A CA 1
ATOM 1323 C C . ALA A 1 162 ? -10.299 20.976 -12.362 1.00 83.19 162 ALA A C 1
ATOM 1325 O O . ALA A 1 162 ? -10.415 20.821 -13.575 1.00 83.19 162 ALA A O 1
ATOM 1326 N N . CYS A 1 163 ? -11.313 21.391 -11.598 1.00 85.69 163 CYS A N 1
ATOM 1327 C CA . CYS A 1 163 ? -12.683 21.528 -12.092 1.00 85.69 163 CYS A CA 1
ATOM 1328 C C . CYS A 1 163 ? -12.872 22.696 -13.065 1.00 85.69 163 CYS A C 1
ATOM 1330 O O . CYS A 1 163 ? -12.203 23.729 -12.983 1.00 85.69 163 CYS A O 1
ATOM 1332 N N . GLY A 1 164 ? -13.868 22.563 -13.937 1.00 76.12 164 GLY A N 1
ATOM 1333 C CA . GLY A 1 164 ? -14.257 23.568 -14.912 1.00 76.12 164 GLY A CA 1
ATOM 1334 C C . GLY A 1 164 ? -13.450 23.535 -16.204 1.00 76.12 164 GLY A C 1
ATOM 1335 O O . GLY A 1 164 ? -13.463 24.542 -16.914 1.00 76.12 164 GLY A O 1
ATOM 1336 N N . ARG A 1 165 ? -12.720 22.447 -16.486 1.00 73.75 165 ARG A N 1
ATOM 1337 C CA . ARG A 1 165 ? -11.704 22.423 -17.552 1.00 73.75 165 ARG A CA 1
ATOM 1338 C C . ARG A 1 165 ? -11.911 21.345 -18.596 1.00 73.75 165 ARG A C 1
ATOM 1340 O O . ARG A 1 165 ? -11.560 21.581 -19.749 1.00 73.75 165 ARG A O 1
ATOM 1347 N N . HIS A 1 166 ? -12.477 20.199 -18.230 1.00 73.88 166 HIS A N 1
ATOM 1348 C CA . HIS A 1 166 ? -12.762 19.174 -19.220 1.00 73.88 166 HIS A CA 1
ATOM 1349 C C . HIS A 1 166 ? -14.068 19.525 -19.941 1.00 73.88 166 HIS A C 1
ATOM 1351 O O . HIS A 1 166 ? -15.128 19.618 -19.321 1.00 73.88 166 HIS A O 1
ATOM 1357 N N . ILE A 1 167 ? -13.990 19.759 -21.252 1.00 74.25 167 ILE A N 1
ATOM 1358 C CA . ILE A 1 167 ? -15.150 20.050 -22.098 1.00 74.25 167 ILE A CA 1
ATOM 1359 C C . ILE A 1 167 ? -15.473 18.791 -22.890 1.00 74.25 167 ILE A C 1
ATOM 1361 O O . ILE A 1 167 ? -14.637 18.282 -23.631 1.00 74.25 167 ILE A O 1
ATOM 1365 N N . ASN A 1 168 ? -16.702 18.308 -22.763 1.00 70.69 168 ASN A N 1
ATOM 1366 C CA . ASN A 1 168 ? -17.195 17.217 -23.582 1.00 70.69 168 ASN A CA 1
ATOM 1367 C C . ASN A 1 168 ? -17.307 17.682 -25.046 1.00 70.69 168 ASN A C 1
ATOM 1369 O O . ASN A 1 168 ? -17.984 18.670 -25.343 1.00 70.69 168 ASN A O 1
ATOM 1373 N N . GLU A 1 169 ? -16.645 16.976 -25.963 1.00 71.75 169 GLU A N 1
ATOM 1374 C CA . GLU A 1 169 ? -16.561 17.373 -27.375 1.00 71.75 169 GLU A CA 1
ATOM 1375 C C . GLU A 1 169 ? -17.922 17.366 -28.093 1.00 71.75 169 GLU A C 1
ATOM 1377 O O . GLU A 1 169 ? -18.156 18.181 -28.988 1.00 71.75 169 GLU A O 1
ATOM 1382 N N . GLU A 1 170 ? -18.841 16.487 -27.681 1.00 70.19 170 GLU A N 1
ATOM 1383 C CA . GLU A 1 170 ? -20.164 16.342 -28.292 1.00 70.19 170 GLU A CA 1
ATOM 1384 C C . GLU A 1 170 ? -21.154 17.391 -27.775 1.00 70.19 170 GLU A C 1
ATOM 1386 O O . GLU A 1 170 ? -21.852 18.036 -28.562 1.00 70.19 170 GLU A O 1
ATOM 1391 N N . SER A 1 171 ? -21.220 17.588 -26.454 1.00 70.00 171 SER A N 1
ATOM 1392 C CA . SER A 1 171 ? -22.181 18.513 -25.838 1.00 70.00 171 SER A CA 1
ATOM 1393 C C . SER A 1 171 ? -21.672 19.952 -25.752 1.00 70.00 171 SER A C 1
ATOM 1395 O O . SER A 1 171 ? -22.474 20.872 -25.588 1.00 70.00 171 SER A O 1
ATOM 1397 N N . LYS A 1 172 ? -20.352 20.160 -25.864 1.00 70.25 172 LYS A N 1
ATOM 1398 C CA . LYS A 1 172 ? -19.651 21.421 -25.563 1.00 70.25 172 LYS A CA 1
ATOM 1399 C C . LYS A 1 172 ? -19.878 21.930 -24.135 1.00 70.25 172 LYS A C 1
ATOM 1401 O O . LYS A 1 172 ? -19.624 23.100 -23.849 1.00 70.25 172 LYS A O 1
ATOM 1406 N N . GLU A 1 173 ? -20.361 21.070 -23.242 1.00 73.25 173 GLU A N 1
ATOM 1407 C CA . GLU A 1 173 ? -20.527 21.363 -21.821 1.00 73.25 173 GLU A CA 1
ATOM 1408 C C . GLU A 1 173 ? -19.289 20.927 -21.037 1.00 73.25 173 GLU A C 1
ATOM 1410 O O . GLU A 1 173 ? -18.560 20.025 -21.446 1.00 73.25 173 GLU A O 1
ATOM 1415 N N . ILE A 1 174 ? -19.079 21.548 -19.878 1.00 73.81 174 ILE A N 1
ATOM 1416 C CA . ILE A 1 174 ? -18.074 21.096 -18.915 1.00 73.81 174 ILE A CA 1
ATOM 1417 C C . ILE A 1 174 ? -18.535 19.761 -18.313 1.00 73.81 174 ILE A C 1
ATOM 1419 O O . ILE A 1 174 ? -19.665 19.660 -17.830 1.00 73.81 174 ILE A O 1
ATOM 1423 N N . ASP A 1 175 ? -17.656 18.762 -18.327 1.00 77.81 175 ASP A N 1
ATOM 1424 C CA . ASP A 1 175 ? -17.865 17.440 -17.735 1.00 77.81 175 ASP A CA 1
ATOM 1425 C C . ASP A 1 175 ? -16.557 16.943 -17.115 1.00 77.81 175 ASP A C 1
ATOM 1427 O O . ASP A 1 175 ? -15.737 16.328 -17.788 1.00 77.81 175 ASP A O 1
ATOM 1431 N N . ASP A 1 176 ? -16.339 17.241 -15.837 1.00 82.62 176 ASP A N 1
ATOM 1432 C CA . ASP A 1 176 ? -15.075 16.933 -15.158 1.00 82.62 176 ASP A CA 1
ATOM 1433 C C . ASP A 1 176 ? -15.031 15.511 -14.557 1.00 82.62 176 ASP A C 1
ATOM 1435 O O . ASP A 1 176 ? -14.083 15.159 -13.848 1.00 82.62 176 ASP A O 1
ATOM 1439 N N . ARG A 1 177 ? -16.041 14.666 -14.809 1.00 82.44 177 ARG A N 1
ATOM 1440 C CA . ARG A 1 177 ? -16.122 13.332 -14.203 1.00 82.44 177 ARG A CA 1
ATOM 1441 C C . ARG A 1 177 ? -14.986 12.427 -14.689 1.00 82.44 177 ARG A C 1
ATOM 1443 O O . ARG A 1 177 ? -14.874 12.142 -15.875 1.00 82.44 177 ARG A O 1
ATOM 1450 N N . GLY A 1 178 ? -14.176 11.925 -13.757 1.00 82.38 178 GLY A N 1
ATOM 1451 C CA . GLY A 1 178 ? -12.987 11.116 -14.051 1.00 82.38 178 GLY A CA 1
ATOM 1452 C C . GLY A 1 178 ? -11.749 11.954 -14.393 1.00 82.38 178 GLY A C 1
ATOM 1453 O O . GLY A 1 178 ? -10.715 11.402 -14.772 1.00 82.38 178 GLY A O 1
ATOM 1454 N N . PHE A 1 179 ? -11.834 13.279 -14.258 1.00 81.75 179 PHE A N 1
ATOM 1455 C CA . PHE A 1 179 ? -10.761 14.216 -14.588 1.00 81.75 179 PHE A CA 1
ATOM 1456 C C . PHE A 1 179 ? -10.390 15.144 -13.429 1.00 81.75 179 PHE A C 1
ATOM 1458 O O . PHE A 1 179 ? -9.422 15.894 -13.555 1.00 81.75 179 PHE A O 1
ATOM 1465 N N . VAL A 1 180 ? -11.089 15.101 -12.288 1.00 87.38 180 VAL A N 1
ATOM 1466 C CA . VAL A 1 180 ? -10.692 15.936 -11.147 1.00 87.38 180 VAL A CA 1
ATOM 1467 C C . VAL A 1 180 ? -9.493 15.331 -10.417 1.00 87.38 180 VAL A C 1
ATOM 1469 O O . VAL A 1 180 ? -9.371 14.112 -10.286 1.00 87.38 180 VAL A O 1
ATOM 1472 N N . PHE A 1 181 ? -8.611 16.196 -9.926 1.00 86.56 181 PHE A N 1
ATOM 1473 C CA . PHE A 1 181 ? -7.434 15.810 -9.158 1.00 86.56 181 PHE A CA 1
ATOM 1474 C C . PHE A 1 181 ? -7.477 16.407 -7.749 1.00 86.56 181 PHE A C 1
ATOM 1476 O O . PHE A 1 181 ? -7.869 17.558 -7.550 1.00 86.56 181 PHE A O 1
ATOM 1483 N N . VAL A 1 182 ? -7.019 15.610 -6.794 1.00 90.69 182 VAL A N 1
ATOM 1484 C CA . VAL A 1 182 ? -6.665 15.967 -5.424 1.00 90.69 182 VAL A CA 1
ATOM 1485 C C . VAL A 1 182 ? -5.144 16.110 -5.336 1.00 90.69 182 VAL A C 1
ATOM 1487 O O . VAL A 1 182 ? -4.648 17.179 -4.999 1.00 90.69 182 VAL A O 1
ATOM 1490 N N . GLY A 1 183 ? -4.381 15.069 -5.668 1.00 88.06 183 GLY A N 1
ATOM 1491 C CA . GLY A 1 183 ? -2.945 15.034 -5.396 1.00 88.06 183 GLY A CA 1
ATOM 1492 C C . GLY A 1 183 ? -2.629 14.748 -3.920 1.00 88.06 183 GLY A C 1
ATOM 1493 O O . GLY A 1 183 ? -3.019 15.474 -3.003 1.00 88.06 183 GLY A O 1
ATOM 1494 N N . GLU A 1 184 ? -1.872 13.676 -3.689 1.00 84.25 184 GLU A N 1
ATOM 1495 C CA . GLU A 1 184 ? -1.531 13.149 -2.358 1.00 84.25 184 GLU A CA 1
ATOM 1496 C C . GLU A 1 184 ? -0.840 14.132 -1.379 1.00 84.25 184 GLU A C 1
ATOM 1498 O O . GLU A 1 184 ? -1.084 13.970 -0.176 1.00 84.25 184 GLU A O 1
ATOM 1503 N N . PRO A 1 185 ? -0.047 15.146 -1.807 1.00 90.06 185 PRO A N 1
ATOM 1504 C CA . PRO A 1 185 ? 0.570 16.116 -0.889 1.00 90.06 185 PRO A CA 1
ATOM 1505 C C . PRO A 1 185 ? -0.412 16.782 0.077 1.00 90.06 185 PRO A C 1
ATOM 1507 O O . PRO A 1 185 ? -0.120 16.899 1.266 1.00 90.06 185 PRO A O 1
ATOM 1510 N N . GLN A 1 186 ? -1.641 17.076 -0.374 1.00 92.38 186 GLN A N 1
ATOM 1511 C CA . GLN A 1 186 ? -2.709 17.614 0.485 1.00 92.38 186 GLN A CA 1
ATOM 1512 C C . GLN A 1 186 ? -2.969 16.761 1.736 1.00 92.38 186 GLN A C 1
ATOM 1514 O O . GLN A 1 186 ? -3.413 17.272 2.764 1.00 92.38 186 GLN A O 1
ATOM 1519 N N . ILE A 1 187 ? -2.721 15.452 1.643 1.00 90.69 187 ILE A N 1
ATOM 1520 C CA . ILE A 1 187 ? -3.025 14.478 2.683 1.00 90.69 187 ILE A CA 1
ATOM 1521 C C . ILE A 1 187 ? -1.794 14.220 3.556 1.00 90.69 187 ILE A C 1
ATOM 1523 O O . ILE A 1 187 ? -1.879 14.363 4.777 1.00 90.69 187 ILE A O 1
ATOM 1527 N N . TYR A 1 188 ? -0.651 13.824 2.980 1.00 84.38 188 TYR A N 1
ATOM 1528 C CA . TYR A 1 188 ? 0.487 13.386 3.801 1.00 84.38 188 TYR A CA 1
ATOM 1529 C C . TYR A 1 188 ? 1.222 14.531 4.503 1.00 84.38 188 TYR A C 1
ATOM 1531 O O . TYR A 1 188 ? 1.715 14.302 5.610 1.00 84.38 188 TYR A O 1
ATOM 1539 N N . ASP A 1 189 ? 1.222 15.752 3.950 1.00 82.19 189 ASP A N 1
ATOM 1540 C CA . ASP A 1 189 ? 1.878 16.928 4.553 1.00 82.19 189 ASP A CA 1
ATOM 1541 C C . ASP A 1 189 ? 1.388 17.193 5.983 1.00 82.19 189 ASP A C 1
ATOM 1543 O O . ASP A 1 189 ? 2.117 17.686 6.846 1.00 82.19 189 ASP A O 1
ATOM 1547 N N . ARG A 1 190 ? 0.117 16.868 6.242 1.00 86.31 190 ARG A N 1
ATOM 1548 C CA . ARG A 1 190 ? -0.589 17.232 7.473 1.00 86.31 190 ARG A CA 1
ATOM 1549 C C . ARG A 1 190 ? -1.068 16.023 8.267 1.00 86.31 190 ARG A C 1
ATOM 1551 O O . ARG A 1 190 ? -1.563 16.191 9.381 1.00 86.31 190 ARG A O 1
ATOM 1558 N N . LEU A 1 191 ? -0.894 14.804 7.761 1.00 85.50 191 LEU A N 1
ATOM 1559 C CA . LEU A 1 191 ? -1.428 13.593 8.388 1.00 85.50 191 LEU A CA 1
ATOM 1560 C C . LEU A 1 191 ? -0.864 13.338 9.797 1.00 85.50 191 LEU A C 1
ATOM 1562 O O . LEU A 1 191 ? -1.568 12.840 10.676 1.00 85.50 191 LEU A O 1
ATOM 1566 N N . SER A 1 192 ? 0.397 13.702 10.037 1.00 87.38 192 SER A N 1
ATOM 1567 C CA . SER A 1 192 ? 1.035 13.575 11.354 1.00 87.38 192 SER A CA 1
ATOM 1568 C C . SER A 1 192 ? 0.358 14.443 12.425 1.00 87.38 192 SER A C 1
ATOM 1570 O O . SER A 1 192 ? 0.299 14.037 13.588 1.00 87.38 192 SER A O 1
ATOM 1572 N N . SER A 1 193 ? -0.221 15.585 12.032 1.00 89.88 193 SER A N 1
ATOM 1573 C CA . SER A 1 193 ? -0.878 16.537 12.942 1.00 89.88 193 SER A CA 1
ATOM 1574 C C . SER A 1 193 ? -2.178 16.019 13.560 1.00 89.88 193 SER A C 1
ATOM 1576 O O . SER A 1 193 ? -2.624 16.550 14.571 1.00 89.88 193 SER A O 1
ATOM 1578 N N . ILE A 1 194 ? -2.761 14.962 12.987 1.00 92.31 194 ILE A N 1
ATOM 1579 C CA . ILE A 1 194 ? -3.984 14.322 13.488 1.00 92.31 194 ILE A CA 1
ATOM 1580 C C . ILE A 1 194 ? -3.713 12.941 14.095 1.00 92.31 194 ILE A C 1
ATOM 1582 O O . ILE A 1 194 ? -4.644 12.181 14.351 1.00 92.31 194 ILE A O 1
ATOM 1586 N N . SER A 1 195 ? -2.444 12.563 14.274 1.00 86.44 195 SER A N 1
ATOM 1587 C CA . SER A 1 195 ? -2.061 11.198 14.659 1.00 86.44 195 SER A CA 1
ATOM 1588 C C . SER A 1 195 ? -2.668 10.751 15.993 1.00 86.44 195 SER A C 1
ATOM 1590 O O . SER A 1 195 ? -3.070 9.589 16.100 1.00 86.44 195 SER A O 1
ATOM 1592 N N . ASP A 1 196 ? -2.800 11.676 16.944 1.00 87.69 196 ASP A N 1
ATOM 1593 C CA . ASP A 1 196 ? -3.312 11.467 18.300 1.00 87.69 196 ASP A CA 1
ATOM 1594 C C . ASP A 1 196 ? -4.826 11.703 18.456 1.00 87.69 196 ASP A C 1
ATOM 1596 O O . ASP A 1 196 ? -5.341 11.648 19.573 1.00 87.69 196 ASP A O 1
ATOM 1600 N N . ALA A 1 197 ? -5.546 11.965 17.360 1.00 91.31 197 ALA A N 1
ATOM 1601 C CA . ALA A 1 197 ? -6.997 12.103 17.384 1.00 91.31 197 ALA A CA 1
ATOM 1602 C C . ALA A 1 197 ? -7.689 10.752 17.627 1.00 91.31 197 ALA A C 1
ATOM 1604 O O . ALA A 1 197 ? -7.307 9.732 17.047 1.00 91.31 197 ALA A O 1
ATOM 1605 N N . ASP A 1 198 ? -8.733 10.771 18.458 1.00 88.69 198 ASP A N 1
ATOM 1606 C CA . ASP A 1 198 ? -9.571 9.611 18.764 1.00 88.69 198 ASP A CA 1
ATOM 1607 C C . ASP A 1 198 ? -10.520 9.268 17.607 1.00 88.69 198 ASP A C 1
ATOM 1609 O O . ASP A 1 198 ? -10.840 8.099 17.429 1.00 88.69 198 ASP A O 1
ATOM 1613 N N . ILE A 1 199 ? -10.961 10.264 16.827 1.00 91.31 199 ILE A N 1
ATOM 1614 C CA . ILE A 1 199 ? -11.740 10.072 15.592 1.00 91.31 199 ILE A CA 1
ATOM 1615 C C . ILE A 1 199 ? -11.175 10.971 14.499 1.00 91.31 199 ILE A C 1
ATOM 1617 O O . ILE A 1 199 ? -10.923 12.155 14.732 1.00 91.31 199 ILE A O 1
ATOM 1621 N N . LYS A 1 200 ? -11.003 10.417 13.300 1.00 94.62 200 LYS A N 1
ATOM 1622 C CA . LYS A 1 200 ? -10.459 11.095 12.121 1.00 94.62 200 LYS A CA 1
ATOM 1623 C C . LYS A 1 200 ? -11.509 11.117 11.021 1.00 94.62 200 LYS A C 1
ATOM 1625 O O . LYS A 1 200 ? -11.929 10.069 10.535 1.00 94.62 200 LYS A O 1
ATOM 1630 N N . ILE A 1 201 ? -11.901 12.316 10.610 1.00 96.44 201 ILE A N 1
ATOM 1631 C CA . ILE A 1 201 ? -12.931 12.553 9.602 1.00 96.44 201 ILE A CA 1
ATOM 1632 C C . ILE A 1 201 ? -12.290 13.279 8.422 1.00 96.44 201 ILE A C 1
ATOM 1634 O O . ILE A 1 201 ? -11.828 14.409 8.571 1.00 96.44 201 ILE A O 1
ATOM 1638 N N . ALA A 1 202 ? -12.257 12.636 7.258 1.00 97.00 202 ALA A N 1
ATOM 1639 C CA . ALA A 1 202 ? -11.888 13.280 6.004 1.00 97.00 202 ALA A CA 1
ATOM 1640 C C . ALA A 1 202 ? -13.117 13.955 5.389 1.00 97.00 202 ALA A C 1
ATOM 1642 O O . ALA A 1 202 ? -14.208 13.388 5.403 1.00 97.00 202 ALA A O 1
ATOM 1643 N N . VAL A 1 203 ? -12.939 15.143 4.822 1.00 97.06 203 VAL A N 1
ATOM 1644 C CA . VAL A 1 203 ? -13.987 15.910 4.148 1.00 97.06 203 VAL A CA 1
ATOM 1645 C C . VAL A 1 203 ? -13.469 16.326 2.778 1.00 97.06 203 VAL A C 1
ATOM 1647 O O . VAL A 1 203 ? -12.407 16.936 2.672 1.00 97.06 203 VAL A O 1
ATOM 1650 N N . LEU A 1 204 ? -14.214 15.998 1.729 1.00 95.31 204 LEU A N 1
ATOM 1651 C CA . LEU A 1 204 ? -13.936 16.409 0.354 1.00 95.31 204 LEU A CA 1
ATOM 1652 C C . LEU A 1 204 ? -15.249 16.602 -0.403 1.00 95.31 204 LEU A C 1
ATOM 1654 O O . LEU A 1 204 ? -16.260 16.008 -0.049 1.00 95.31 204 LEU A O 1
ATOM 1658 N N . HIS A 1 205 ? -15.253 17.437 -1.437 1.00 94.06 205 HIS A N 1
ATOM 1659 C CA . HIS A 1 205 ? -16.479 17.714 -2.185 1.00 94.06 205 HIS A CA 1
ATOM 1660 C C . HIS A 1 205 ? -16.875 16.555 -3.110 1.00 94.06 205 HIS A C 1
ATOM 1662 O O . HIS A 1 205 ? -17.996 16.057 -3.033 1.00 94.06 205 HIS A O 1
ATOM 1668 N N . HIS A 1 206 ? -15.957 16.096 -3.962 1.00 90.69 206 HIS A N 1
ATOM 1669 C CA . HIS A 1 206 ? -16.261 15.087 -4.976 1.00 90.69 206 HIS A CA 1
ATOM 1670 C C . HIS A 1 206 ? -16.222 13.654 -4.428 1.00 90.69 206 HIS A C 1
ATOM 1672 O O . HIS A 1 206 ? -15.399 13.306 -3.575 1.00 90.69 206 HIS A O 1
ATOM 1678 N N . THR A 1 207 ? -17.089 12.798 -4.970 1.00 87.81 207 THR A N 1
ATOM 1679 C CA . THR A 1 207 ? -17.039 11.347 -4.761 1.00 87.81 207 THR A CA 1
ATOM 1680 C C . THR A 1 207 ? -15.870 10.723 -5.524 1.00 87.81 207 THR A C 1
ATOM 1682 O O . THR A 1 207 ? -15.328 11.303 -6.465 1.00 87.81 207 THR A O 1
ATOM 1685 N N . PHE A 1 208 ? -15.469 9.510 -5.138 1.00 86.25 208 PHE A N 1
ATOM 1686 C CA . PHE A 1 208 ? -14.284 8.864 -5.713 1.00 86.25 208 PHE A CA 1
ATOM 1687 C C . PHE A 1 208 ? -14.345 8.659 -7.232 1.00 86.25 208 PHE A C 1
ATOM 1689 O O . PHE A 1 208 ? -13.321 8.752 -7.895 1.00 86.25 208 PHE A O 1
ATOM 1696 N N . ASP A 1 209 ? -15.519 8.421 -7.807 1.00 83.88 209 ASP A N 1
ATOM 1697 C CA . ASP A 1 209 ? -15.684 8.195 -9.247 1.00 83.88 209 ASP A CA 1
ATOM 1698 C C . ASP A 1 209 ? -15.522 9.461 -10.108 1.00 83.88 209 ASP A C 1
ATOM 1700 O O . ASP A 1 209 ? -15.510 9.370 -11.333 1.00 83.88 209 ASP A O 1
ATOM 1704 N N . TRP A 1 210 ? -15.391 10.635 -9.487 1.00 86.12 210 TRP A N 1
ATOM 1705 C CA . TRP A 1 210 ? -15.013 11.866 -10.180 1.00 86.12 210 TRP A CA 1
ATOM 1706 C 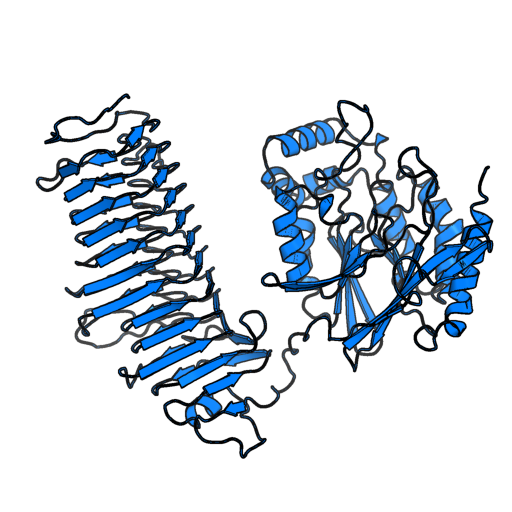C . TRP A 1 210 ? -13.499 12.018 -10.317 1.00 86.12 210 TRP A C 1
ATOM 1708 O O . TRP A 1 210 ? -13.050 12.731 -11.215 1.00 86.12 210 TRP A O 1
ATOM 1718 N N . LEU A 1 211 ? -12.724 11.351 -9.455 1.00 87.25 211 LEU A N 1
ATOM 1719 C CA . LEU A 1 211 ? -11.271 11.461 -9.450 1.00 87.25 211 LEU A CA 1
ATOM 1720 C C . LEU A 1 211 ? -10.661 10.811 -10.693 1.00 87.25 211 LEU A C 1
ATOM 1722 O O . LEU A 1 211 ? -11.119 9.770 -11.167 1.00 87.25 211 LEU A O 1
ATOM 1726 N N . ASN A 1 212 ? -9.571 11.398 -11.179 1.00 85.12 212 ASN A N 1
ATOM 1727 C CA . ASN A 1 212 ? -8.759 10.807 -12.229 1.00 85.12 212 ASN A CA 1
ATOM 1728 C C . ASN A 1 212 ? -8.178 9.455 -11.794 1.00 85.12 212 ASN A C 1
ATOM 1730 O O . ASN A 1 212 ? -7.687 9.323 -10.675 1.00 85.12 212 ASN A O 1
ATOM 1734 N N . GLY A 1 213 ? -8.177 8.461 -12.689 1.00 77.69 213 GLY A N 1
ATOM 1735 C CA . GLY A 1 213 ? -7.739 7.094 -12.375 1.00 77.69 213 GLY A CA 1
ATOM 1736 C C . GLY A 1 213 ? -6.324 6.994 -11.789 1.00 77.69 213 GLY A C 1
ATOM 1737 O O . GLY A 1 213 ? -6.088 6.171 -10.909 1.00 77.69 213 GLY A O 1
ATOM 1738 N N . ASN A 1 214 ? -5.401 7.873 -12.201 1.00 73.94 214 ASN A N 1
ATOM 1739 C CA . ASN A 1 214 ? -4.029 7.882 -11.680 1.00 73.94 214 ASN A CA 1
ATOM 1740 C C . ASN A 1 214 ? -3.925 8.407 -10.233 1.00 73.94 214 ASN A C 1
ATOM 1742 O O . ASN A 1 214 ? -2.973 8.077 -9.525 1.00 73.94 214 ASN A O 1
ATOM 1746 N N . ASP A 1 215 ? -4.895 9.213 -9.801 1.00 81.19 215 ASP A N 1
ATOM 1747 C CA . ASP A 1 215 ? -4.968 9.821 -8.467 1.00 81.19 215 ASP A CA 1
ATOM 1748 C C . ASP A 1 215 ? -5.875 9.014 -7.523 1.00 81.19 215 ASP A C 1
ATOM 1750 O O . ASP A 1 215 ? -5.562 8.787 -6.350 1.00 81.19 215 ASP A O 1
ATOM 1754 N N . LEU A 1 216 ? -6.974 8.493 -8.076 1.00 84.19 216 LEU A N 1
ATOM 1755 C CA . LEU A 1 216 ? -8.017 7.741 -7.390 1.00 84.19 216 LEU A CA 1
ATOM 1756 C C . LEU A 1 216 ? -7.451 6.654 -6.477 1.00 84.19 216 LEU A C 1
ATOM 1758 O O . LEU A 1 216 ? -7.752 6.635 -5.283 1.00 84.19 216 LEU A O 1
ATOM 1762 N N . ASP A 1 217 ? -6.621 5.758 -7.010 1.00 80.00 217 ASP A N 1
ATOM 1763 C CA . ASP A 1 217 ? -6.141 4.599 -6.255 1.00 80.00 217 ASP A CA 1
ATOM 1764 C C . ASP A 1 217 ? -5.245 4.982 -5.074 1.00 80.00 217 ASP A C 1
ATOM 1766 O O . ASP A 1 217 ? -5.195 4.254 -4.077 1.00 80.00 217 ASP A O 1
ATOM 1770 N N . ARG A 1 218 ? -4.529 6.108 -5.166 1.00 82.00 218 ARG A N 1
ATOM 1771 C CA . ARG A 1 218 ? -3.653 6.605 -4.096 1.00 82.00 218 ARG A CA 1
ATOM 1772 C C . ARG A 1 218 ? -4.475 7.303 -3.021 1.00 82.00 218 ARG A C 1
ATOM 1774 O O . ARG A 1 218 ? -4.398 6.923 -1.851 1.00 82.00 218 ARG A O 1
ATOM 1781 N N . VAL A 1 219 ? -5.316 8.254 -3.428 1.00 87.50 219 VAL A N 1
ATOM 1782 C CA . VAL A 1 219 ? -6.182 9.028 -2.528 1.00 87.50 219 VAL A CA 1
ATOM 1783 C C . VAL A 1 219 ? -7.148 8.108 -1.801 1.00 87.50 219 VAL A C 1
ATOM 1785 O O . VAL A 1 219 ? -7.192 8.116 -0.572 1.00 87.50 219 VAL A O 1
ATOM 1788 N N . ARG A 1 220 ? -7.869 7.246 -2.527 1.00 86.00 220 ARG A N 1
ATOM 1789 C CA . ARG A 1 220 ? -8.821 6.305 -1.929 1.00 86.00 220 ARG A CA 1
ATOM 1790 C C . ARG A 1 220 ? -8.136 5.409 -0.910 1.00 86.00 220 ARG A C 1
ATOM 1792 O O . ARG A 1 220 ? -8.621 5.298 0.209 1.00 86.00 220 ARG A O 1
ATOM 1799 N N . ARG A 1 221 ? -6.998 4.804 -1.261 1.00 80.75 221 ARG A N 1
ATOM 1800 C CA . ARG A 1 221 ? -6.241 3.946 -0.339 1.00 80.75 221 ARG A CA 1
ATOM 1801 C C . ARG A 1 221 ? -5.844 4.702 0.920 1.00 80.75 221 ARG A C 1
ATOM 1803 O O . ARG A 1 221 ? -6.077 4.202 2.011 1.00 80.75 221 ARG A O 1
ATOM 1810 N N . ARG A 1 222 ? -5.307 5.916 0.786 1.00 85.12 222 ARG A N 1
ATOM 1811 C CA . ARG A 1 222 ? -4.876 6.719 1.935 1.00 85.12 222 ARG A CA 1
ATOM 1812 C C . ARG A 1 222 ? -6.043 7.109 2.837 1.00 85.12 222 ARG A C 1
ATOM 1814 O O . ARG A 1 222 ? -5.919 7.011 4.056 1.00 85.12 222 ARG A O 1
ATOM 1821 N N . LEU A 1 223 ? -7.167 7.530 2.257 1.00 89.12 223 LEU A N 1
ATOM 1822 C CA . LEU A 1 223 ? -8.343 7.909 3.036 1.00 89.12 223 LEU A CA 1
ATOM 1823 C C . LEU A 1 223 ? -8.932 6.708 3.777 1.00 89.12 223 LEU A C 1
ATOM 1825 O O . LEU A 1 223 ? -9.130 6.781 4.987 1.00 89.12 223 LEU A O 1
ATOM 1829 N N . MET A 1 224 ? -9.094 5.585 3.077 1.00 82.38 224 MET A N 1
ATOM 1830 C CA . MET A 1 224 ? -9.568 4.324 3.653 1.00 82.38 224 MET A CA 1
ATOM 1831 C C . MET A 1 224 ? -8.630 3.773 4.737 1.00 82.38 224 MET A C 1
ATOM 1833 O O . MET A 1 224 ? -9.087 3.165 5.701 1.00 82.38 224 MET A O 1
ATOM 1837 N N . GLU A 1 225 ? -7.318 3.983 4.602 1.00 79.69 225 GLU A N 1
ATOM 1838 C CA . GLU A 1 225 ? -6.321 3.525 5.571 1.00 79.69 225 GLU A CA 1
ATOM 1839 C C . GLU A 1 225 ? -6.297 4.403 6.832 1.00 79.69 225 GLU A C 1
ATOM 1841 O O . GLU A 1 225 ? -6.016 3.918 7.929 1.00 79.69 225 GLU A O 1
ATOM 1846 N N . LYS A 1 226 ? -6.523 5.716 6.711 1.00 85.19 226 LYS A N 1
ATOM 1847 C CA . LYS A 1 226 ? -6.203 6.671 7.785 1.00 85.19 226 LYS A CA 1
ATOM 1848 C C . LYS A 1 226 ? -7.418 7.261 8.493 1.00 85.19 226 LYS A C 1
ATOM 1850 O O . LYS A 1 226 ? -7.274 7.603 9.669 1.00 85.19 226 LYS A O 1
ATOM 1855 N N . PHE A 1 227 ? -8.586 7.310 7.858 1.00 91.00 227 PHE A N 1
ATOM 1856 C CA . PHE A 1 227 ? -9.769 8.001 8.374 1.00 91.00 227 PHE A CA 1
ATOM 1857 C C . PHE A 1 227 ? -10.913 7.043 8.703 1.00 91.00 227 PHE A C 1
ATOM 1859 O O . PHE A 1 227 ? -11.154 6.071 7.994 1.00 91.00 227 PHE A O 1
ATOM 1866 N N . ASP A 1 228 ? -11.630 7.343 9.781 1.00 88.19 228 ASP A N 1
ATOM 1867 C CA . ASP A 1 228 ? -12.767 6.545 10.250 1.00 88.19 228 ASP A CA 1
ATOM 1868 C C . ASP A 1 228 ? -14.031 6.892 9.458 1.00 88.19 228 ASP A C 1
ATOM 1870 O O . ASP A 1 228 ? -14.808 6.013 9.092 1.00 88.19 228 ASP A O 1
ATOM 1874 N N . PHE A 1 229 ? -14.193 8.179 9.142 1.00 91.81 229 PHE A N 1
ATOM 1875 C CA . PHE A 1 229 ? -15.286 8.688 8.325 1.00 91.81 229 PHE A CA 1
ATOM 1876 C C . PHE A 1 229 ? -14.754 9.486 7.142 1.00 91.81 229 PHE A C 1
ATOM 1878 O O . PHE A 1 229 ? -13.802 10.257 7.275 1.00 91.81 229 PHE A O 1
ATOM 1885 N N . ILE A 1 230 ? -15.413 9.337 5.999 1.00 93.44 230 ILE A N 1
ATOM 1886 C CA . ILE A 1 230 ? -15.178 10.122 4.793 1.00 93.44 230 ILE A CA 1
ATOM 1887 C C . ILE A 1 230 ? -16.500 10.798 4.429 1.00 93.44 230 ILE A C 1
ATOM 1889 O O . ILE A 1 230 ? -17.488 10.138 4.111 1.00 93.44 230 ILE A O 1
ATOM 1893 N N . LEU A 1 231 ? -16.527 12.123 4.503 1.00 93.88 231 LEU A N 1
ATOM 1894 C CA . LEU A 1 231 ? -17.695 12.940 4.199 1.00 93.88 231 LEU A CA 1
ATOM 1895 C C . LEU A 1 231 ? -17.534 13.527 2.797 1.00 93.88 231 LEU A C 1
ATOM 1897 O O . LEU A 1 231 ? -16.559 14.232 2.530 1.00 93.88 231 LEU A O 1
ATOM 1901 N N . GLN A 1 232 ? -18.480 13.207 1.914 1.00 88.88 232 GLN A N 1
ATOM 1902 C CA . GLN A 1 232 ? -18.478 13.601 0.499 1.00 88.88 232 GLN A CA 1
ATOM 1903 C C . GLN A 1 232 ? -19.751 14.362 0.130 1.00 88.88 232 GLN A C 1
ATOM 1905 O O . GLN A 1 232 ? -20.743 14.253 0.839 1.00 88.88 232 GLN A O 1
ATOM 1910 N N . GLY A 1 233 ? -19.742 15.119 -0.965 1.00 80.94 233 GLY A N 1
ATOM 1911 C CA . GLY A 1 233 ? -20.916 15.805 -1.511 1.00 80.94 233 GLY A CA 1
ATOM 1912 C C . GLY A 1 233 ? -21.153 15.464 -2.986 1.00 80.94 233 GLY A C 1
ATOM 1913 O O . GLY A 1 233 ? -20.983 14.320 -3.410 1.00 80.94 233 GLY A O 1
ATOM 1914 N N . HIS A 1 234 ? -21.538 16.476 -3.769 1.00 70.50 234 HIS A N 1
ATOM 1915 C CA . HIS A 1 234 ? -21.598 16.493 -5.238 1.00 70.50 234 HIS A CA 1
ATOM 1916 C C . HIS A 1 234 ? -22.648 15.594 -5.931 1.00 70.50 234 HIS A C 1
ATOM 1918 O O . HIS A 1 234 ? -23.404 16.066 -6.773 1.00 70.50 234 HIS A O 1
ATOM 1924 N N . GLN A 1 235 ? -22.759 14.304 -5.598 1.00 58.12 235 GLN A N 1
ATOM 1925 C CA . GLN A 1 235 ? -23.616 13.370 -6.353 1.00 58.12 235 GLN A CA 1
ATOM 1926 C C . GLN A 1 235 ? -25.110 13.399 -5.994 1.00 58.12 235 GLN A C 1
ATOM 1928 O O . GLN A 1 235 ? -25.891 12.657 -6.590 1.00 58.12 235 GLN A O 1
ATOM 1933 N N . HIS A 1 236 ? -25.520 14.237 -5.037 1.00 62.56 236 HIS A N 1
ATOM 1934 C CA . HIS A 1 236 ? -26.913 14.434 -4.589 1.00 62.56 236 HIS A CA 1
ATOM 1935 C C . HIS A 1 236 ? -27.667 13.145 -4.190 1.00 62.56 236 HIS A C 1
ATOM 1937 O O . HIS A 1 236 ? -28.886 13.166 -4.024 1.00 62.56 236 HIS A O 1
ATOM 1943 N N . LYS A 1 237 ? -26.954 12.026 -4.013 1.00 60.88 237 LYS A N 1
ATOM 1944 C CA . LYS A 1 237 ? -27.483 10.720 -3.609 1.00 60.88 237 LYS A CA 1
ATOM 1945 C C . LYS A 1 237 ? -26.995 10.389 -2.207 1.00 60.88 237 LYS A C 1
ATOM 1947 O O . LYS A 1 237 ? -25.795 10.414 -1.947 1.00 60.88 237 LYS A O 1
ATOM 1952 N N . GLN A 1 238 ? -27.930 10.072 -1.319 1.00 60.81 238 GLN A N 1
ATOM 1953 C CA . GLN A 1 238 ? -27.643 9.700 0.062 1.00 60.81 238 GLN A CA 1
ATOM 1954 C C . GLN A 1 238 ? -27.412 8.184 0.160 1.00 60.81 238 GLN A C 1
ATOM 1956 O O . GLN A 1 238 ? -28.333 7.438 0.471 1.00 60.81 238 GLN A O 1
ATOM 1961 N N . ASP A 1 239 ? -26.193 7.727 -0.140 1.00 68.81 239 ASP A N 1
ATOM 1962 C CA . ASP A 1 239 ? -25.809 6.306 -0.063 1.00 68.81 239 ASP A CA 1
ATOM 1963 C C . ASP A 1 239 ? -24.704 6.097 0.984 1.00 68.81 239 ASP A C 1
ATOM 1965 O O . ASP A 1 239 ? -23.510 6.253 0.712 1.00 68.81 239 ASP A O 1
ATOM 1969 N N . VAL A 1 240 ? -25.114 5.825 2.227 1.00 73.00 240 VAL A N 1
ATOM 1970 C CA . VAL A 1 240 ? -24.180 5.555 3.330 1.00 73.00 240 VAL A CA 1
ATOM 1971 C C . VAL A 1 240 ? -23.562 4.178 3.120 1.00 73.00 240 VAL A C 1
ATOM 1973 O O . VAL A 1 240 ? -24.265 3.169 3.130 1.00 73.00 240 VAL A O 1
ATOM 1976 N N . SER A 1 241 ? -22.235 4.120 2.995 1.00 73.69 241 SER A N 1
ATOM 1977 C CA . SER A 1 241 ? -21.518 2.862 2.778 1.00 73.69 241 SER A CA 1
ATOM 1978 C C . SER A 1 241 ? -20.485 2.603 3.869 1.00 73.69 241 SER A C 1
ATOM 1980 O O . SER A 1 241 ? -19.663 3.455 4.201 1.00 73.69 241 SER A O 1
ATOM 1982 N N . ILE A 1 242 ? -20.521 1.391 4.424 1.00 67.25 242 ILE A N 1
ATOM 1983 C CA . ILE A 1 242 ? -19.453 0.861 5.274 1.00 67.25 242 ILE A CA 1
ATOM 1984 C C . ILE A 1 242 ? -18.588 -0.011 4.374 1.00 67.25 242 ILE A C 1
ATOM 1986 O O . ILE A 1 242 ? -19.024 -1.069 3.917 1.00 67.25 242 ILE A O 1
ATOM 1990 N N . ILE A 1 243 ? -17.370 0.440 4.091 1.00 63.38 243 ILE A N 1
ATOM 1991 C CA . ILE A 1 243 ? -16.442 -0.306 3.246 1.00 63.38 243 ILE A CA 1
ATOM 1992 C C . ILE A 1 243 ? -15.459 -1.026 4.156 1.00 63.38 243 ILE A C 1
ATOM 1994 O O . ILE A 1 243 ? -14.716 -0.385 4.889 1.00 63.38 243 ILE A O 1
ATOM 1998 N N . ASN A 1 244 ? -15.437 -2.355 4.060 1.00 58.47 244 ASN A N 1
ATOM 1999 C CA . ASN A 1 244 ? -14.448 -3.218 4.696 1.00 58.47 244 ASN A CA 1
ATOM 2000 C C . ASN A 1 244 ? -13.632 -3.905 3.601 1.00 58.47 244 ASN A C 1
ATOM 2002 O O . ASN A 1 244 ? -14.189 -4.645 2.790 1.00 58.47 244 ASN A O 1
ATOM 2006 N N . GLY A 1 245 ? -12.324 -3.662 3.551 1.00 43.78 245 GLY A N 1
ATOM 2007 C CA . GLY A 1 245 ? -11.468 -4.255 2.527 1.00 43.78 245 GLY A CA 1
ATOM 2008 C C . GLY A 1 245 ? -9.994 -4.297 2.913 1.00 43.78 245 GLY A C 1
ATOM 2009 O O . GLY A 1 245 ? -9.581 -3.737 3.924 1.00 43.78 245 GLY A O 1
ATOM 2010 N N . LEU A 1 246 ? -9.186 -4.939 2.065 1.00 35.47 246 LEU A N 1
ATOM 2011 C CA . LEU A 1 246 ? -7.740 -5.136 2.264 1.00 35.47 246 LEU A CA 1
ATOM 2012 C C . LEU A 1 246 ? -6.948 -3.821 2.426 1.00 35.47 246 LEU A C 1
ATOM 2014 O O . LEU A 1 246 ? -5.846 -3.827 2.961 1.00 35.47 246 LEU A O 1
ATOM 2018 N N . ILE A 1 247 ? -7.511 -2.698 1.966 1.00 41.59 247 ILE A N 1
ATOM 2019 C CA . ILE A 1 247 ? -6.907 -1.356 2.007 1.00 41.59 247 ILE A CA 1
ATOM 2020 C C . ILE A 1 247 ? -7.273 -0.541 3.263 1.00 41.59 247 ILE A C 1
ATOM 2022 O O . ILE A 1 247 ? -6.726 0.542 3.453 1.00 41.59 247 ILE A O 1
ATOM 2026 N N . GLY A 1 248 ? -8.197 -1.032 4.098 1.00 50.25 248 GLY A N 1
ATOM 2027 C CA . GLY A 1 248 ? -8.722 -0.334 5.276 1.00 50.25 248 GLY A CA 1
ATOM 2028 C C . GLY A 1 248 ? -10.249 -0.400 5.390 1.00 50.25 248 GLY A C 1
ATOM 2029 O O . GLY A 1 248 ? -10.939 -0.806 4.450 1.00 50.25 248 GLY A O 1
ATOM 2030 N N . SER A 1 249 ? -10.761 0.018 6.550 1.00 64.56 249 SER A N 1
ATOM 2031 C CA . SER A 1 249 ? -12.194 0.137 6.831 1.00 64.56 249 SER A CA 1
ATOM 2032 C C . SER A 1 249 ? -12.548 1.587 7.125 1.00 64.56 249 SER A C 1
ATOM 2034 O O . SER A 1 249 ? -11.914 2.210 7.975 1.00 64.56 249 SER A O 1
ATOM 2036 N N . SER A 1 250 ? -13.548 2.116 6.424 1.00 76.62 250 SER A N 1
ATOM 2037 C CA . SER A 1 250 ? -14.034 3.483 6.615 1.00 76.62 250 SER A CA 1
ATOM 2038 C C . SER A 1 250 ? -15.511 3.569 6.255 1.00 76.62 250 SER A C 1
ATOM 2040 O O . SER A 1 250 ? -15.995 2.841 5.379 1.00 76.62 250 SER A O 1
ATOM 2042 N N . THR A 1 251 ? -16.220 4.472 6.923 1.00 84.06 251 THR A N 1
ATOM 2043 C CA . THR A 1 251 ? -17.605 4.800 6.591 1.00 84.06 251 THR A CA 1
ATOM 2044 C C . THR A 1 251 ? -17.631 6.023 5.692 1.00 84.06 251 THR A C 1
ATOM 2046 O O . THR A 1 251 ? -17.159 7.093 6.076 1.00 84.06 251 THR A O 1
ATOM 2049 N N . ILE A 1 252 ? -18.252 5.895 4.524 1.00 84.94 252 ILE A N 1
ATOM 2050 C CA . ILE A 1 252 ? -18.522 7.026 3.642 1.00 84.94 252 ILE A CA 1
ATOM 2051 C C . ILE A 1 252 ? -19.945 7.517 3.897 1.00 84.94 252 ILE A C 1
ATOM 2053 O O . ILE A 1 252 ? -20.901 6.745 3.805 1.00 84.94 252 ILE A O 1
ATOM 2057 N N . ILE A 1 253 ? -20.080 8.806 4.209 1.00 85.50 253 ILE A N 1
ATOM 2058 C CA . ILE A 1 253 ? -21.372 9.471 4.408 1.00 85.50 253 ILE A CA 1
ATOM 2059 C C . ILE A 1 253 ? -21.479 10.619 3.398 1.00 85.50 253 ILE A C 1
ATOM 2061 O O . ILE A 1 253 ? -20.947 11.707 3.643 1.00 85.50 253 ILE A O 1
ATOM 2065 N N . PRO A 1 254 ? -22.163 10.406 2.264 1.00 78.06 254 PRO A N 1
ATOM 2066 C CA . PRO A 1 254 ? -22.462 11.480 1.332 1.00 78.06 254 PRO A CA 1
ATOM 2067 C C . PRO A 1 254 ? -23.502 12.439 1.925 1.00 78.06 254 PRO A C 1
ATOM 2069 O O . PRO A 1 254 ? -24.587 12.030 2.350 1.00 78.06 254 PRO A O 1
ATOM 2072 N N . ALA A 1 255 ? -23.186 13.727 1.939 1.00 74.75 255 ALA A N 1
ATOM 2073 C CA . ALA A 1 255 ? -24.148 14.794 2.122 1.00 74.75 255 ALA A CA 1
ATOM 2074 C C . ALA A 1 255 ? -24.952 14.982 0.826 1.00 74.75 255 ALA A C 1
ATOM 2076 O O . ALA A 1 255 ? -24.412 14.958 -0.282 1.00 74.75 255 ALA A O 1
ATOM 2077 N N . GLY A 1 256 ? -26.261 15.186 0.969 1.00 68.50 256 GLY A N 1
ATOM 2078 C CA . GLY A 1 256 ? -27.065 15.704 -0.133 1.00 68.50 256 GLY A CA 1
ATOM 2079 C C . GLY A 1 256 ? -26.799 17.190 -0.370 1.00 68.50 256 GLY A C 1
ATOM 2080 O O . GLY A 1 256 ? -26.138 17.850 0.432 1.00 68.50 256 GLY A O 1
ATOM 2081 N N . ALA A 1 257 ? -27.345 17.733 -1.458 1.00 73.56 257 ALA A N 1
ATOM 2082 C CA . ALA A 1 257 ? -27.344 19.175 -1.672 1.00 73.56 257 ALA A CA 1
ATOM 2083 C C . ALA A 1 257 ? -28.561 19.804 -0.995 1.00 73.56 257 ALA A C 1
ATOM 2085 O O . ALA A 1 257 ? -29.696 19.467 -1.320 1.00 73.56 257 ALA A O 1
ATOM 2086 N N . SER A 1 258 ? -28.354 20.771 -0.103 1.00 68.88 258 SER A N 1
ATOM 2087 C CA . SER A 1 258 ? -29.465 21.486 0.544 1.00 68.88 258 SER A CA 1
ATOM 2088 C C . SER A 1 258 ? -30.235 22.399 -0.419 1.00 68.88 258 SER A C 1
ATOM 2090 O O . SER A 1 258 ? -31.345 22.836 -0.110 1.00 68.88 258 SER A O 1
ATOM 2092 N N . TYR A 1 259 ? -29.655 22.694 -1.586 1.00 70.44 259 TYR A N 1
ATOM 2093 C CA . TYR A 1 259 ? -30.276 23.463 -2.655 1.00 70.44 259 TYR A CA 1
ATOM 2094 C C . TYR A 1 259 ? -29.563 23.214 -3.990 1.00 70.44 259 TYR A C 1
ATOM 2096 O O . TYR A 1 259 ? -28.339 23.223 -4.041 1.00 70.44 259 TYR A O 1
ATOM 2104 N N . ASN A 1 260 ? -30.321 23.052 -5.076 1.00 65.19 260 ASN A N 1
ATOM 2105 C CA . ASN A 1 260 ? -29.782 22.973 -6.436 1.00 65.19 260 ASN A CA 1
ATOM 2106 C C . ASN A 1 260 ? -30.786 23.514 -7.473 1.00 65.19 260 ASN A C 1
ATOM 2108 O O . ASN A 1 260 ? -32.004 23.484 -7.262 1.00 65.19 260 ASN A O 1
ATOM 2112 N N . HIS A 1 261 ? -30.280 23.998 -8.607 1.00 62.53 261 HIS A N 1
ATOM 2113 C CA . HIS A 1 261 ? -31.097 24.405 -9.743 1.00 62.53 261 HIS A CA 1
ATOM 2114 C C . HIS A 1 261 ? -31.463 23.202 -10.625 1.00 62.53 261 HIS A C 1
ATOM 2116 O O . HIS A 1 261 ? -30.593 22.387 -10.923 1.00 62.53 261 HIS A O 1
ATOM 2122 N N . PRO A 1 262 ? -32.722 23.101 -11.095 1.00 58.62 262 PRO A N 1
ATOM 2123 C CA . PRO A 1 262 ? -33.084 22.123 -12.112 1.00 58.62 262 PRO A CA 1
ATOM 2124 C C . PRO A 1 262 ? -32.212 22.286 -13.357 1.00 58.62 262 PRO A C 1
ATOM 2126 O O . PRO A 1 262 ? -32.072 23.394 -13.881 1.00 58.62 262 PRO A O 1
ATOM 2129 N N . THR A 1 263 ? -31.659 21.183 -13.843 1.00 62.12 263 THR A N 1
ATOM 2130 C CA . THR A 1 263 ? -30.903 21.125 -15.099 1.00 62.12 263 THR A CA 1
ATOM 2131 C C . THR A 1 263 ? -31.632 20.234 -16.103 1.00 62.12 263 THR A C 1
ATOM 2133 O O . THR A 1 263 ? -32.578 19.531 -15.755 1.00 62.12 263 THR A O 1
ATOM 2136 N N . LEU A 1 264 ? -31.194 20.227 -17.366 1.00 56.22 264 LEU A N 1
ATOM 2137 C CA . LEU A 1 264 ? -31.719 19.278 -18.359 1.00 56.22 264 LEU A CA 1
ATOM 2138 C C . LEU A 1 264 ? -31.434 17.814 -17.974 1.00 56.22 264 LEU A C 1
ATOM 2140 O O . LEU A 1 264 ? -32.212 16.935 -18.331 1.00 56.22 264 LEU A O 1
ATOM 2144 N N . LYS A 1 265 ? -30.340 17.564 -17.238 1.00 55.66 265 LYS A N 1
ATOM 2145 C CA . LYS A 1 265 ? -29.928 16.231 -16.766 1.00 55.66 265 LYS A CA 1
ATOM 2146 C C . LYS A 1 265 ? -30.616 15.830 -15.453 1.00 55.66 265 LYS A C 1
ATOM 2148 O O . LYS A 1 265 ? -30.808 14.644 -15.214 1.00 55.66 265 LYS A O 1
ATOM 2153 N N . ASP A 1 266 ? -31.017 16.808 -14.641 1.00 58.78 266 ASP A N 1
ATOM 2154 C CA . ASP A 1 266 ? -31.748 16.621 -13.385 1.00 58.78 266 ASP A CA 1
ATOM 2155 C C . ASP A 1 266 ? -32.852 17.688 -13.235 1.00 58.78 266 ASP A C 1
ATOM 2157 O O . ASP A 1 266 ? -32.640 18.748 -12.632 1.00 58.78 266 ASP A O 1
ATOM 2161 N N . PRO A 1 267 ? -34.034 17.461 -13.834 1.00 58.44 267 PRO A N 1
ATOM 2162 C CA . PRO A 1 267 ? -35.118 18.438 -13.837 1.00 58.44 267 PRO A CA 1
ATOM 2163 C C . PRO A 1 267 ? -35.865 18.527 -12.495 1.00 58.44 267 PRO A C 1
ATOM 2165 O O . PRO A 1 267 ? -36.680 19.436 -12.322 1.00 58.44 267 PRO A O 1
ATOM 2168 N N . GLN A 1 268 ? -35.623 17.605 -11.554 1.00 63.19 268 GLN A N 1
ATOM 2169 C CA . GLN A 1 268 ? -36.233 17.587 -10.220 1.00 63.19 268 GLN A CA 1
ATOM 2170 C C . GLN A 1 268 ? -35.192 17.195 -9.160 1.00 63.19 268 GLN A C 1
ATOM 2172 O O . GLN A 1 268 ? -35.252 16.085 -8.622 1.00 63.19 268 GLN A O 1
ATOM 2177 N N . PRO A 1 269 ? -34.254 18.104 -8.836 1.00 65.00 269 PRO A N 1
ATOM 2178 C CA . PRO A 1 269 ? -33.197 17.802 -7.888 1.00 65.00 269 PRO A CA 1
ATOM 2179 C C . PRO A 1 269 ? -33.777 17.483 -6.510 1.00 65.00 269 PRO A C 1
ATOM 2181 O O . PRO A 1 269 ? -34.636 18.200 -5.990 1.00 65.00 269 PRO A O 1
ATOM 2184 N N . THR A 1 270 ? -33.288 16.401 -5.905 1.00 70.25 270 THR A N 1
ATOM 2185 C CA . THR A 1 270 ? -33.636 16.046 -4.526 1.00 70.25 270 THR A CA 1
ATOM 2186 C C . THR A 1 270 ? -32.746 16.841 -3.582 1.00 70.25 270 THR A C 1
ATOM 2188 O O . THR A 1 270 ? -31.531 16.659 -3.586 1.00 70.25 270 THR A O 1
ATOM 2191 N N . TYR A 1 271 ? -33.339 17.729 -2.779 1.00 85.38 271 TYR A N 1
ATOM 2192 C CA . TYR A 1 271 ? -32.583 18.436 -1.746 1.00 85.38 271 TYR A CA 1
ATOM 2193 C C . TYR A 1 271 ? -32.500 17.593 -0.492 1.00 85.38 271 TYR A C 1
ATOM 2195 O O . TYR A 1 271 ? -33.520 17.051 -0.063 1.00 85.38 271 TYR A O 1
ATOM 2203 N N . ALA A 1 272 ? -31.313 17.477 0.092 1.00 86.75 272 ALA A N 1
ATOM 2204 C CA . ALA A 1 272 ? -31.096 16.549 1.187 1.00 86.75 272 ALA A CA 1
ATOM 2205 C C . ALA A 1 272 ? -29.938 16.996 2.097 1.00 86.75 272 ALA A C 1
ATOM 2207 O O . ALA A 1 272 ? -29.004 17.646 1.637 1.00 86.75 272 ALA A O 1
ATOM 2208 N N . TYR A 1 273 ? -30.008 16.660 3.383 1.00 91.19 273 TYR A N 1
ATOM 2209 C CA . TYR A 1 273 ? -28.937 16.848 4.370 1.00 91.19 273 TYR A CA 1
ATOM 2210 C C . TYR A 1 273 ? -29.023 15.741 5.431 1.00 91.19 273 TYR A C 1
ATOM 2212 O O . TYR A 1 273 ? -29.990 14.980 5.444 1.00 91.19 273 TYR A O 1
ATOM 2220 N N . ASN A 1 274 ? -28.023 15.629 6.308 1.00 92.06 274 ASN A N 1
ATOM 2221 C CA . ASN A 1 274 ? -27.963 14.554 7.301 1.00 92.06 274 ASN A CA 1
ATOM 2222 C C . ASN A 1 274 ? -27.719 15.093 8.713 1.00 92.06 274 ASN A C 1
ATOM 2224 O O . ASN A 1 274 ? -26.934 16.025 8.889 1.00 92.06 274 ASN A O 1
ATOM 2228 N N . PHE A 1 275 ? -28.293 14.427 9.719 1.00 94.62 275 PHE A N 1
ATOM 2229 C CA . PHE A 1 275 ? -27.716 14.419 11.066 1.00 94.62 275 PHE A CA 1
ATOM 2230 C C . PHE A 1 275 ? -26.911 13.141 11.274 1.00 94.62 275 PHE A C 1
ATOM 2232 O O . PHE A 1 275 ? -27.328 12.068 10.842 1.00 94.62 275 PHE A O 1
ATOM 2239 N N . VAL A 1 276 ? -25.786 13.241 11.979 1.00 94.06 276 VAL A N 1
ATOM 2240 C CA . VAL A 1 276 ? -24.964 12.086 12.351 1.00 94.06 276 VAL A CA 1
ATOM 2241 C C . VAL A 1 276 ? -24.769 12.100 13.858 1.00 94.06 276 VAL A C 1
ATOM 2243 O O . VAL A 1 276 ? -24.271 13.076 14.411 1.00 94.06 276 VAL A O 1
ATOM 2246 N N . HIS A 1 277 ? -25.158 11.015 14.518 1.00 93.69 277 HIS A N 1
ATOM 2247 C CA . HIS A 1 277 ? -24.880 10.782 15.929 1.00 93.69 277 HIS A CA 1
ATOM 2248 C C . HIS A 1 277 ? -23.830 9.683 16.055 1.00 93.69 277 HIS A C 1
ATOM 2250 O O . HIS A 1 277 ? -24.026 8.593 15.519 1.00 93.69 277 HIS A O 1
ATOM 2256 N N . PHE A 1 278 ? -22.753 9.948 16.790 1.00 90.75 278 PHE A N 1
ATOM 2257 C CA . PHE A 1 278 ? -21.730 8.961 17.120 1.00 90.75 278 PHE A CA 1
ATOM 2258 C C . PHE A 1 278 ? -21.716 8.714 18.627 1.00 90.75 278 PHE A C 1
ATOM 2260 O O . PHE A 1 278 ? -21.585 9.647 19.418 1.00 90.75 278 PHE A O 1
ATOM 2267 N N . ASP A 1 279 ? -21.832 7.452 19.020 1.00 87.56 279 ASP A N 1
ATOM 2268 C CA . ASP A 1 279 ? -21.723 7.024 20.408 1.00 87.56 279 ASP A CA 1
ATOM 2269 C C . ASP A 1 279 ? -20.282 6.577 20.694 1.00 87.56 279 ASP A C 1
ATOM 2271 O O . ASP A 1 279 ? -19.793 5.613 20.108 1.00 87.56 279 ASP A O 1
ATOM 2275 N N . PHE A 1 280 ? -19.588 7.273 21.597 1.00 83.56 280 PHE A N 1
ATOM 2276 C CA . PHE A 1 280 ? -18.200 6.958 21.944 1.00 83.56 280 PHE A CA 1
ATOM 2277 C C . PHE A 1 280 ? -18.032 5.633 22.694 1.00 83.56 280 PHE A C 1
ATOM 2279 O O . PHE A 1 280 ? -16.964 5.022 22.581 1.00 83.56 280 PHE A O 1
ATOM 2286 N N . ASP A 1 281 ? -19.051 5.197 23.436 1.00 80.38 281 ASP A N 1
ATOM 2287 C CA . ASP A 1 281 ? -18.987 4.000 24.272 1.00 80.38 281 ASP A CA 1
ATOM 2288 C C . ASP A 1 281 ? -19.222 2.754 23.421 1.00 80.38 281 ASP A C 1
ATOM 2290 O O . ASP A 1 281 ? -18.408 1.828 23.424 1.00 80.38 281 ASP A O 1
ATOM 2294 N N . SER A 1 282 ? -20.305 2.754 22.638 1.00 78.50 282 SER A N 1
ATOM 2295 C CA . SER A 1 282 ? -20.625 1.633 21.745 1.00 78.50 282 SER A CA 1
ATOM 2296 C C . SER A 1 282 ? -19.855 1.667 20.422 1.00 78.50 282 SER A C 1
ATOM 2298 O O . SER A 1 282 ? -19.743 0.639 19.758 1.00 78.50 282 SER A O 1
ATOM 2300 N N . ARG A 1 283 ? -19.299 2.827 20.040 1.00 76.62 283 ARG A N 1
ATOM 2301 C CA . ARG A 1 283 ? -18.676 3.100 18.726 1.00 76.62 283 ARG A CA 1
ATOM 2302 C C . ARG A 1 283 ? -19.612 2.895 17.540 1.00 76.62 283 ARG A C 1
ATOM 2304 O O . ARG A 1 283 ? -19.156 2.722 16.406 1.00 76.62 283 ARG A O 1
ATOM 2311 N N . ASN A 1 284 ? -20.909 2.930 17.811 1.00 83.94 284 ASN A N 1
ATOM 2312 C CA . ASN A 1 284 ? -21.932 2.904 16.791 1.00 83.94 284 ASN A CA 1
ATOM 2313 C C . ASN A 1 284 ? -22.256 4.325 16.346 1.00 83.94 284 ASN A C 1
ATOM 2315 O O . ASN A 1 284 ? -22.178 5.283 17.120 1.00 83.94 284 ASN A O 1
ATOM 2319 N N . PHE A 1 285 ? -22.663 4.448 15.091 1.00 89.00 285 PHE A N 1
ATOM 2320 C CA . PHE A 1 285 ? -23.166 5.693 14.547 1.00 89.00 285 PHE A CA 1
ATOM 2321 C C . PHE A 1 285 ? -24.558 5.507 13.955 1.00 89.00 285 PHE A C 1
ATOM 2323 O O . PHE A 1 285 ? -24.935 4.433 13.479 1.00 89.00 285 PHE A O 1
ATOM 2330 N N . THR A 1 286 ? -25.322 6.588 13.995 1.00 91.12 286 THR A N 1
ATOM 2331 C CA . THR A 1 286 ? -26.645 6.686 13.393 1.00 91.12 286 THR A CA 1
ATOM 2332 C C . THR A 1 286 ? -26.651 7.876 12.444 1.00 91.12 286 THR A C 1
ATOM 2334 O O . THR A 1 286 ? -26.318 8.987 12.860 1.00 91.12 286 THR A O 1
ATOM 2337 N N . VAL A 1 287 ? -27.037 7.660 11.188 1.00 91.75 287 VAL A N 1
ATOM 2338 C CA . VAL A 1 287 ? -27.253 8.725 10.201 1.00 91.75 287 VAL A CA 1
ATOM 2339 C C . VAL A 1 287 ? -28.751 8.901 9.997 1.00 91.75 287 VAL A C 1
ATOM 2341 O O . VAL A 1 287 ? -29.439 7.967 9.589 1.00 91.75 287 VAL A O 1
ATOM 2344 N N . PHE A 1 288 ? -29.252 10.101 10.272 1.00 92.75 288 PHE A N 1
ATOM 2345 C CA . PHE A 1 288 ? -30.629 10.497 10.002 1.00 92.75 288 PHE A CA 1
ATOM 2346 C C . PHE A 1 288 ? -30.658 11.244 8.672 1.00 92.75 288 PHE A C 1
ATOM 2348 O O . PHE A 1 288 ? -30.218 12.393 8.583 1.00 92.75 288 PHE A O 1
ATOM 2355 N N . LEU A 1 289 ? -31.161 10.565 7.650 1.00 89.62 289 LEU A N 1
ATOM 2356 C CA . LEU A 1 289 ? -31.258 11.040 6.279 1.00 89.62 289 LEU A CA 1
ATOM 2357 C C . LEU A 1 289 ? -32.487 11.944 6.136 1.00 89.62 289 LEU A C 1
ATOM 2359 O O . LEU A 1 289 ? -33.621 11.530 6.409 1.00 89.62 289 LEU A O 1
ATOM 2363 N N . ARG A 1 290 ? -32.270 13.202 5.743 1.00 91.06 290 ARG A N 1
ATOM 2364 C CA . ARG A 1 290 ? -33.323 14.213 5.570 1.00 91.06 290 ARG A CA 1
ATOM 2365 C C . ARG A 1 290 ? -33.410 14.627 4.113 1.00 91.06 290 ARG A C 1
ATOM 2367 O O . ARG A 1 290 ? -32.388 14.895 3.490 1.00 91.06 290 ARG A O 1
ATOM 2374 N N . ARG A 1 291 ? -34.632 14.788 3.604 1.00 88.94 291 ARG A N 1
ATOM 2375 C CA . ARG A 1 291 ? -34.909 15.313 2.262 1.00 88.94 291 ARG A CA 1
ATOM 2376 C C . ARG A 1 291 ? -35.997 16.378 2.258 1.00 88.94 291 ARG A C 1
ATOM 2378 O O . ARG A 1 291 ? -36.907 16.367 3.088 1.00 88.94 291 ARG A O 1
ATOM 2385 N N . TRP A 1 292 ? -35.962 17.259 1.270 1.00 87.56 292 TRP A N 1
ATOM 2386 C CA . TRP A 1 292 ? -37.028 18.216 1.009 1.00 87.56 292 TRP A CA 1
ATOM 2387 C C . TRP A 1 292 ? -38.255 17.521 0.413 1.00 87.56 292 TRP A C 1
ATOM 2389 O O . TRP A 1 292 ? -38.169 16.782 -0.571 1.00 87.56 292 TRP A O 1
ATOM 2399 N N . SER A 1 293 ? -39.429 17.786 0.984 1.00 85.12 293 SER A N 1
ATOM 2400 C CA . SER A 1 293 ? -40.704 17.373 0.408 1.00 85.12 293 SER A CA 1
ATOM 2401 C C . SER A 1 293 ? -41.374 18.548 -0.282 1.00 85.12 293 SER A C 1
ATOM 2403 O O . SER A 1 293 ? -41.972 19.405 0.368 1.00 85.12 293 SER A O 1
ATOM 2405 N N . GLU A 1 294 ? -41.364 18.543 -1.613 1.00 82.44 294 GLU A N 1
ATOM 2406 C CA . GLU A 1 294 ? -41.988 19.618 -2.385 1.00 82.44 294 GLU A CA 1
ATOM 2407 C C . GLU A 1 294 ? -43.502 19.716 -2.153 1.00 82.44 294 GLU A C 1
ATOM 2409 O O . GLU A 1 294 ? -44.064 20.807 -2.084 1.00 82.44 294 GLU A O 1
ATOM 2414 N N . THR A 1 295 ? -44.153 18.570 -1.945 1.00 83.31 295 THR A N 1
ATOM 2415 C CA . THR A 1 295 ? -45.592 18.494 -1.639 1.00 83.31 295 THR A CA 1
ATOM 2416 C C . THR A 1 295 ? -45.944 19.019 -0.249 1.00 83.31 295 THR A C 1
ATOM 2418 O O . THR A 1 295 ? -46.990 19.640 -0.083 1.00 83.31 295 THR A O 1
ATOM 2421 N N . ARG A 1 296 ? -45.090 18.775 0.755 1.00 85.50 296 ARG A N 1
ATOM 2422 C CA . ARG A 1 296 ? -45.350 19.157 2.152 1.00 85.50 296 ARG A CA 1
ATOM 2423 C C . ARG A 1 296 ? -44.696 20.481 2.547 1.00 85.50 296 ARG A C 1
ATOM 2425 O O . ARG A 1 296 ? -44.957 20.952 3.646 1.00 85.50 296 ARG A O 1
ATOM 2432 N N . LYS A 1 297 ? -43.845 21.044 1.681 1.00 86.81 297 LYS A N 1
ATOM 2433 C CA . LYS A 1 297 ? -43.060 22.264 1.919 1.00 86.81 297 LYS A CA 1
ATOM 2434 C C . LYS A 1 297 ? -42.278 22.233 3.235 1.00 86.81 297 LYS A C 1
ATOM 2436 O O . LYS A 1 297 ? -42.195 23.234 3.934 1.00 86.81 297 LYS A O 1
ATOM 2441 N N . LYS A 1 298 ? -41.713 21.068 3.557 1.00 90.62 298 LYS A N 1
ATOM 2442 C CA . LYS A 1 298 ? -40.906 20.836 4.758 1.00 90.62 298 LYS A CA 1
ATOM 2443 C C . LYS A 1 298 ? -39.852 19.765 4.518 1.00 90.62 298 LYS A C 1
ATOM 2445 O O . LYS A 1 298 ? -39.984 18.959 3.589 1.00 90.62 298 LYS A O 1
ATOM 2450 N N . TRP A 1 299 ? -38.857 19.725 5.391 1.00 90.75 299 TRP A N 1
ATOM 2451 C CA . TRP A 1 299 ? -37.905 18.624 5.461 1.00 90.75 299 TRP A CA 1
ATOM 2452 C C . TRP A 1 299 ? -38.554 17.414 6.136 1.00 90.75 299 TRP A C 1
ATOM 2454 O O . TRP A 1 299 ? -39.359 17.539 7.061 1.00 90.75 299 TRP A O 1
ATOM 2464 N N . VAL A 1 300 ? -38.291 16.237 5.585 1.00 89.81 300 VAL A N 1
ATOM 2465 C CA . VAL A 1 300 ? -38.842 14.956 6.032 1.00 89.81 300 VAL A CA 1
ATOM 2466 C C . VAL A 1 300 ? -37.758 13.890 5.994 1.00 89.81 300 VAL A C 1
ATOM 2468 O O . VAL A 1 300 ? -36.712 14.072 5.378 1.00 89.81 300 VAL A O 1
ATOM 2471 N N . GLU A 1 301 ? -38.026 12.760 6.627 1.00 90.62 301 GLU A N 1
ATOM 2472 C CA . GLU A 1 301 ? -37.214 11.556 6.537 1.00 90.62 301 GLU A CA 1
ATOM 2473 C C . GLU A 1 301 ? -37.054 11.086 5.080 1.00 90.62 301 GLU A C 1
ATOM 2475 O O . GLU A 1 301 ? -38.019 11.016 4.303 1.00 90.62 301 GLU A O 1
ATOM 2480 N N . ASP A 1 302 ? -35.821 10.757 4.693 1.00 85.00 302 ASP A N 1
ATOM 2481 C CA . ASP A 1 302 ? -35.544 10.198 3.374 1.00 85.00 302 ASP A CA 1
ATOM 2482 C C . ASP A 1 302 ? -35.784 8.685 3.337 1.00 85.00 302 ASP A C 1
ATOM 2484 O O . ASP A 1 302 ? -34.868 7.866 3.277 1.00 85.00 302 ASP A O 1
ATOM 2488 N N . VAL A 1 303 ? -37.068 8.326 3.327 1.00 80.50 303 VAL A N 1
ATOM 2489 C CA . VAL A 1 303 ? -37.531 6.943 3.137 1.00 80.50 303 VAL A CA 1
ATOM 2490 C C . VAL A 1 303 ? -37.261 6.381 1.739 1.00 80.50 303 VAL A C 1
ATOM 2492 O O . VAL A 1 303 ? -37.475 5.193 1.519 1.00 80.50 303 VAL A O 1
ATOM 2495 N N . ASN A 1 304 ? -36.848 7.220 0.781 1.00 74.75 304 ASN A N 1
ATOM 2496 C CA . ASN A 1 304 ? -36.533 6.760 -0.570 1.00 74.75 304 ASN A CA 1
ATOM 2497 C C . ASN A 1 304 ? -35.109 6.201 -0.632 1.00 74.75 304 ASN A C 1
ATOM 2499 O O . ASN A 1 304 ? -34.866 5.256 -1.379 1.00 74.75 304 ASN A O 1
ATOM 2503 N N . SER A 1 305 ? -34.193 6.788 0.143 1.00 70.38 305 SER A N 1
ATOM 2504 C CA . SER A 1 305 ? -32.796 6.357 0.220 1.00 70.38 305 SER A CA 1
ATOM 2505 C C . SER A 1 305 ? -32.587 5.233 1.241 1.00 70.38 305 SER A C 1
ATOM 2507 O O . SER A 1 305 ? -31.807 4.319 0.983 1.00 70.38 305 SER A O 1
ATOM 2509 N N . TYR A 1 306 ? -33.294 5.247 2.380 1.00 73.31 306 TYR A N 1
ATOM 2510 C CA . TYR A 1 306 ? -33.181 4.186 3.389 1.00 73.31 306 TYR A CA 1
ATOM 2511 C C . TYR A 1 306 ? -34.466 4.004 4.202 1.00 73.31 306 TYR A C 1
ATOM 2513 O O . TYR A 1 306 ? -35.208 4.958 4.427 1.00 73.31 306 TYR A O 1
ATOM 2521 N N . GLU A 1 307 ? -34.734 2.788 4.685 1.00 73.69 307 GLU A N 1
ATOM 2522 C CA . GLU A 1 307 ? -35.935 2.504 5.479 1.00 73.69 307 GLU A CA 1
ATOM 2523 C C . GLU A 1 307 ? -36.000 3.422 6.714 1.00 73.69 307 GLU A C 1
ATOM 2525 O O . GLU A 1 307 ? -35.016 3.612 7.429 1.00 73.69 307 GLU A O 1
ATOM 2530 N N . HIS A 1 308 ? -37.155 4.063 6.919 1.00 81.62 308 HIS A N 1
ATOM 2531 C CA . HIS A 1 308 ? -37.381 5.090 7.948 1.00 81.62 308 HIS A CA 1
ATOM 2532 C C . HIS A 1 308 ? -36.458 6.327 7.891 1.00 81.62 308 HIS A C 1
ATOM 2534 O O . HIS A 1 308 ? -36.552 7.182 8.769 1.00 81.62 308 HIS A O 1
ATOM 2540 N N . GLY A 1 309 ? -35.599 6.465 6.874 1.00 83.56 309 GLY A N 1
ATOM 2541 C CA . GLY A 1 309 ? -34.597 7.530 6.791 1.00 83.56 309 GLY A CA 1
ATOM 2542 C C . GLY A 1 309 ? -33.529 7.452 7.888 1.00 83.56 309 GLY A C 1
ATOM 2543 O O . GLY A 1 309 ? -32.939 8.475 8.229 1.00 83.56 309 GLY A O 1
ATOM 2544 N N . ILE A 1 310 ? -33.300 6.273 8.480 1.00 87.25 310 ILE A N 1
ATOM 2545 C CA . ILE A 1 310 ? -32.338 6.086 9.575 1.00 87.25 310 ILE A CA 1
ATOM 2546 C C . ILE A 1 310 ? -31.408 4.921 9.251 1.00 87.25 310 ILE A C 1
ATOM 2548 O O . ILE A 1 310 ? -31.820 3.764 9.255 1.00 87.25 310 ILE A O 1
ATOM 2552 N N . PHE A 1 311 ? -30.130 5.223 9.043 1.00 84.25 311 PHE A N 1
ATOM 2553 C CA . PHE A 1 311 ? -29.077 4.220 8.952 1.00 84.25 311 PHE A CA 1
ATOM 2554 C C . PHE A 1 311 ? -28.426 4.037 10.326 1.00 84.25 311 PHE A C 1
ATOM 2556 O O . PHE A 1 311 ? -27.846 4.980 10.862 1.00 84.25 311 PHE A O 1
ATOM 2563 N N . GLU A 1 312 ? -28.484 2.833 10.893 1.00 86.44 312 GLU A N 1
ATOM 2564 C CA . GLU A 1 312 ? -27.769 2.477 12.126 1.00 86.44 312 GLU A CA 1
ATOM 2565 C C . GLU A 1 312 ? -26.665 1.462 11.833 1.00 86.44 312 GLU A C 1
ATOM 2567 O O . GLU A 1 312 ? -26.901 0.430 11.197 1.00 86.44 312 GLU A O 1
ATOM 2572 N N . SER A 1 313 ? -25.455 1.733 12.323 1.00 80.31 313 SER A N 1
ATOM 2573 C CA . SER A 1 313 ? -24.345 0.794 12.200 1.00 80.31 313 SER A CA 1
ATOM 2574 C C . SER A 1 313 ? -24.584 -0.443 13.060 1.00 80.31 313 SER A C 1
ATOM 2576 O O . SER A 1 313 ? -24.782 -0.334 14.271 1.00 80.31 313 SER A O 1
ATOM 2578 N N . ARG A 1 314 ? -24.527 -1.626 12.441 1.00 59.25 314 ARG A N 1
ATOM 2579 C CA . ARG A 1 314 ? -24.646 -2.914 13.144 1.00 59.25 314 ARG A CA 1
ATOM 2580 C C . ARG A 1 314 ? -23.307 -3.436 13.690 1.00 59.25 314 ARG A C 1
ATOM 2582 O O . ARG A 1 314 ? -23.335 -4.315 14.540 1.00 59.25 314 ARG A O 1
ATOM 2589 N N . ASP A 1 315 ? -22.187 -2.840 13.265 1.00 51.75 315 ASP A N 1
ATOM 2590 C CA . ASP A 1 315 ? -20.811 -3.126 13.692 1.00 51.75 315 ASP A CA 1
ATOM 2591 C C . ASP A 1 315 ? -19.987 -1.820 13.781 1.00 51.75 315 ASP A C 1
ATOM 2593 O O . ASP A 1 315 ? -20.254 -0.858 13.056 1.00 51.75 315 ASP A O 1
ATOM 2597 N N . SER A 1 316 ? -18.969 -1.779 14.652 1.00 52.56 316 SER A N 1
ATOM 2598 C CA . SER A 1 316 ? -18.108 -0.602 14.870 1.00 52.56 316 SER A CA 1
ATOM 2599 C C . SER A 1 316 ? -17.263 -0.245 13.635 1.00 52.56 316 SER A C 1
ATOM 2601 O O . SER A 1 316 ? -16.583 -1.114 13.091 1.00 52.56 316 SER A O 1
ATOM 2603 N N . VAL A 1 317 ? -17.205 1.044 13.271 1.00 49.81 317 VAL A N 1
ATOM 2604 C CA . VAL A 1 317 ? -16.556 1.593 12.048 1.00 49.81 317 VAL A CA 1
ATOM 2605 C C . VAL A 1 317 ? -15.061 1.285 11.936 1.00 49.81 317 VAL A C 1
ATOM 2607 O O . VAL A 1 317 ? -14.512 1.177 10.842 1.00 49.81 317 VAL A O 1
ATOM 2610 N N . ARG A 1 318 ? -14.400 1.116 13.082 1.00 51.00 318 ARG A N 1
ATOM 2611 C CA . ARG A 1 318 ? -12.998 0.727 13.213 1.00 51.00 318 ARG A CA 1
ATOM 2612 C C . ARG A 1 318 ? -12.761 0.325 14.668 1.00 51.00 318 ARG A C 1
ATOM 2614 O O . ARG A 1 318 ? -13.160 1.054 15.583 1.00 51.00 318 ARG A O 1
ATOM 2621 N N . GLN A 1 319 ? -12.076 -0.788 14.936 1.00 44.03 319 GLN A N 1
ATOM 2622 C CA . GLN A 1 319 ? -11.451 -0.951 16.251 1.00 44.03 319 GLN A CA 1
ATOM 2623 C C . GLN A 1 319 ? -10.309 0.070 16.318 1.00 44.03 319 GLN A C 1
ATOM 2625 O O . GLN A 1 319 ? -9.226 -0.199 15.811 1.00 44.03 319 GLN A O 1
ATOM 2630 N N . LEU A 1 320 ? -10.569 1.267 16.867 1.00 37.50 320 LEU A N 1
ATOM 2631 C CA . LEU A 1 320 ? -9.540 2.282 17.120 1.00 37.50 320 LEU A CA 1
ATOM 2632 C C . LEU A 1 320 ? -8.298 1.600 17.695 1.00 37.50 320 LEU A C 1
ATOM 2634 O O . LEU A 1 320 ? -8.407 0.889 18.702 1.00 37.50 320 LEU A O 1
ATOM 2638 N N . SER A 1 321 ? -7.149 1.810 17.053 1.00 33.28 321 SER A N 1
ATOM 2639 C CA . SER A 1 321 ? -5.854 1.378 17.569 1.00 33.28 321 SER A CA 1
ATOM 2640 C C . SER A 1 321 ? -5.740 1.818 19.036 1.00 33.28 321 SER A C 1
ATOM 2642 O O . SER A 1 321 ? -6.038 2.979 19.335 1.00 33.28 321 SER A O 1
ATOM 2644 N N . PRO A 1 322 ? -5.347 0.940 19.977 1.00 27.83 322 PRO A N 1
ATOM 2645 C CA . PRO A 1 322 ? -5.204 1.349 21.364 1.00 27.83 322 PRO A CA 1
ATOM 2646 C C . PRO A 1 322 ? -4.147 2.453 21.476 1.00 27.83 322 PRO A C 1
ATOM 2648 O O . PRO A 1 322 ? -3.094 2.383 20.836 1.00 27.83 322 PRO A O 1
ATOM 2651 N N . ARG A 1 323 ? -4.432 3.464 22.306 1.00 33.00 323 ARG A N 1
ATOM 2652 C CA . ARG A 1 323 ? -3.486 4.527 22.672 1.00 33.00 323 ARG A CA 1
ATOM 2653 C C . ARG A 1 323 ? -2.161 3.910 23.164 1.00 33.00 323 ARG A C 1
ATOM 2655 O O . ARG A 1 323 ? -2.203 2.910 23.888 1.00 33.00 323 ARG A O 1
ATOM 2662 N N . PRO A 1 324 ? -0.996 4.532 22.904 1.00 29.30 324 PRO A N 1
ATOM 2663 C CA . PRO A 1 324 ? 0.200 4.254 23.688 1.00 29.30 324 PRO A CA 1
ATOM 2664 C C . PRO A 1 324 ? -0.070 4.717 25.128 1.00 29.30 324 PRO A C 1
ATOM 2666 O O . PRO A 1 324 ? -0.063 5.912 25.408 1.00 29.30 324 PRO A O 1
ATOM 2669 N N . GLY A 1 325 ? -0.392 3.780 26.024 1.00 32.03 325 GLY A N 1
ATOM 2670 C CA . GLY A 1 325 ? -0.609 4.061 27.448 1.00 32.03 325 GLY A CA 1
ATOM 2671 C C . GLY A 1 325 ? -1.758 3.306 28.122 1.00 32.03 325 GLY A C 1
ATOM 2672 O O . GLY A 1 325 ? -1.802 3.276 29.348 1.00 32.03 325 GLY A O 1
ATOM 2673 N N . SER A 1 326 ? -2.663 2.653 27.384 1.00 33.88 326 SER A N 1
ATOM 2674 C CA . SER A 1 326 ? -3.562 1.667 28.000 1.00 33.88 326 SER A CA 1
ATOM 2675 C C . SER A 1 326 ? -2.816 0.344 28.138 1.00 33.88 326 SER A C 1
ATOM 2677 O O . SER A 1 326 ? -2.341 -0.178 27.125 1.00 33.88 326 SER A O 1
ATOM 2679 N N . LEU A 1 327 ? -2.721 -0.196 29.358 1.00 34.34 327 LEU A N 1
ATOM 2680 C CA . LEU A 1 327 ? -2.244 -1.563 29.587 1.00 34.34 327 LEU A CA 1
ATOM 2681 C C . LEU A 1 327 ? -2.930 -2.502 28.582 1.00 34.34 327 LEU A C 1
ATOM 2683 O O . LEU A 1 327 ? -4.153 -2.406 28.413 1.00 34.34 327 LEU A O 1
ATOM 2687 N N . PRO A 1 328 ? -2.186 -3.363 27.868 1.00 38.50 328 PRO A N 1
ATOM 2688 C CA . PRO A 1 328 ? -2.819 -4.290 26.955 1.00 38.50 328 PRO A CA 1
ATOM 2689 C C . PRO A 1 328 ? -3.821 -5.152 27.745 1.00 38.50 328 PRO A C 1
ATOM 2691 O O . PRO A 1 328 ? -3.456 -5.767 28.741 1.00 38.50 328 PRO A O 1
ATOM 2694 N N . LEU A 1 329 ? -5.092 -5.205 27.308 1.00 44.25 329 LEU A N 1
ATOM 2695 C CA . LEU A 1 329 ? -5.982 -6.310 27.673 1.00 44.25 329 LEU A CA 1
ATOM 2696 C C . LEU A 1 329 ? -5.248 -7.649 27.431 1.00 44.25 329 LEU A C 1
ATOM 2698 O O . LEU A 1 329 ? -4.386 -7.726 26.541 1.00 44.25 329 LEU A O 1
ATOM 2702 N N . PRO A 1 330 ? -5.610 -8.693 28.183 1.00 50.62 330 PRO A N 1
ATOM 2703 C CA . PRO A 1 330 ? -4.827 -9.918 28.271 1.00 50.62 330 PRO A CA 1
ATOM 2704 C C . PRO A 1 330 ? -4.667 -10.641 26.913 1.00 50.62 330 PRO A C 1
ATOM 2706 O O . PRO A 1 330 ? -5.621 -10.720 26.138 1.00 50.62 330 PRO A O 1
ATOM 2709 N N . ILE A 1 331 ? -3.474 -11.167 26.610 1.00 54.69 331 ILE A N 1
ATOM 2710 C CA . ILE A 1 331 ? -3.181 -12.027 25.446 1.00 54.69 331 ILE A CA 1
ATOM 2711 C C . ILE A 1 331 ? -3.648 -13.449 25.754 1.00 54.69 331 ILE A C 1
ATOM 2713 O O . ILE A 1 331 ? -3.300 -13.996 26.794 1.00 54.69 331 ILE A O 1
ATOM 2717 N N . MET A 1 332 ? -4.420 -14.074 24.869 1.00 55.75 332 MET A N 1
ATOM 2718 C CA . MET A 1 332 ? -5.005 -15.390 25.142 1.00 55.75 332 MET A CA 1
ATOM 2719 C C . MET A 1 332 ? -4.179 -16.503 24.485 1.00 55.75 332 MET A C 1
ATOM 2721 O O . MET A 1 332 ? -3.886 -16.445 23.289 1.00 55.75 332 MET A O 1
ATOM 2725 N N . ILE A 1 333 ? -3.841 -17.542 25.250 1.00 51.41 333 ILE A N 1
ATOM 2726 C CA . ILE A 1 333 ? -3.335 -18.807 24.698 1.00 51.41 333 ILE A CA 1
ATOM 2727 C C . ILE A 1 333 ? -4.522 -19.744 24.498 1.00 51.41 333 ILE A C 1
ATOM 2729 O O . ILE A 1 333 ? -5.349 -19.906 25.392 1.00 51.41 333 ILE A O 1
ATOM 2733 N N . THR A 1 334 ? -4.587 -20.373 23.329 1.00 56.03 334 THR A N 1
ATOM 2734 C CA . THR A 1 334 ? -5.513 -21.469 23.032 1.00 56.03 334 THR A CA 1
ATOM 2735 C C . THR A 1 334 ? -4.693 -22.728 22.765 1.00 56.03 334 THR A C 1
ATOM 2737 O O . THR A 1 334 ? -3.881 -22.754 21.837 1.00 56.03 334 THR A O 1
ATOM 2740 N N . THR A 1 335 ? -4.871 -23.763 23.583 1.00 50.28 335 THR A N 1
ATOM 2741 C CA . THR A 1 335 ? -4.159 -25.038 23.431 1.00 50.28 335 THR A CA 1
ATOM 2742 C C . THR A 1 335 ? -4.904 -25.963 22.469 1.00 50.28 335 THR A C 1
ATOM 2744 O O . THR A 1 335 ? -6.116 -25.854 22.272 1.00 50.28 335 THR A O 1
ATOM 2747 N N . SER A 1 336 ? -4.184 -26.914 21.867 1.00 43.53 336 SER A N 1
ATOM 2748 C CA . SER A 1 336 ? -4.791 -27.978 21.040 1.00 43.53 336 SER A CA 1
ATOM 2749 C C . SER A 1 336 ? -5.630 -28.982 21.854 1.00 43.53 336 SER A C 1
ATOM 2751 O O . SER A 1 336 ? -6.390 -29.766 21.287 1.00 43.53 336 SER A O 1
ATOM 2753 N N . ALA A 1 337 ? -5.537 -28.912 23.184 1.00 42.38 337 ALA A N 1
ATOM 2754 C CA . ALA A 1 337 ? -6.344 -29.646 24.142 1.00 42.38 337 ALA A CA 1
ATOM 2755 C C . ALA A 1 337 ? -6.858 -28.680 25.221 1.00 42.38 337 ALA A C 1
ATOM 2757 O O . ALA A 1 337 ? -6.247 -28.592 26.276 1.00 42.38 337 ALA A O 1
ATOM 2758 N N . ASP A 1 338 ? -7.887 -27.877 24.935 1.00 39.62 338 ASP A N 1
ATOM 2759 C CA . ASP A 1 338 ? -9.085 -27.784 25.784 1.00 39.62 338 ASP A CA 1
ATOM 2760 C C . ASP A 1 338 ? -10.067 -26.684 25.360 1.00 39.62 338 ASP A C 1
ATOM 2762 O O . ASP A 1 338 ? -9.716 -25.553 25.033 1.00 39.62 338 ASP A O 1
ATOM 2766 N N . ASN A 1 339 ? -11.347 -27.033 25.488 1.00 38.44 339 ASN A N 1
ATOM 2767 C CA . ASN A 1 339 ? -12.496 -26.130 25.491 1.00 38.44 339 ASN A CA 1
ATOM 2768 C C . ASN A 1 339 ? -12.758 -25.581 26.918 1.00 38.44 339 ASN A C 1
ATOM 2770 O O . ASN A 1 339 ? -13.883 -25.205 27.241 1.00 38.44 339 ASN A O 1
ATOM 2774 N N . LEU A 1 340 ? -11.758 -25.593 27.812 1.00 33.81 340 LEU A N 1
ATOM 2775 C CA . LEU A 1 340 ? -11.908 -25.358 29.253 1.00 33.81 340 LEU A CA 1
ATOM 2776 C C . LEU A 1 340 ? -10.639 -24.736 29.891 1.00 33.81 340 LEU A C 1
ATOM 2778 O O . LEU A 1 340 ? -9.629 -25.408 30.029 1.00 33.81 340 LEU A O 1
ATOM 2782 N N . LEU A 1 341 ? -10.788 -23.494 30.393 1.00 33.06 341 LEU A N 1
ATOM 2783 C CA . LEU A 1 341 ? -9.993 -22.790 31.438 1.00 33.06 341 LEU A CA 1
ATOM 2784 C C . LEU A 1 341 ? -8.541 -22.377 31.062 1.00 33.06 341 LEU A C 1
ATOM 2786 O O . LEU A 1 341 ? -7.729 -23.207 30.702 1.00 33.06 341 LEU A O 1
ATOM 2790 N N . GLN A 1 342 ? -8.085 -21.120 31.177 1.00 38.06 342 GLN A N 1
ATOM 2791 C CA . GLN A 1 342 ? -8.373 -20.091 32.185 1.00 38.06 342 GLN A CA 1
ATOM 2792 C C . GLN A 1 342 ? -8.378 -18.661 31.608 1.00 38.06 342 GLN A C 1
ATOM 2794 O O . GLN A 1 342 ? -7.494 -18.247 30.863 1.00 38.06 342 GLN A O 1
ATOM 2799 N N . GLY A 1 343 ? -9.374 -17.881 32.034 1.00 39.69 343 GLY A N 1
ATOM 2800 C CA . GLY A 1 343 ? -9.601 -16.477 31.690 1.00 39.69 343 GLY A CA 1
ATOM 2801 C C . GLY A 1 343 ? -8.700 -15.467 32.411 1.00 39.69 343 GLY A C 1
ATOM 2802 O O . GLY A 1 343 ? -9.204 -14.496 32.967 1.00 39.69 343 GLY A O 1
ATOM 2803 N N . SER A 1 344 ? -7.384 -15.647 32.365 1.00 48.22 344 SER A N 1
ATOM 2804 C CA . SER A 1 344 ? -6.423 -14.575 32.651 1.00 48.22 344 SER A CA 1
ATOM 2805 C C . SER A 1 344 ? -5.371 -14.592 31.555 1.00 48.22 344 SER A C 1
ATOM 2807 O O . SER A 1 344 ? -4.447 -15.399 31.594 1.00 48.22 344 SER A O 1
ATOM 2809 N N . GLY A 1 345 ? -5.542 -13.771 30.523 1.00 62.84 345 GLY A N 1
ATOM 2810 C CA . GLY A 1 345 ? -4.520 -13.694 29.485 1.00 62.84 345 GLY A CA 1
ATOM 2811 C C . GLY A 1 345 ? -3.207 -13.088 30.000 1.00 62.84 345 GLY A C 1
ATOM 2812 O O . GLY A 1 345 ? -3.131 -12.519 31.091 1.00 62.84 345 GLY A O 1
ATOM 2813 N N . TYR A 1 346 ? -2.175 -13.207 29.183 1.00 73.62 346 TYR A N 1
ATOM 2814 C CA . TYR A 1 346 ? -0.817 -12.786 29.483 1.00 73.62 346 TYR A CA 1
ATOM 2815 C C . TYR A 1 346 ? -0.638 -11.284 29.216 1.00 73.62 346 TYR A C 1
ATOM 2817 O O . TYR A 1 346 ? -1.247 -10.747 28.286 1.00 73.62 346 TYR A O 1
ATOM 2825 N N . PRO A 1 347 ? 0.191 -10.581 30.000 1.00 74.75 347 PRO A N 1
ATOM 2826 C CA . PRO A 1 347 ? 0.474 -9.162 29.792 1.00 74.75 347 PRO A CA 1
ATOM 2827 C C . PRO A 1 347 ? 1.402 -8.901 28.591 1.00 74.75 347 PRO A C 1
ATOM 2829 O O . PRO A 1 347 ? 1.451 -7.768 28.114 1.00 74.75 347 PRO A O 1
ATOM 2832 N N . SER A 1 348 ? 2.116 -9.921 28.095 1.00 84.88 348 SER A N 1
ATOM 2833 C CA . SER A 1 348 ? 3.038 -9.832 26.955 1.00 84.88 348 SER A CA 1
ATOM 2834 C C . SER A 1 348 ? 3.007 -11.090 26.077 1.00 84.88 348 SER A C 1
ATOM 2836 O O . SER A 1 348 ? 2.604 -12.172 26.520 1.00 84.88 348 SER A O 1
ATOM 2838 N N . ILE A 1 349 ? 3.408 -10.953 24.811 1.00 89.88 349 ILE A N 1
ATOM 2839 C CA . ILE A 1 349 ? 3.495 -12.081 23.870 1.00 89.88 349 ILE A CA 1
ATOM 2840 C C . ILE A 1 349 ? 4.624 -13.009 24.303 1.00 89.88 349 ILE A C 1
ATOM 2842 O O . ILE A 1 349 ? 4.484 -14.228 24.227 1.00 89.88 349 ILE A O 1
ATOM 2846 N N . LYS A 1 350 ? 5.725 -12.442 24.800 1.00 91.19 350 LYS A N 1
ATOM 2847 C CA . LYS A 1 350 ? 6.847 -13.201 25.342 1.00 91.19 350 LYS A CA 1
ATOM 2848 C C . LYS A 1 350 ? 6.417 -14.147 26.467 1.00 91.19 350 LYS A C 1
ATOM 2850 O O . LYS A 1 350 ? 6.724 -15.332 26.394 1.00 91.19 350 LYS A O 1
ATOM 2855 N N . GLU A 1 351 ? 5.671 -13.661 27.458 1.00 86.50 351 GLU A N 1
ATOM 2856 C CA . GLU A 1 351 ? 5.170 -14.516 28.545 1.00 86.50 351 GLU A CA 1
ATOM 2857 C C . GLU A 1 351 ? 4.218 -15.598 28.028 1.00 86.50 351 GLU A C 1
ATOM 2859 O O . GLU A 1 351 ? 4.276 -16.742 28.479 1.00 86.50 351 GLU A O 1
ATOM 2864 N N . ALA A 1 352 ? 3.388 -15.268 27.031 1.00 89.50 352 ALA A N 1
ATOM 2865 C CA . ALA A 1 352 ? 2.526 -16.257 26.399 1.00 89.50 352 ALA A CA 1
ATOM 2866 C C . ALA A 1 352 ? 3.340 -17.360 25.689 1.00 89.50 352 ALA A C 1
ATOM 2868 O O . ALA A 1 352 ? 3.027 -18.542 25.803 1.00 89.50 352 ALA A O 1
ATOM 2869 N N . VAL A 1 353 ? 4.420 -16.998 24.991 1.00 92.88 353 VAL A N 1
ATOM 2870 C CA . VAL A 1 353 ? 5.336 -17.950 24.335 1.00 92.88 353 VAL A CA 1
ATOM 2871 C C . VAL A 1 353 ? 6.064 -18.829 25.353 1.00 92.88 353 VAL A C 1
ATOM 2873 O O . VAL A 1 353 ? 6.228 -20.033 25.126 1.00 92.88 353 VAL A O 1
ATOM 2876 N N . GLU A 1 354 ? 6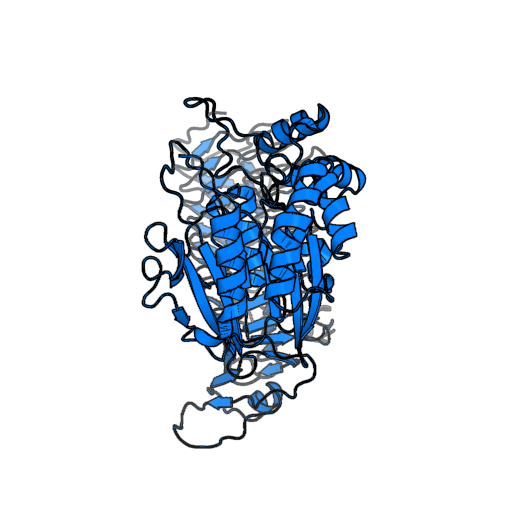.492 -18.260 26.479 1.00 90.88 354 GLU A N 1
ATOM 2877 C CA . GLU A 1 354 ? 7.150 -19.001 27.558 1.00 90.88 354 GLU A CA 1
ATOM 2878 C C . GLU A 1 354 ? 6.207 -20.046 28.168 1.00 90.88 354 GLU A C 1
ATOM 2880 O O . GLU A 1 354 ? 6.608 -21.204 28.316 1.00 90.88 354 GLU A O 1
ATOM 2885 N N . ALA A 1 355 ? 4.949 -19.670 28.421 1.00 87.75 355 ALA A N 1
ATOM 2886 C CA . ALA A 1 355 ? 3.938 -20.539 29.018 1.00 87.75 355 ALA A CA 1
ATOM 2887 C C . ALA A 1 355 ? 3.342 -21.586 28.058 1.00 87.75 355 ALA A C 1
ATOM 2889 O O . ALA A 1 355 ? 2.887 -22.634 28.514 1.00 87.75 355 ALA A O 1
ATOM 2890 N N . ALA A 1 356 ? 3.336 -21.323 26.748 1.00 88.81 356 ALA A N 1
ATOM 2891 C CA . ALA A 1 356 ? 2.780 -22.230 25.746 1.00 88.81 356 ALA A CA 1
ATOM 2892 C C . ALA A 1 356 ? 3.540 -23.568 25.662 1.00 88.81 356 ALA A C 1
ATOM 2894 O O . ALA A 1 356 ? 4.776 -23.613 25.723 1.00 88.81 356 ALA A O 1
ATOM 2895 N N . ASN A 1 357 ? 2.812 -24.660 25.437 1.00 92.00 357 ASN A N 1
ATOM 2896 C CA . ASN A 1 357 ? 3.388 -25.953 25.083 1.00 92.00 357 ASN A CA 1
ATOM 2897 C C . ASN A 1 357 ? 3.716 -26.006 23.579 1.00 92.00 357 ASN A C 1
ATOM 2899 O O . ASN A 1 357 ? 3.107 -25.289 22.780 1.00 92.00 357 ASN A O 1
ATOM 2903 N N . PRO A 1 358 ? 4.666 -26.858 23.150 1.00 93.19 358 PRO A N 1
ATOM 2904 C CA . PRO A 1 358 ? 4.902 -27.087 21.729 1.00 93.19 358 PRO A CA 1
ATOM 2905 C C . PRO A 1 358 ? 3.612 -27.512 21.004 1.00 93.19 358 PRO A C 1
ATOM 2907 O O . PRO A 1 358 ? 2.933 -28.443 21.428 1.00 93.19 358 PRO A O 1
ATOM 2910 N N . GLY A 1 359 ? 3.295 -26.842 19.898 1.00 90.31 359 GLY A N 1
ATOM 2911 C CA . GLY A 1 359 ? 2.097 -27.047 19.081 1.00 90.31 359 GLY A CA 1
ATOM 2912 C C . GLY A 1 359 ? 0.933 -26.103 19.400 1.00 90.31 359 GLY A C 1
ATOM 2913 O O . GLY A 1 359 ? -0.038 -26.081 18.645 1.00 90.31 359 GLY A O 1
ATOM 2914 N N . ASP A 1 360 ? 1.015 -25.310 20.471 1.00 90.94 360 ASP A N 1
ATOM 2915 C CA . ASP A 1 360 ? -0.065 -24.398 20.857 1.00 90.94 360 ASP A CA 1
ATOM 2916 C C . ASP A 1 360 ? -0.243 -23.219 19.890 1.00 90.94 360 ASP A C 1
ATOM 2918 O O . ASP A 1 360 ? 0.662 -22.824 19.144 1.00 90.94 360 ASP A O 1
ATOM 2922 N N . THR A 1 361 ? -1.444 -22.629 19.935 1.00 88.56 361 THR A N 1
ATOM 2923 C CA . THR A 1 361 ? -1.777 -21.399 19.214 1.00 88.56 361 THR A CA 1
ATOM 2924 C C . THR A 1 361 ? -1.924 -20.231 20.184 1.00 88.56 361 THR A C 1
ATOM 2926 O O . THR A 1 361 ? -2.782 -20.226 21.065 1.00 88.56 361 THR A O 1
ATOM 2929 N N . ILE A 1 362 ? -1.121 -19.194 19.987 1.00 87.62 362 ILE A N 1
ATOM 2930 C CA . ILE A 1 362 ? -1.187 -17.934 20.722 1.00 87.62 362 ILE A CA 1
ATOM 2931 C C . ILE A 1 362 ? -1.991 -16.945 19.883 1.00 87.62 362 ILE A C 1
ATOM 2933 O O . ILE A 1 362 ? -1.569 -16.563 18.788 1.00 87.62 362 ILE A O 1
ATOM 2937 N N . THR A 1 363 ? -3.148 -16.523 20.396 1.00 81.81 363 THR A N 1
ATOM 2938 C CA . THR A 1 363 ? -4.011 -15.552 19.716 1.00 81.81 363 THR A CA 1
ATOM 2939 C C . THR A 1 363 ? -3.779 -14.158 20.289 1.00 81.81 363 THR A C 1
ATOM 2941 O O . THR A 1 363 ? -4.035 -13.879 21.462 1.00 81.81 363 THR A O 1
ATOM 2944 N N . ILE A 1 364 ? -3.314 -13.258 19.431 1.00 77.69 364 ILE A N 1
ATOM 2945 C CA . ILE A 1 364 ? -3.030 -11.866 19.741 1.00 77.69 364 ILE A CA 1
ATOM 2946 C C . ILE A 1 364 ? -4.171 -11.016 19.187 1.00 77.69 364 ILE A C 1
ATOM 2948 O O . ILE A 1 364 ? -4.470 -11.009 17.995 1.00 77.69 364 ILE A O 1
ATOM 2952 N N . ARG A 1 365 ? -4.821 -10.267 20.069 1.00 67.94 365 ARG A N 1
ATOM 2953 C CA . ARG A 1 365 ? -5.847 -9.294 19.681 1.00 67.94 365 ARG A CA 1
ATOM 2954 C C . ARG A 1 365 ? -5.243 -8.095 18.935 1.00 67.94 365 ARG A C 1
ATOM 2956 O O . ARG A 1 365 ? -4.027 -7.910 18.891 1.00 67.94 365 ARG A O 1
ATOM 2963 N N . ALA A 1 366 ? -6.102 -7.248 18.377 1.00 68.19 366 ALA A N 1
ATOM 2964 C CA . ALA A 1 366 ? -5.674 -5.982 17.794 1.00 68.19 366 ALA A CA 1
ATOM 2965 C C . ALA A 1 366 ? -4.947 -5.112 18.838 1.00 68.19 366 ALA A C 1
ATOM 2967 O O . ALA A 1 366 ? -5.367 -5.011 19.996 1.00 68.19 366 ALA A O 1
ATOM 2968 N N . GLY A 1 367 ? -3.846 -4.489 18.432 1.00 60.34 367 GLY A N 1
ATOM 2969 C CA . GLY A 1 367 ? -3.006 -3.667 19.292 1.00 60.34 367 GLY A CA 1
ATOM 2970 C C . GLY A 1 367 ? -1.571 -3.555 18.796 1.00 60.34 367 GLY A C 1
ATOM 2971 O O . GLY A 1 367 ? -1.164 -4.264 17.879 1.00 60.34 367 GLY A O 1
ATOM 2972 N N . ALA A 1 368 ? -0.810 -2.652 19.412 1.00 75.81 368 ALA A N 1
ATOM 2973 C CA . ALA A 1 368 ? 0.624 -2.516 19.190 1.00 75.81 368 ALA A CA 1
ATOM 2974 C C . ALA A 1 368 ? 1.390 -3.040 20.409 1.00 75.81 368 ALA A C 1
ATOM 2976 O O . ALA A 1 368 ? 1.176 -2.574 21.528 1.00 75.81 368 ALA A O 1
ATOM 2977 N N . PHE A 1 369 ? 2.283 -3.994 20.175 1.00 83.38 369 PHE A N 1
ATOM 2978 C CA . PHE A 1 369 ? 3.055 -4.704 21.185 1.00 83.38 369 PHE A CA 1
ATOM 2979 C C . PHE A 1 369 ? 4.533 -4.432 20.932 1.00 83.38 369 PHE A C 1
ATOM 2981 O O . PHE A 1 369 ? 5.049 -4.753 19.864 1.00 83.38 369 PHE A O 1
ATOM 2988 N N . LYS A 1 370 ? 5.201 -3.789 21.892 1.00 88.44 370 LYS A N 1
ATOM 2989 C CA . LYS A 1 370 ? 6.624 -3.452 21.793 1.00 88.44 370 LYS A CA 1
ATOM 2990 C C . LYS A 1 370 ? 7.457 -4.549 22.429 1.00 88.44 370 LYS A C 1
ATOM 2992 O O . LYS A 1 370 ? 7.683 -4.520 23.636 1.00 88.44 370 LYS A O 1
ATOM 2997 N N . GLU A 1 371 ? 7.852 -5.530 21.633 1.00 91.94 371 GLU A N 1
ATOM 2998 C CA . GLU A 1 371 ? 8.492 -6.744 22.127 1.00 91.94 371 GLU A CA 1
ATOM 2999 C C . GLU A 1 371 ? 9.473 -7.319 21.099 1.00 91.94 371 GLU A C 1
ATOM 3001 O O . GLU A 1 371 ? 9.277 -7.215 19.889 1.00 91.94 371 GLU A O 1
ATOM 3006 N N . ASN A 1 372 ? 10.505 -7.991 21.606 1.00 93.62 372 ASN A N 1
ATOM 3007 C CA . ASN A 1 372 ? 11.367 -8.882 20.837 1.00 93.62 372 ASN A CA 1
ATOM 3008 C C . ASN A 1 372 ? 11.161 -10.297 21.383 1.00 93.62 372 ASN A C 1
ATOM 3010 O O . ASN A 1 372 ? 11.386 -10.553 22.569 1.00 93.62 372 ASN A O 1
ATOM 3014 N N . ILE A 1 373 ? 10.700 -11.202 20.529 1.00 95.75 373 ILE A N 1
ATOM 3015 C CA . ILE A 1 373 ? 10.140 -12.492 20.926 1.00 95.75 373 ILE A CA 1
ATOM 3016 C C . ILE A 1 373 ? 11.048 -13.610 20.424 1.00 95.75 373 ILE A C 1
ATOM 3018 O O . ILE A 1 373 ? 11.404 -13.661 19.246 1.00 95.75 373 ILE A O 1
ATOM 3022 N N . GLN A 1 374 ? 11.402 -14.527 21.320 1.00 95.94 374 GLN A N 1
ATOM 3023 C CA . GLN A 1 374 ? 12.189 -15.713 21.002 1.00 95.94 374 GLN A CA 1
ATOM 3024 C C . GLN A 1 374 ? 11.306 -16.957 21.073 1.00 95.94 374 GLN A C 1
ATOM 3026 O O . GLN A 1 374 ? 10.609 -17.167 22.062 1.00 95.94 374 GLN A O 1
ATOM 3031 N N . ILE A 1 375 ? 11.341 -17.772 20.021 1.00 96.62 375 ILE A N 1
ATOM 3032 C CA . ILE A 1 375 ? 10.528 -18.977 19.867 1.00 96.62 375 ILE A CA 1
ATOM 3033 C C . ILE A 1 375 ? 11.456 -20.146 19.545 1.00 96.62 375 ILE A C 1
ATOM 3035 O O . ILE A 1 375 ? 11.958 -20.244 18.430 1.00 96.62 375 ILE A O 1
ATOM 3039 N N . ASP A 1 376 ? 11.651 -21.043 20.509 1.00 96.12 376 ASP A N 1
ATOM 3040 C CA . ASP A 1 376 ? 12.478 -22.257 20.373 1.00 96.12 376 ASP A CA 1
ATOM 3041 C C . ASP A 1 376 ? 11.635 -23.543 20.494 1.00 96.12 376 ASP A C 1
ATOM 3043 O O . ASP A 1 376 ? 12.121 -24.604 20.874 1.00 96.12 376 ASP A O 1
ATOM 3047 N N . LYS A 1 377 ? 10.332 -23.447 20.220 1.00 95.06 377 LYS A N 1
ATOM 3048 C CA . LYS A 1 377 ? 9.385 -24.568 20.220 1.00 95.06 377 LYS A CA 1
ATOM 3049 C C . LYS A 1 377 ? 8.372 -24.367 19.091 1.00 95.06 377 LYS A C 1
ATOM 3051 O O . LYS A 1 377 ? 8.108 -23.226 18.715 1.00 95.06 377 LYS A O 1
ATOM 3056 N N . SER A 1 378 ? 7.805 -25.445 18.550 1.00 97.44 378 SER A N 1
ATOM 3057 C CA . SER A 1 378 ? 6.783 -25.324 17.500 1.00 97.44 378 SER A CA 1
ATOM 3058 C C . SER A 1 378 ? 5.568 -24.566 18.032 1.00 97.44 378 SER A C 1
ATOM 3060 O O . SER A 1 378 ? 5.072 -24.925 19.094 1.00 97.44 378 SER A O 1
ATOM 3062 N N . LEU A 1 379 ? 5.099 -23.527 17.339 1.00 96.12 379 LEU A N 1
ATOM 3063 C CA . LEU A 1 379 ? 3.982 -22.673 17.775 1.00 96.12 379 LEU A CA 1
ATOM 3064 C C . LEU A 1 379 ? 3.253 -22.048 16.586 1.00 96.12 379 LEU A C 1
ATOM 3066 O O . LEU A 1 379 ? 3.839 -21.789 15.537 1.00 96.12 379 LEU A O 1
ATOM 3070 N N . THR A 1 380 ? 1.987 -21.700 16.794 1.00 96.81 380 THR A N 1
ATOM 3071 C CA . THR A 1 380 ? 1.261 -20.778 15.914 1.00 96.81 380 THR A CA 1
ATOM 3072 C C . THR A 1 380 ? 1.015 -19.461 16.638 1.00 96.81 380 THR A C 1
ATOM 3074 O O . THR A 1 380 ? 0.461 -19.449 17.730 1.00 96.81 380 THR A O 1
ATOM 3077 N N . ILE A 1 381 ? 1.391 -18.341 16.028 1.00 94.88 381 ILE A N 1
ATOM 3078 C CA . ILE A 1 381 ? 1.055 -16.993 16.485 1.00 94.88 381 ILE A CA 1
ATOM 3079 C C . ILE A 1 381 ? 0.065 -16.389 15.495 1.00 94.88 381 ILE A C 1
ATOM 3081 O O . ILE A 1 381 ? 0.346 -16.284 14.297 1.00 94.88 381 ILE A O 1
ATOM 3085 N N . LYS A 1 382 ? -1.101 -15.991 16.001 1.00 90.19 382 LYS A N 1
ATOM 3086 C CA . LYS A 1 382 ? -2.208 -15.483 15.193 1.00 90.19 382 LYS A CA 1
ATOM 3087 C C . LYS A 1 382 ? -2.685 -14.129 15.689 1.00 90.19 382 LYS A C 1
ATOM 3089 O O . LYS A 1 382 ? -3.214 -14.033 16.789 1.00 90.19 382 LYS A O 1
ATOM 3094 N N . GLY A 1 383 ? -2.519 -13.097 14.872 1.00 79.25 383 GLY A N 1
ATOM 3095 C CA . GLY A 1 383 ? -3.052 -11.763 15.119 1.00 79.25 383 GLY A CA 1
ATOM 3096 C C . GLY A 1 383 ? -4.482 -11.574 14.615 1.00 79.25 383 GLY A C 1
ATOM 3097 O O . GLY A 1 383 ? -5.045 -12.421 13.921 1.00 79.25 383 GLY A O 1
ATOM 3098 N N . ALA A 1 384 ? -5.056 -10.411 14.919 1.00 74.25 384 ALA A N 1
ATOM 3099 C CA . ALA A 1 384 ? -6.371 -9.973 14.444 1.00 74.25 384 ALA A CA 1
ATOM 3100 C C . ALA A 1 384 ? -6.339 -9.388 13.010 1.00 74.25 384 ALA A C 1
ATOM 3102 O O . ALA A 1 384 ? -7.263 -8.679 12.605 1.00 74.25 384 ALA A O 1
ATOM 3103 N N . GLY A 1 385 ? -5.262 -9.645 12.260 1.00 66.12 385 GLY A N 1
ATOM 3104 C CA . GLY A 1 385 ? -4.980 -9.098 10.932 1.00 66.12 385 GLY A CA 1
ATOM 3105 C C . GLY A 1 385 ? -3.761 -8.172 10.948 1.00 66.12 385 GLY A C 1
ATOM 3106 O O . GLY A 1 385 ? -3.551 -7.428 11.909 1.00 66.12 385 GLY A O 1
ATOM 3107 N N . ALA A 1 386 ? -2.957 -8.190 9.879 1.00 68.06 386 ALA A N 1
ATOM 3108 C CA . ALA A 1 386 ? -1.710 -7.421 9.815 1.00 68.06 386 ALA A CA 1
ATOM 3109 C C . ALA A 1 386 ? -1.910 -5.900 9.907 1.00 68.06 386 ALA A C 1
ATOM 3111 O O . ALA A 1 386 ? -1.017 -5.185 10.345 1.00 68.06 386 ALA A O 1
ATOM 3112 N N . SER A 1 387 ? -3.095 -5.396 9.566 1.00 67.56 387 SER A N 1
ATOM 3113 C CA . SER A 1 387 ? -3.467 -3.989 9.756 1.00 67.56 387 SER A CA 1
ATOM 3114 C C . SER A 1 387 ? -3.854 -3.633 11.198 1.00 67.56 387 SER A C 1
ATOM 3116 O O . SER A 1 387 ? -4.022 -2.456 11.507 1.00 67.56 387 SER A O 1
ATOM 3118 N N . ASN A 1 388 ? -4.040 -4.631 12.067 1.00 64.38 388 ASN A N 1
ATOM 3119 C CA . ASN A 1 388 ? -4.642 -4.478 13.392 1.00 64.38 388 ASN A CA 1
ATOM 3120 C C . ASN A 1 388 ? -3.712 -4.921 14.528 1.00 64.38 388 ASN A C 1
ATOM 3122 O O . ASN A 1 388 ? -3.804 -4.380 15.629 1.00 64.38 388 ASN A O 1
ATOM 3126 N N . THR A 1 389 ? -2.828 -5.891 14.292 1.00 77.81 389 THR A N 1
ATOM 3127 C CA . THR A 1 389 ? -1.893 -6.418 15.295 1.00 77.81 389 THR A CA 1
ATOM 3128 C C . THR A 1 389 ? -0.458 -6.105 14.885 1.00 77.81 389 THR A C 1
ATOM 3130 O O . THR A 1 389 ? 0.070 -6.721 13.967 1.00 77.81 389 THR A O 1
ATOM 3133 N N . PHE A 1 390 ? 0.183 -5.167 15.582 1.00 80.12 390 PHE A N 1
ATOM 3134 C CA . PHE A 1 390 ? 1.539 -4.695 15.301 1.00 80.12 390 PHE A CA 1
ATOM 3135 C C . PHE A 1 390 ? 2.508 -5.206 16.357 1.00 80.12 390 PHE A C 1
ATOM 3137 O O . PHE A 1 390 ? 2.334 -4.924 17.541 1.00 80.12 390 PHE A O 1
ATOM 3144 N N . ILE A 1 391 ? 3.546 -5.910 15.929 1.00 93.12 391 ILE A N 1
ATOM 3145 C CA . ILE A 1 391 ? 4.662 -6.324 16.770 1.00 93.12 391 ILE A CA 1
ATOM 3146 C C . ILE A 1 391 ? 5.851 -5.440 16.396 1.00 93.12 391 ILE A C 1
ATOM 3148 O O . ILE A 1 391 ? 6.359 -5.492 15.274 1.00 93.12 391 ILE A O 1
ATOM 3152 N N . ASP A 1 392 ? 6.220 -4.560 17.319 1.00 90.44 392 ASP A N 1
ATOM 3153 C CA . ASP A 1 392 ? 7.182 -3.483 17.126 1.00 90.44 392 ASP A CA 1
ATOM 3154 C C . ASP A 1 392 ? 8.472 -3.796 17.891 1.00 90.44 392 ASP A C 1
ATOM 3156 O O . ASP A 1 392 ? 8.492 -3.823 19.123 1.00 90.44 392 ASP A O 1
ATOM 3160 N N . GLY A 1 393 ? 9.563 -4.020 17.159 1.00 91.44 393 GLY A N 1
ATOM 3161 C CA . GLY A 1 393 ? 10.863 -4.352 17.742 1.00 91.44 393 GLY A CA 1
ATOM 3162 C C . GLY A 1 393 ? 11.564 -3.186 18.435 1.00 91.44 393 GLY A C 1
ATOM 3163 O O . GLY A 1 393 ? 12.645 -3.392 18.983 1.00 91.44 393 GLY A O 1
ATOM 3164 N N . SER A 1 394 ? 11.002 -1.969 18.389 1.00 89.25 394 SER A N 1
ATOM 3165 C CA . SER A 1 394 ? 11.541 -0.740 18.996 1.00 89.25 394 SER A CA 1
ATOM 3166 C C . SER A 1 394 ? 13.010 -0.463 18.658 1.00 89.25 394 SER A C 1
ATOM 3168 O O . SER A 1 394 ? 13.737 0.152 19.436 1.00 89.25 394 SER A O 1
ATOM 3170 N N . GLN A 1 395 ? 13.455 -0.952 17.503 1.00 88.19 395 GLN A N 1
ATOM 3171 C CA . GLN A 1 395 ? 14.828 -0.933 17.007 1.00 88.19 395 GLN A CA 1
ATOM 3172 C C . GLN A 1 395 ? 15.842 -1.573 17.974 1.00 88.19 395 GLN A C 1
ATOM 3174 O O . GLN A 1 395 ? 17.034 -1.282 17.915 1.00 88.19 395 GLN A O 1
ATOM 3179 N N . ALA A 1 396 ? 15.385 -2.472 18.851 1.00 87.31 396 ALA A N 1
ATOM 3180 C CA . ALA A 1 396 ? 16.189 -3.091 19.907 1.00 87.31 396 ALA A CA 1
ATOM 3181 C C . ALA A 1 396 ? 16.743 -4.484 19.539 1.00 87.31 396 ALA A C 1
ATOM 3183 O O . ALA A 1 396 ? 17.439 -5.113 20.337 1.00 87.31 396 ALA A O 1
ATOM 3184 N N . GLY A 1 397 ? 16.445 -4.988 18.342 1.00 89.19 397 GLY A N 1
ATOM 3185 C CA . GLY A 1 397 ? 16.810 -6.337 17.913 1.00 89.19 397 GLY A CA 1
ATOM 3186 C C . GLY A 1 397 ? 15.897 -6.859 16.809 1.00 89.19 397 GLY A C 1
ATOM 3187 O O . GLY A 1 397 ? 15.023 -6.138 16.321 1.00 89.19 397 GLY A O 1
ATOM 3188 N N . SER A 1 398 ? 16.065 -8.137 16.458 1.00 94.56 398 SER A N 1
ATOM 3189 C CA . SER A 1 398 ? 15.075 -8.875 15.666 1.00 94.56 398 SER A CA 1
ATOM 3190 C C . SER A 1 398 ? 13.726 -8.884 16.381 1.00 94.56 398 SER A C 1
ATOM 3192 O O . SER A 1 398 ? 13.696 -9.177 17.578 1.00 94.56 398 SER A O 1
ATOM 3194 N N . VAL A 1 399 ? 12.619 -8.600 15.690 1.00 96.88 399 VAL A N 1
ATOM 3195 C CA . VAL A 1 399 ? 11.280 -8.686 16.309 1.00 96.88 399 VAL A CA 1
ATOM 3196 C C . VAL A 1 399 ? 10.976 -10.128 16.707 1.00 96.88 399 VAL A C 1
ATOM 3198 O O . VAL A 1 399 ? 10.596 -10.386 17.844 1.00 96.88 399 VAL A O 1
ATOM 3201 N N . PHE A 1 400 ? 11.222 -11.076 15.799 1.00 97.50 400 PHE A N 1
ATOM 3202 C CA . PHE A 1 400 ? 11.135 -12.508 16.075 1.00 97.50 400 PHE A CA 1
ATOM 3203 C C . PHE A 1 400 ? 12.484 -13.193 15.883 1.00 97.50 400 PHE A C 1
ATOM 3205 O O . PHE A 1 400 ? 13.144 -13.020 14.856 1.00 97.50 400 PHE A O 1
ATOM 3212 N N . LYS A 1 401 ? 12.861 -14.033 16.844 1.00 95.62 401 LYS A N 1
ATOM 3213 C CA . LYS A 1 401 ? 13.946 -15.008 16.728 1.00 95.62 401 LYS A CA 1
ATOM 3214 C C . LYS A 1 401 ? 13.360 -16.406 16.807 1.00 95.62 401 LYS A C 1
ATOM 3216 O O . LYS A 1 401 ? 12.722 -16.744 17.798 1.00 95.62 401 LYS A O 1
ATOM 3221 N N . ILE A 1 402 ? 13.555 -17.199 15.764 1.00 95.50 402 ILE A N 1
ATOM 3222 C CA . ILE A 1 402 ? 12.899 -18.495 15.604 1.00 95.50 402 ILE A CA 1
ATOM 3223 C C . ILE A 1 402 ? 13.957 -19.582 15.495 1.00 95.50 402 ILE A C 1
ATOM 3225 O O . ILE A 1 402 ? 14.744 -19.593 14.547 1.00 95.50 402 ILE A O 1
ATOM 3229 N N . GLY A 1 403 ? 13.942 -20.495 16.458 1.00 92.12 403 GLY A N 1
ATOM 3230 C CA . GLY A 1 403 ? 14.768 -21.692 16.507 1.00 92.12 403 GLY A CA 1
ATOM 3231 C C . GLY A 1 403 ? 16.260 -21.429 16.664 1.00 92.12 403 GLY A C 1
ATOM 3232 O O . GLY A 1 403 ? 17.077 -22.192 16.150 1.00 92.12 403 GLY A O 1
ATOM 3233 N N . GLU A 1 404 ? 16.622 -20.328 17.330 1.00 86.38 404 GLU A N 1
ATOM 3234 C CA . GLU A 1 404 ? 18.023 -19.977 17.587 1.00 86.38 404 GLU A CA 1
ATOM 3235 C C . GLU A 1 404 ? 18.699 -21.053 18.451 1.00 86.38 404 GLU A C 1
ATOM 3237 O O . GLU A 1 404 ? 19.855 -21.393 18.193 1.00 86.38 404 GLU A O 1
ATOM 3242 N N . ASN A 1 405 ? 17.956 -21.647 19.395 1.00 87.25 405 ASN A N 1
ATOM 3243 C CA . ASN A 1 405 ? 18.445 -22.734 20.251 1.00 87.25 405 ASN A CA 1
ATOM 3244 C C . ASN A 1 405 ? 17.908 -24.123 19.867 1.00 87.25 405 ASN A C 1
ATOM 3246 O O . ASN A 1 405 ? 18.528 -25.119 20.230 1.00 87.25 405 ASN A O 1
ATOM 3250 N N . GLU A 1 406 ? 16.798 -24.206 19.127 1.00 87.44 406 GLU A N 1
ATOM 3251 C CA . GLU A 1 406 ? 16.224 -25.464 18.629 1.00 87.44 406 GLU A CA 1
ATOM 3252 C C . GLU A 1 406 ? 15.641 -25.261 17.228 1.00 87.44 406 GLU A C 1
ATOM 3254 O O . GLU A 1 406 ? 14.653 -24.560 17.036 1.00 87.44 406 GLU A O 1
ATOM 3259 N N . ALA A 1 407 ? 16.274 -25.852 16.221 1.00 82.31 407 ALA A N 1
ATOM 3260 C CA . ALA A 1 407 ? 15.969 -25.556 14.826 1.00 82.31 407 ALA A CA 1
ATOM 3261 C C . ALA A 1 407 ? 15.019 -26.567 14.172 1.00 82.31 407 ALA A C 1
ATOM 3263 O O . ALA A 1 407 ? 14.544 -26.309 13.065 1.00 82.31 407 ALA A O 1
ATOM 3264 N N . ASP A 1 408 ? 14.732 -27.702 14.814 1.00 91.25 408 ASP A N 1
ATOM 3265 C CA . ASP A 1 408 ? 13.734 -28.662 14.332 1.00 91.25 408 ASP A CA 1
ATOM 3266 C C . ASP A 1 408 ? 12.325 -28.306 14.839 1.00 91.25 408 ASP A C 1
ATOM 3268 O O . ASP A 1 408 ? 11.642 -29.100 15.481 1.00 91.25 408 ASP A O 1
ATOM 3272 N N . ILE A 1 409 ? 11.897 -27.071 14.560 1.00 95.12 409 ILE A N 1
ATOM 3273 C CA . ILE A 1 409 ? 10.598 -26.530 14.983 1.00 95.12 409 ILE A CA 1
ATOM 3274 C C . ILE A 1 409 ? 9.803 -25.979 13.806 1.00 95.12 409 ILE A C 1
ATOM 3276 O O . ILE A 1 409 ? 10.372 -25.464 12.839 1.00 95.12 409 ILE A O 1
ATOM 3280 N N . ASP A 1 410 ? 8.480 -26.042 13.942 1.00 97.25 410 ASP A N 1
ATOM 3281 C CA . ASP A 1 410 ? 7.504 -25.477 13.014 1.00 97.25 410 ASP A CA 1
ATOM 3282 C C . ASP A 1 410 ? 6.821 -24.267 13.650 1.00 97.25 410 ASP A C 1
ATOM 3284 O O . ASP A 1 410 ? 6.079 -24.398 14.625 1.00 97.25 410 ASP A O 1
ATOM 3288 N N . VAL A 1 411 ? 7.064 -23.082 13.092 1.00 98.38 411 VAL A N 1
ATOM 3289 C CA . VAL A 1 411 ? 6.452 -21.835 13.558 1.00 98.38 411 VAL A CA 1
ATOM 3290 C C . VAL A 1 411 ? 5.593 -21.225 12.463 1.00 98.38 411 VAL A C 1
ATOM 3292 O O . VAL A 1 411 ? 6.057 -21.017 11.343 1.00 98.38 411 VAL A O 1
ATOM 3295 N N . THR A 1 412 ? 4.347 -20.898 12.798 1.00 98.50 412 THR A N 1
ATOM 3296 C CA . THR A 1 412 ? 3.442 -20.150 11.918 1.00 98.50 412 THR A CA 1
ATOM 3297 C C . THR A 1 412 ? 3.190 -18.763 12.487 1.00 98.50 412 THR A C 1
ATOM 3299 O O . THR A 1 412 ? 2.745 -18.637 13.623 1.00 98.50 412 THR A O 1
ATOM 3302 N N . LEU A 1 413 ? 3.440 -17.725 11.692 1.00 98.38 413 LEU A N 1
ATOM 3303 C CA . LEU A 1 413 ? 3.054 -16.345 11.975 1.00 98.38 413 LEU A CA 1
ATOM 3304 C C . LEU A 1 413 ? 1.918 -15.957 11.029 1.00 98.38 413 LEU A C 1
ATOM 3306 O O . LEU A 1 413 ? 2.073 -16.052 9.810 1.00 98.38 413 LEU A O 1
ATOM 3310 N N . SER A 1 414 ? 0.786 -15.530 11.584 1.00 94.94 414 SER A N 1
ATOM 3311 C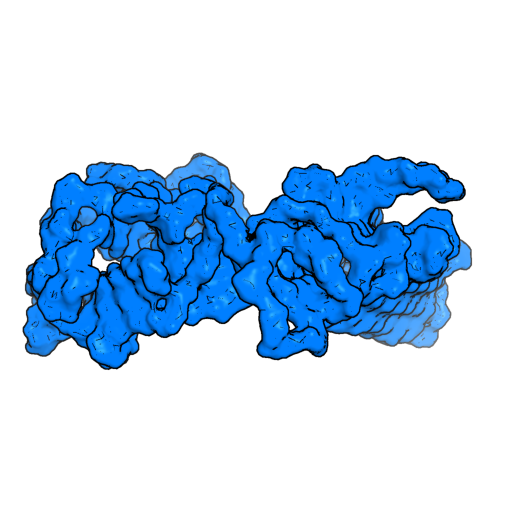 CA . SER A 1 414 ? -0.416 -15.227 10.805 1.00 94.94 414 SER A CA 1
ATOM 3312 C C . SER A 1 414 ? -1.086 -13.930 11.234 1.00 94.94 414 SER A C 1
ATOM 3314 O O . SER A 1 414 ? -1.247 -13.689 12.430 1.00 94.94 414 SER A O 1
ATOM 3316 N N . GLY A 1 415 ? -1.507 -13.102 10.275 1.00 83.75 415 GLY A N 1
ATOM 3317 C CA . GLY A 1 415 ? -2.336 -11.930 10.563 1.00 83.75 415 GLY A CA 1
ATOM 3318 C C . GLY A 1 415 ? -1.663 -10.889 11.461 1.00 83.75 415 GLY A C 1
ATOM 3319 O O . GLY A 1 415 ? -2.343 -10.308 12.306 1.00 83.75 415 GLY A O 1
ATOM 3320 N N . ILE A 1 416 ? -0.349 -10.677 11.332 1.00 91.31 416 ILE A N 1
ATOM 3321 C CA . ILE A 1 416 ? 0.412 -9.702 12.132 1.00 91.31 416 ILE A CA 1
ATOM 3322 C C . ILE A 1 416 ? 1.287 -8.793 11.261 1.00 91.31 416 ILE A C 1
ATOM 3324 O O . ILE A 1 416 ? 1.823 -9.202 10.232 1.00 91.31 416 ILE A O 1
ATOM 3328 N N . ALA A 1 417 ? 1.456 -7.549 11.701 1.00 88.38 417 ALA A N 1
ATOM 3329 C CA . ALA A 1 417 ? 2.466 -6.628 11.207 1.00 88.38 417 ALA A CA 1
ATOM 3330 C C . ALA A 1 417 ? 3.738 -6.733 12.052 1.00 88.38 417 ALA A C 1
ATOM 3332 O O . ALA A 1 417 ? 3.671 -6.706 13.278 1.00 88.38 417 ALA A O 1
ATOM 3333 N N . ILE A 1 418 ? 4.897 -6.803 11.404 1.00 98.06 418 ILE A N 1
ATOM 3334 C CA . ILE A 1 418 ? 6.215 -6.930 12.033 1.00 98.06 418 ILE A CA 1
ATOM 3335 C C . ILE A 1 418 ? 7.050 -5.730 11.604 1.00 98.06 418 ILE A C 1
ATOM 3337 O O . ILE A 1 418 ? 7.388 -5.606 10.421 1.00 98.06 418 ILE A O 1
ATOM 3341 N N . LYS A 1 419 ? 7.353 -4.834 12.547 1.00 95.25 419 LYS A N 1
ATOM 3342 C CA . LYS A 1 419 ? 7.960 -3.538 12.229 1.00 95.25 419 LYS A CA 1
ATOM 3343 C C . LYS A 1 419 ? 9.040 -3.085 13.192 1.00 95.25 419 LYS A C 1
ATOM 3345 O O . LYS A 1 419 ? 9.087 -3.519 14.340 1.00 95.25 419 LYS A O 1
ATOM 3350 N N . GLU A 1 420 ? 9.854 -2.146 12.712 1.00 89.50 420 GLU A N 1
ATOM 3351 C CA . GLU A 1 420 ? 10.866 -1.426 13.497 1.00 89.50 420 GLU A CA 1
ATOM 3352 C C . GLU A 1 420 ? 11.835 -2.368 14.221 1.00 89.50 420 GLU A C 1
ATOM 3354 O O . GLU A 1 420 ? 12.371 -2.047 15.276 1.00 89.50 420 GLU A O 1
ATOM 3359 N N . GLY A 1 421 ? 12.073 -3.559 13.680 1.00 94.19 421 GLY A N 1
ATOM 3360 C CA . GLY A 1 421 ? 13.153 -4.421 14.123 1.00 94.19 421 GLY A CA 1
ATOM 3361 C C . GLY A 1 421 ? 14.499 -3.897 13.633 1.00 94.19 421 GLY A C 1
ATOM 3362 O O . GLY A 1 421 ? 14.616 -3.404 12.511 1.00 94.19 421 GLY A O 1
ATOM 3363 N N . SER A 1 422 ? 15.527 -4.012 14.471 1.00 91.81 422 SER A N 1
ATOM 3364 C CA . SER A 1 422 ? 16.900 -3.634 14.134 1.00 91.81 422 SER A CA 1
ATOM 3365 C C . SER A 1 422 ? 17.834 -4.789 14.458 1.00 91.81 422 SER A C 1
ATOM 3367 O O . SER A 1 422 ? 18.221 -5.005 15.606 1.00 91.81 422 SER A O 1
ATOM 3369 N N . GLY A 1 423 ? 18.160 -5.588 13.448 1.00 80.31 423 GLY A N 1
ATOM 3370 C CA . GLY A 1 423 ? 19.022 -6.747 13.603 1.00 80.31 423 GLY A CA 1
ATOM 3371 C C . GLY A 1 423 ? 20.447 -6.323 13.965 1.00 80.31 423 GLY A C 1
ATOM 3372 O O . GLY A 1 423 ? 21.229 -5.959 13.085 1.00 80.31 423 GLY A O 1
ATOM 3373 N N . SER A 1 424 ? 20.792 -6.406 15.251 1.00 68.06 424 SER A N 1
ATOM 3374 C CA . SER A 1 424 ? 22.129 -6.080 15.750 1.00 68.06 424 SER A CA 1
ATOM 3375 C C . SER A 1 424 ? 23.188 -7.043 15.231 1.00 68.06 424 SER A C 1
ATOM 3377 O O . SER A 1 424 ? 22.989 -8.253 15.150 1.00 68.06 424 SER A O 1
ATOM 3379 N N . LEU A 1 425 ? 24.344 -6.478 14.904 1.00 66.31 425 LEU A N 1
ATOM 3380 C CA . LEU A 1 425 ? 25.506 -7.184 14.394 1.00 66.31 425 LEU A CA 1
ATOM 3381 C C . LEU A 1 425 ? 26.070 -8.148 15.449 1.00 66.31 425 LEU A C 1
ATOM 3383 O O . LEU A 1 425 ? 26.827 -7.728 16.321 1.00 66.31 425 LEU A O 1
ATOM 3387 N N . VAL A 1 426 ? 25.738 -9.438 15.377 1.00 59.31 426 VAL A N 1
ATOM 3388 C CA . VAL A 1 426 ? 26.389 -10.436 16.236 1.00 59.31 426 VAL A CA 1
ATOM 3389 C C . VAL A 1 426 ? 27.611 -10.985 15.508 1.00 59.31 426 VAL A C 1
ATOM 3391 O O . VAL A 1 426 ? 27.492 -11.633 14.466 1.00 59.31 426 VAL A O 1
ATOM 3394 N N . LEU A 1 427 ? 28.798 -10.708 16.055 1.00 55.81 427 LEU A N 1
ATOM 3395 C CA . LEU A 1 427 ? 30.014 -11.437 15.708 1.00 55.81 427 LEU A CA 1
ATOM 3396 C C . LEU A 1 427 ? 29.912 -12.816 16.349 1.00 55.81 427 LEU A C 1
ATOM 3398 O O . LEU A 1 427 ? 30.105 -12.963 17.555 1.00 55.81 427 LEU A O 1
ATOM 3402 N N . VAL A 1 428 ? 29.570 -13.822 15.555 1.00 55.00 428 VAL A N 1
ATOM 3403 C CA . VAL A 1 428 ? 29.583 -15.200 16.035 1.00 55.00 428 VAL A CA 1
ATOM 3404 C C . VAL A 1 428 ? 30.962 -15.775 15.739 1.00 55.00 428 VAL A C 1
ATOM 3406 O O . VAL A 1 428 ? 31.353 -15.849 14.576 1.00 55.00 428 VAL A O 1
ATOM 3409 N N . ASN A 1 429 ? 31.689 -16.187 16.785 1.00 45.16 429 ASN A N 1
ATOM 3410 C CA . ASN A 1 429 ? 32.877 -17.042 16.675 1.00 45.16 429 ASN A CA 1
ATOM 3411 C C . ASN A 1 429 ? 32.438 -18.472 16.333 1.00 45.16 429 ASN A C 1
ATOM 3413 O O . ASN A 1 429 ? 32.683 -19.417 17.078 1.00 45.16 429 ASN A O 1
ATOM 3417 N N . ASP A 1 430 ? 31.726 -18.620 15.227 1.00 48.28 430 ASP A N 1
ATOM 3418 C CA . ASP A 1 430 ? 31.691 -19.892 14.530 1.00 48.28 430 ASP A CA 1
ATOM 3419 C C . ASP A 1 430 ? 32.943 -19.910 13.641 1.00 48.28 430 ASP A C 1
ATOM 3421 O O . ASP A 1 430 ? 33.399 -18.849 13.214 1.00 48.28 430 ASP A O 1
ATOM 3425 N N . ASN A 1 431 ? 33.526 -21.063 13.320 1.00 50.56 431 ASN A N 1
ATOM 3426 C CA . ASN A 1 431 ? 34.710 -21.156 12.434 1.00 50.56 431 ASN A CA 1
ATOM 3427 C C . ASN A 1 431 ? 34.418 -20.721 10.967 1.00 50.56 431 ASN A C 1
ATOM 3429 O O . ASN A 1 431 ? 35.122 -21.089 10.024 1.00 50.56 431 ASN A O 1
ATOM 3433 N N . ASP A 1 432 ? 33.346 -19.956 10.773 1.00 53.28 432 ASP A N 1
ATOM 3434 C CA . ASP A 1 432 ? 32.913 -19.231 9.597 1.00 53.28 432 ASP A CA 1
ATOM 3435 C C . ASP A 1 432 ? 33.457 -17.804 9.678 1.00 53.28 432 ASP A C 1
ATOM 3437 O O . ASP A 1 432 ? 32.985 -16.996 10.471 1.00 53.28 432 ASP A O 1
ATOM 3441 N N . ALA A 1 433 ? 34.451 -17.498 8.842 1.00 41.31 433 ALA A N 1
ATOM 3442 C CA . ALA A 1 433 ? 35.058 -16.175 8.706 1.00 41.31 433 ALA A CA 1
ATOM 3443 C C . ALA A 1 433 ? 34.047 -15.026 8.924 1.00 41.31 433 ALA A C 1
ATOM 3445 O O . ALA A 1 433 ? 33.153 -14.830 8.102 1.00 41.31 433 ALA A O 1
ATOM 3446 N N . ASN A 1 434 ? 34.200 -14.310 10.049 1.00 43.22 434 ASN A N 1
ATOM 3447 C CA . ASN A 1 434 ? 33.531 -13.060 10.433 1.00 43.22 434 ASN A CA 1
ATOM 3448 C C . ASN A 1 434 ? 32.146 -12.849 9.799 1.00 43.22 434 ASN A C 1
ATOM 3450 O O . ASN A 1 434 ? 32.008 -12.058 8.862 1.00 43.22 434 ASN A O 1
ATOM 3454 N N . LYS A 1 435 ? 31.108 -13.545 10.288 1.00 59.38 435 LYS A N 1
ATOM 3455 C CA . LYS A 1 435 ? 29.778 -13.481 9.667 1.00 59.38 435 LYS A CA 1
ATOM 3456 C C . LYS A 1 435 ? 28.727 -12.838 10.564 1.00 59.38 435 LYS A C 1
ATOM 3458 O O . LYS A 1 435 ? 28.345 -13.357 11.605 1.00 59.38 435 LYS A O 1
ATOM 3463 N N . TYR A 1 436 ? 28.233 -11.710 10.078 1.00 60.03 436 TYR A N 1
ATOM 3464 C CA . TYR A 1 436 ? 27.151 -10.920 10.640 1.00 60.03 436 TYR A CA 1
ATOM 3465 C C . TYR A 1 436 ? 25.811 -11.654 10.506 1.00 60.03 436 TYR A C 1
ATOM 3467 O O . TYR A 1 436 ? 25.215 -11.677 9.424 1.00 60.03 436 TYR A O 1
ATOM 3475 N N . ILE A 1 437 ? 25.355 -12.293 11.584 1.00 66.25 437 ILE A N 1
ATOM 3476 C CA . ILE A 1 437 ? 24.010 -12.869 11.654 1.00 66.25 437 ILE A CA 1
ATOM 3477 C C . ILE A 1 437 ? 23.085 -11.842 12.281 1.00 66.25 437 ILE A C 1
ATOM 3479 O O . ILE A 1 437 ? 23.230 -11.496 13.450 1.00 66.25 437 ILE A O 1
ATOM 3483 N N . CYS A 1 438 ? 22.125 -11.375 11.502 1.00 79.25 438 CYS A N 1
ATOM 3484 C CA . CYS A 1 438 ? 21.039 -10.555 11.994 1.00 79.25 438 CYS A CA 1
ATOM 3485 C C . CYS A 1 438 ? 19.886 -10.627 11.003 1.00 79.25 438 CYS A C 1
ATOM 3487 O O . CYS A 1 438 ? 20.136 -10.816 9.822 1.00 79.25 438 CYS A O 1
ATOM 3489 N N . GLY A 1 439 ? 18.656 -10.519 11.495 1.00 83.50 439 GLY A N 1
ATOM 3490 C CA . GLY A 1 439 ? 17.465 -10.229 10.699 1.00 83.50 439 GLY A CA 1
ATOM 3491 C C . GLY A 1 439 ? 16.703 -9.108 11.392 1.00 83.50 439 GLY A C 1
ATOM 3492 O O . GLY A 1 439 ? 16.647 -9.103 12.621 1.00 83.50 439 GLY A O 1
ATOM 3493 N N . GLY A 1 440 ? 16.193 -8.126 10.657 1.00 92.31 440 GLY A N 1
ATOM 3494 C CA . GLY A 1 440 ? 15.527 -6.974 11.270 1.00 92.31 440 GLY A CA 1
ATOM 3495 C C . GLY A 1 440 ? 14.156 -7.371 11.800 1.00 92.31 440 GLY A C 1
ATOM 3496 O O . GLY A 1 440 ? 13.935 -7.389 13.005 1.00 92.31 440 GLY A O 1
ATOM 3497 N N . GLY A 1 441 ? 13.252 -7.775 10.913 1.00 97.19 441 GLY A N 1
ATOM 3498 C CA . GLY A 1 441 ? 11.942 -8.286 11.313 1.00 97.19 441 GLY A CA 1
ATOM 3499 C C . GLY A 1 441 ? 12.064 -9.666 11.952 1.00 97.19 441 GLY A C 1
ATOM 3500 O O . GLY A 1 441 ? 11.688 -9.872 13.104 1.00 97.19 441 GLY A O 1
ATOM 3501 N N . ILE A 1 442 ? 12.628 -10.618 11.210 1.00 98.00 442 ILE A N 1
ATOM 3502 C CA . ILE A 1 442 ? 12.681 -12.025 11.613 1.00 98.00 442 ILE A CA 1
ATOM 3503 C C . ILE A 1 442 ? 14.084 -12.596 11.413 1.00 98.00 442 ILE A C 1
ATOM 3505 O O . ILE A 1 442 ? 14.660 -12.502 10.330 1.00 98.00 442 ILE A O 1
ATOM 3509 N N . LEU A 1 443 ? 14.601 -13.262 12.442 1.00 94.94 443 LEU A N 1
ATOM 3510 C CA . LEU A 1 443 ? 15.767 -14.136 12.382 1.00 94.94 443 LEU A CA 1
ATOM 3511 C C . LEU A 1 443 ? 15.302 -15.595 12.498 1.00 94.94 443 LEU A C 1
ATOM 3513 O O . LEU A 1 443 ? 14.874 -16.019 13.567 1.00 94.94 443 LEU A O 1
ATOM 3517 N N . ASN A 1 444 ? 15.376 -16.363 11.408 1.00 94.56 444 ASN A N 1
ATOM 3518 C CA . ASN A 1 444 ? 14.850 -17.729 11.338 1.00 94.56 444 ASN A CA 1
ATOM 3519 C C . ASN A 1 444 ? 15.939 -18.797 11.142 1.00 94.56 444 ASN A C 1
ATOM 3521 O O . ASN A 1 444 ? 16.650 -18.794 10.135 1.00 94.56 444 ASN A O 1
ATOM 3525 N N . TYR A 1 445 ? 15.979 -19.778 12.035 1.00 92.06 445 TYR A N 1
ATOM 3526 C CA . TYR A 1 445 ? 16.785 -20.996 11.933 1.00 92.06 445 TYR A CA 1
ATOM 3527 C C . TYR A 1 445 ? 15.945 -22.264 11.704 1.00 92.06 445 TYR A C 1
ATOM 3529 O O . TYR A 1 445 ? 16.507 -23.270 11.270 1.00 92.06 445 TYR A O 1
ATOM 3537 N N . GLY A 1 446 ? 14.632 -22.216 11.964 1.00 92.88 446 GLY A N 1
ATOM 3538 C CA . GLY A 1 446 ? 13.711 -23.351 11.852 1.00 92.88 446 GLY A CA 1
ATOM 3539 C C . GLY A 1 446 ? 12.862 -23.362 10.575 1.00 92.88 446 GLY A C 1
ATOM 3540 O O . GLY A 1 446 ? 13.249 -22.817 9.532 1.00 92.88 446 GLY A O 1
ATOM 3541 N N . ARG A 1 447 ? 11.688 -24.005 10.644 1.00 95.81 447 ARG A N 1
ATOM 3542 C CA . ARG A 1 447 ? 10.668 -23.994 9.584 1.00 95.81 447 ARG A CA 1
ATOM 3543 C C . ARG A 1 447 ? 9.622 -22.928 9.903 1.00 95.81 447 ARG A C 1
ATOM 3545 O O . ARG A 1 447 ? 8.833 -23.071 10.830 1.00 95.81 447 ARG A O 1
ATOM 3552 N N . LEU A 1 448 ? 9.634 -21.848 9.130 1.00 98.00 448 LEU A N 1
ATOM 3553 C CA . LEU A 1 448 ? 8.757 -20.697 9.300 1.00 98.00 448 LEU A CA 1
ATOM 3554 C C . LEU A 1 448 ? 7.702 -20.658 8.194 1.00 98.00 448 LEU A C 1
ATOM 3556 O O . LEU A 1 448 ? 8.041 -20.665 7.012 1.00 98.00 448 LEU A O 1
ATOM 3560 N N . THR A 1 449 ? 6.439 -20.534 8.579 1.00 98.50 449 THR A N 1
ATOM 3561 C CA . THR A 1 449 ? 5.336 -20.169 7.685 1.00 98.50 449 THR A CA 1
ATOM 3562 C C . THR A 1 449 ? 4.832 -18.778 8.049 1.00 98.50 449 THR A C 1
ATOM 3564 O O . THR A 1 449 ? 4.533 -18.509 9.209 1.00 98.50 449 THR A O 1
ATOM 3567 N N . VAL A 1 450 ? 4.739 -17.889 7.063 1.00 98.12 450 VAL A N 1
ATOM 3568 C CA . VAL A 1 450 ? 4.221 -16.525 7.202 1.00 98.12 450 VAL A CA 1
ATOM 3569 C C . VAL A 1 450 ? 3.014 -16.374 6.279 1.00 98.12 450 VAL A C 1
ATOM 3571 O O . VAL A 1 450 ? 3.136 -16.612 5.079 1.00 98.12 450 VAL A O 1
ATOM 3574 N N . THR A 1 451 ? 1.857 -16.012 6.830 1.00 94.00 451 THR A N 1
ATOM 3575 C CA . THR A 1 451 ? 0.591 -15.887 6.085 1.00 94.00 451 THR A CA 1
ATOM 3576 C C . THR A 1 451 ? -0.159 -14.626 6.492 1.00 94.00 451 THR A C 1
ATOM 3578 O O . THR A 1 451 ? -0.238 -14.326 7.681 1.00 94.00 451 THR A O 1
ATOM 3581 N N . ASP A 1 452 ? -0.721 -13.886 5.535 1.00 86.94 452 ASP A N 1
ATOM 3582 C CA . ASP A 1 452 ? -1.505 -12.671 5.802 1.00 86.94 452 ASP A CA 1
ATOM 3583 C C . ASP A 1 452 ? -0.778 -11.664 6.718 1.00 86.94 452 ASP A C 1
ATOM 3585 O O . ASP A 1 452 ? -1.383 -11.045 7.598 1.00 86.94 452 ASP A O 1
ATOM 3589 N N . CYS A 1 453 ? 0.544 -11.548 6.566 1.00 94.38 453 CYS A N 1
ATOM 3590 C CA . CYS A 1 453 ? 1.390 -10.679 7.383 1.00 94.38 453 CYS A CA 1
ATOM 3591 C C . CYS A 1 453 ? 1.945 -9.501 6.575 1.00 94.38 453 CYS A C 1
ATOM 3593 O O . CYS A 1 453 ? 2.095 -9.576 5.355 1.00 94.38 453 CYS A O 1
ATOM 3595 N N . THR A 1 454 ? 2.359 -8.446 7.280 1.00 94.06 454 THR A N 1
ATOM 3596 C CA . THR A 1 454 ? 3.126 -7.338 6.688 1.00 94.06 454 THR A CA 1
ATOM 3597 C C . THR A 1 454 ? 4.435 -7.157 7.445 1.00 94.06 454 THR A C 1
ATOM 3599 O O . THR A 1 454 ? 4.422 -6.868 8.638 1.00 94.06 454 THR A O 1
ATOM 3602 N N . ILE A 1 455 ? 5.577 -7.299 6.776 1.00 98.25 455 ILE A N 1
ATOM 3603 C CA . ILE A 1 455 ? 6.910 -7.142 7.378 1.00 98.25 455 ILE A CA 1
ATOM 3604 C C . ILE A 1 455 ? 7.541 -5.874 6.810 1.00 98.25 455 ILE A C 1
ATOM 3606 O O . ILE A 1 455 ? 7.919 -5.858 5.636 1.00 98.25 455 ILE A O 1
ATOM 3610 N N . PHE A 1 456 ? 7.638 -4.812 7.613 1.00 97.56 456 PHE A N 1
ATOM 3611 C CA . PHE A 1 456 ? 8.035 -3.501 7.097 1.00 97.56 456 PHE A CA 1
ATOM 3612 C C . PHE A 1 456 ? 8.822 -2.608 8.049 1.00 97.56 456 PHE A C 1
ATOM 3614 O O . PHE A 1 456 ? 8.768 -2.781 9.260 1.00 97.56 456 PHE A O 1
ATOM 3621 N N . ASN A 1 457 ? 9.548 -1.630 7.498 1.00 87.31 457 ASN A N 1
ATOM 3622 C CA . ASN A 1 457 ? 10.400 -0.700 8.252 1.00 87.31 457 ASN A CA 1
ATOM 3623 C C . ASN A 1 457 ? 11.395 -1.398 9.189 1.00 87.31 457 ASN A C 1
ATOM 3625 O O . ASN A 1 457 ? 11.731 -0.890 10.259 1.00 87.31 457 ASN A O 1
ATOM 3629 N N . ASN A 1 458 ? 11.865 -2.584 8.815 1.00 96.19 458 ASN A N 1
ATOM 3630 C CA . ASN A 1 458 ? 12.891 -3.277 9.571 1.00 96.19 458 ASN A CA 1
ATOM 3631 C C . ASN A 1 458 ? 14.263 -3.017 8.951 1.00 96.19 458 ASN A C 1
ATOM 3633 O O . ASN A 1 458 ? 14.412 -2.929 7.729 1.00 96.19 458 ASN A O 1
ATOM 3637 N N . THR A 1 459 ? 15.274 -2.912 9.807 1.00 94.31 459 THR A N 1
ATOM 3638 C CA . THR A 1 459 ? 16.658 -2.665 9.407 1.00 94.31 459 THR A CA 1
ATOM 3639 C C . THR A 1 459 ? 17.573 -3.773 9.914 1.00 94.31 459 THR A C 1
ATOM 3641 O O . THR A 1 459 ? 17.395 -4.288 11.014 1.00 94.31 459 THR A O 1
ATOM 3644 N N . ALA A 1 460 ? 18.576 -4.167 9.133 1.00 93.31 460 ALA A N 1
ATOM 3645 C CA . ALA A 1 460 ? 19.621 -5.086 9.586 1.00 93.31 460 ALA A CA 1
ATOM 3646 C C . ALA A 1 460 ? 20.892 -4.947 8.745 1.00 93.31 460 ALA A C 1
ATOM 3648 O O . ALA A 1 460 ? 20.922 -4.251 7.735 1.00 93.31 460 ALA A O 1
ATOM 3649 N N . PHE A 1 461 ? 21.963 -5.646 9.119 1.00 89.81 461 PHE A N 1
ATOM 3650 C CA . PHE A 1 461 ? 23.097 -5.802 8.208 1.00 89.81 461 PHE A CA 1
ATOM 3651 C C . PHE A 1 461 ? 22.753 -6.780 7.071 1.00 89.81 461 PHE A C 1
ATOM 3653 O O . PHE A 1 461 ? 22.951 -6.460 5.902 1.00 89.81 461 PHE A O 1
ATOM 3660 N N . ASN A 1 462 ? 22.179 -7.938 7.387 1.00 91.00 462 ASN A N 1
ATOM 3661 C CA . ASN A 1 462 ? 21.637 -8.879 6.408 1.00 91.00 462 ASN A CA 1
ATOM 3662 C C . ASN A 1 462 ? 20.142 -9.081 6.696 1.00 91.00 462 ASN A C 1
ATOM 3664 O O . ASN A 1 462 ? 19.766 -9.089 7.855 1.00 91.00 462 ASN A O 1
ATOM 3668 N N . GLY A 1 463 ? 19.289 -9.246 5.686 1.00 94.50 463 GLY A N 1
ATOM 3669 C CA . GLY A 1 463 ? 17.889 -9.635 5.904 1.00 94.50 463 GLY A CA 1
ATOM 3670 C C . GLY A 1 463 ? 17.083 -8.587 6.671 1.00 94.50 463 GLY A C 1
ATOM 3671 O O . GLY A 1 463 ? 16.692 -8.830 7.813 1.00 94.50 463 GLY A O 1
ATOM 3672 N N . GLY A 1 464 ? 16.845 -7.422 6.063 1.00 95.81 464 GLY A N 1
ATOM 3673 C CA . GLY A 1 464 ? 16.111 -6.324 6.702 1.00 95.81 464 GLY A CA 1
ATOM 3674 C C . GLY A 1 464 ? 14.744 -6.799 7.189 1.00 95.81 464 GLY A C 1
ATOM 3675 O O . GLY A 1 464 ? 14.461 -6.734 8.380 1.00 95.81 464 GLY A O 1
ATOM 3676 N N . GLY A 1 465 ? 13.946 -7.391 6.300 1.00 97.94 465 GLY A N 1
ATOM 3677 C CA . GLY A 1 465 ? 12.709 -8.076 6.675 1.00 97.94 465 GLY A CA 1
ATOM 3678 C C . GLY A 1 465 ? 12.983 -9.419 7.353 1.00 97.94 465 GLY A C 1
ATOM 3679 O O . GLY A 1 465 ? 12.652 -9.608 8.522 1.00 97.94 465 GLY A O 1
ATOM 3680 N N . ILE A 1 466 ? 13.597 -10.356 6.626 1.00 97.94 466 ILE A N 1
ATOM 3681 C CA . ILE A 1 466 ? 13.855 -11.723 7.096 1.00 97.94 466 ILE A CA 1
ATOM 3682 C C . ILE A 1 466 ? 15.300 -12.122 6.812 1.00 97.94 466 ILE A C 1
ATOM 3684 O O . ILE A 1 466 ? 15.753 -12.106 5.670 1.00 97.94 466 ILE A O 1
ATOM 3688 N N . PHE A 1 467 ? 15.999 -12.604 7.829 1.00 95.06 467 PHE A N 1
ATOM 3689 C CA . PHE A 1 467 ? 17.184 -13.435 7.658 1.00 95.06 467 PHE A CA 1
ATOM 3690 C C . PHE A 1 467 ? 16.817 -14.886 7.937 1.00 95.06 467 PHE A C 1
ATOM 3692 O O . PHE A 1 467 ? 16.234 -15.184 8.979 1.00 95.06 467 PHE A O 1
ATOM 3699 N N . SER A 1 468 ? 17.186 -15.807 7.047 1.00 92.44 468 SER A N 1
ATOM 3700 C CA . SER A 1 468 ? 16.926 -17.228 7.260 1.00 92.44 468 SER A CA 1
ATOM 3701 C C . SER A 1 468 ? 18.127 -18.127 6.991 1.00 92.44 468 SER A C 1
ATOM 3703 O O . SER A 1 468 ? 18.790 -18.005 5.963 1.00 92.44 468 SER A O 1
ATOM 3705 N N . LYS A 1 469 ? 18.352 -19.076 7.909 1.00 89.00 469 LYS A N 1
ATOM 3706 C CA . LYS A 1 469 ? 19.164 -20.288 7.710 1.00 89.00 469 LYS A CA 1
ATOM 3707 C C . LYS A 1 469 ? 18.337 -21.569 7.566 1.00 89.00 469 LYS A C 1
ATOM 3709 O O . LYS A 1 469 ? 18.916 -22.638 7.393 1.00 89.00 469 LYS A O 1
ATOM 3714 N N . GLY A 1 470 ? 17.017 -21.465 7.688 1.00 89.88 470 GLY A N 1
ATOM 3715 C CA . GLY A 1 470 ? 16.079 -22.582 7.667 1.00 89.88 470 GLY A CA 1
ATOM 3716 C C . GLY A 1 470 ? 15.189 -22.568 6.425 1.00 89.88 470 GLY A C 1
ATOM 3717 O O . GLY A 1 470 ? 15.626 -22.216 5.327 1.00 89.88 470 GLY A O 1
ATOM 3718 N N . THR A 1 471 ? 13.931 -22.973 6.597 1.00 93.62 471 THR A N 1
ATOM 3719 C CA . THR A 1 471 ? 12.904 -22.878 5.546 1.00 93.62 471 THR A CA 1
ATOM 3720 C C . THR A 1 471 ? 11.931 -21.752 5.871 1.00 93.62 471 THR A C 1
ATOM 3722 O O . THR A 1 471 ? 11.497 -21.639 7.013 1.00 93.62 471 THR A O 1
ATOM 3725 N N . VAL A 1 472 ? 11.570 -20.944 4.875 1.00 97.62 472 VAL A N 1
ATOM 3726 C CA . VAL A 1 472 ? 10.541 -19.898 4.960 1.00 97.62 472 VAL A CA 1
ATOM 3727 C C . VAL A 1 472 ? 9.507 -20.131 3.859 1.00 97.62 472 VAL A C 1
ATOM 3729 O O . VAL A 1 472 ? 9.848 -20.141 2.675 1.00 97.62 472 VAL A O 1
ATOM 3732 N N . ASN A 1 473 ? 8.246 -20.297 4.242 1.00 98.00 473 ASN A N 1
ATOM 3733 C CA . ASN A 1 473 ? 7.092 -20.299 3.348 1.00 98.00 473 ASN A CA 1
ATOM 3734 C C . ASN A 1 473 ? 6.331 -18.985 3.527 1.00 98.00 473 ASN A C 1
ATOM 3736 O O . ASN A 1 473 ? 5.933 -18.668 4.646 1.00 98.00 473 ASN A O 1
ATOM 3740 N N . ILE A 1 474 ? 6.148 -18.228 2.450 1.00 97.94 474 ILE A N 1
ATOM 3741 C CA . ILE A 1 474 ? 5.452 -16.939 2.450 1.00 97.94 474 ILE A CA 1
ATOM 3742 C C . ILE A 1 474 ? 4.202 -17.089 1.585 1.00 97.94 474 ILE A C 1
ATOM 3744 O O . ILE A 1 474 ? 4.304 -17.392 0.394 1.00 97.94 474 ILE A O 1
ATOM 3748 N N . ASN A 1 475 ? 3.045 -16.916 2.216 1.00 90.31 475 ASN A N 1
ATOM 3749 C CA . ASN A 1 475 ? 1.735 -17.334 1.726 1.00 90.31 475 ASN A CA 1
ATOM 3750 C C . ASN A 1 475 ? 0.694 -16.207 1.866 1.00 90.31 475 ASN A C 1
ATOM 3752 O O . ASN A 1 475 ? 0.936 -15.216 2.563 1.00 90.31 475 ASN A O 1
ATOM 3756 N N . ASN A 1 476 ? -0.470 -16.399 1.235 1.00 82.06 476 ASN A N 1
ATOM 3757 C CA . ASN A 1 476 ? -1.670 -15.553 1.305 1.00 82.06 476 ASN A CA 1
ATOM 3758 C C . ASN A 1 476 ? -1.396 -14.042 1.369 1.00 82.06 476 ASN A C 1
ATOM 3760 O O . ASN A 1 476 ? -1.531 -13.418 2.419 1.00 82.06 476 ASN A O 1
ATOM 3764 N N . GLY A 1 477 ? -0.964 -13.449 0.253 1.00 75.75 477 GLY A N 1
ATOM 3765 C CA . GLY A 1 477 ? -0.832 -11.992 0.130 1.00 75.75 477 GLY A CA 1
ATOM 3766 C C . GLY A 1 477 ? 0.122 -11.333 1.133 1.00 75.75 477 GLY A C 1
ATOM 3767 O O . GLY A 1 477 ? 0.019 -10.130 1.355 1.00 75.75 477 GLY A O 1
ATOM 3768 N N . THR A 1 478 ? 1.029 -12.094 1.758 1.00 91.69 478 THR A N 1
ATOM 3769 C CA . THR A 1 478 ? 2.012 -11.535 2.694 1.00 91.69 478 THR A CA 1
ATOM 3770 C C . THR A 1 478 ? 2.919 -10.547 1.965 1.00 91.69 478 THR A C 1
ATOM 3772 O O . THR A 1 478 ? 3.495 -10.885 0.927 1.00 91.69 478 THR A O 1
ATOM 3775 N N . THR A 1 479 ? 3.106 -9.364 2.551 1.00 93.06 479 THR A N 1
ATOM 3776 C CA . THR A 1 479 ? 3.916 -8.280 1.977 1.00 93.06 479 THR A CA 1
ATOM 3777 C C . THR A 1 479 ? 5.172 -8.033 2.809 1.00 93.06 479 THR A C 1
ATOM 3779 O O . THR A 1 479 ? 5.096 -7.746 4.005 1.00 93.06 479 THR A O 1
ATOM 3782 N N . ILE A 1 480 ? 6.344 -8.077 2.174 1.00 98.19 480 ILE A N 1
ATOM 3783 C CA . ILE A 1 480 ? 7.628 -7.673 2.768 1.00 98.19 480 ILE A CA 1
ATOM 3784 C C . ILE A 1 480 ? 8.075 -6.378 2.097 1.00 98.19 480 ILE A C 1
ATOM 3786 O O . ILE A 1 480 ? 8.483 -6.397 0.933 1.00 98.19 480 ILE A O 1
ATOM 3790 N N . THR A 1 481 ? 8.003 -5.251 2.810 1.00 97.50 481 THR A N 1
ATOM 3791 C CA . THR A 1 481 ? 8.207 -3.935 2.194 1.00 97.50 481 THR A CA 1
ATOM 3792 C C . THR A 1 481 ? 8.968 -2.920 3.028 1.00 97.50 481 THR A C 1
ATOM 3794 O O . THR A 1 481 ? 8.966 -2.995 4.244 1.00 97.50 481 THR A O 1
ATOM 3797 N N . GLN A 1 482 ? 9.622 -1.947 2.387 1.00 89.31 482 GLN A N 1
ATOM 3798 C CA . GLN A 1 482 ? 10.297 -0.829 3.065 1.00 89.31 482 GLN A CA 1
ATOM 3799 C C . GLN A 1 482 ? 11.357 -1.271 4.087 1.00 89.31 482 GLN A C 1
ATOM 3801 O O . GLN A 1 482 ? 11.669 -0.553 5.034 1.00 89.31 482 GLN A O 1
ATOM 3806 N N . ASN A 1 483 ? 11.928 -2.463 3.908 1.00 96.88 483 ASN A N 1
ATOM 3807 C CA . ASN A 1 483 ? 13.000 -2.951 4.760 1.00 96.88 483 ASN A CA 1
ATOM 3808 C C . ASN A 1 483 ? 14.360 -2.570 4.171 1.00 96.88 483 ASN A C 1
ATOM 3810 O O . ASN A 1 483 ? 14.544 -2.520 2.949 1.00 96.88 483 ASN A O 1
ATOM 3814 N N . ILE A 1 484 ? 15.322 -2.303 5.051 1.00 95.88 484 ILE A N 1
ATOM 3815 C CA . ILE A 1 484 ? 16.643 -1.797 4.683 1.00 95.88 484 ILE A CA 1
ATOM 3816 C C . ILE A 1 484 ? 17.718 -2.745 5.210 1.00 95.88 484 ILE A C 1
ATOM 3818 O O . ILE A 1 484 ? 17.760 -3.066 6.395 1.00 95.88 484 ILE A O 1
ATOM 3822 N N . ALA A 1 485 ? 18.631 -3.175 4.342 1.00 95.00 485 ALA A N 1
ATOM 3823 C CA . ALA A 1 485 ? 19.799 -3.934 4.772 1.00 95.00 485 ALA A CA 1
ATOM 3824 C C . ALA A 1 485 ? 21.066 -3.594 3.990 1.00 95.00 485 ALA A C 1
ATOM 3826 O O . ALA A 1 485 ? 21.038 -2.867 2.998 1.00 95.00 485 ALA A O 1
ATOM 3827 N N . ASN A 1 486 ? 22.206 -4.143 4.405 1.00 92.25 486 ASN A N 1
ATOM 3828 C CA . ASN A 1 486 ? 23.379 -4.161 3.538 1.00 92.25 486 ASN A CA 1
ATOM 3829 C C . ASN A 1 486 ? 23.194 -5.194 2.415 1.00 92.25 486 ASN A C 1
ATOM 3831 O O . ASN A 1 486 ? 23.469 -4.901 1.255 1.00 92.25 486 ASN A O 1
ATOM 3835 N N . ASN A 1 487 ? 22.653 -6.368 2.746 1.00 93.12 487 ASN A N 1
ATOM 3836 C CA . ASN A 1 487 ? 22.298 -7.414 1.790 1.00 93.12 487 ASN A CA 1
ATOM 3837 C C . ASN A 1 487 ? 20.936 -8.025 2.132 1.00 93.12 487 ASN A C 1
ATOM 3839 O O . ASN A 1 487 ? 20.666 -8.281 3.305 1.00 93.12 487 ASN A O 1
ATOM 3843 N N . GLY A 1 488 ? 20.101 -8.320 1.134 1.00 95.56 488 GLY A N 1
ATOM 3844 C CA . GLY A 1 488 ? 18.779 -8.894 1.399 1.00 95.56 488 GLY A CA 1
ATOM 3845 C C . GLY A 1 488 ? 17.869 -7.891 2.101 1.00 95.56 488 GLY A C 1
ATOM 3846 O O . GLY A 1 488 ? 17.544 -8.095 3.266 1.00 95.56 488 GLY A O 1
ATOM 3847 N N . GLY A 1 489 ? 17.516 -6.784 1.440 1.00 96.56 489 GLY A N 1
ATOM 3848 C CA . GLY A 1 489 ? 16.653 -5.752 2.034 1.00 96.56 489 GLY A CA 1
ATOM 3849 C C . GLY A 1 489 ? 15.348 -6.362 2.548 1.00 96.56 489 GLY A C 1
ATOM 3850 O O . GLY A 1 489 ? 15.047 -6.264 3.733 1.00 96.56 489 GLY A O 1
ATOM 3851 N N . GLY A 1 490 ? 14.646 -7.095 1.683 1.00 98.25 490 GLY A N 1
ATOM 3852 C CA . GLY A 1 490 ? 13.517 -7.937 2.063 1.00 98.25 490 GLY A CA 1
ATOM 3853 C C . GLY A 1 490 ? 13.978 -9.216 2.760 1.00 98.25 490 GLY A C 1
ATOM 3854 O O . GLY A 1 490 ? 13.742 -9.387 3.954 1.00 98.25 490 GLY A O 1
ATOM 3855 N N . ILE A 1 491 ? 14.642 -10.115 2.026 1.00 98.19 491 ILE A N 1
ATOM 3856 C CA . ILE A 1 491 ? 15.046 -11.436 2.532 1.00 98.19 491 ILE A CA 1
ATOM 3857 C C . ILE A 1 491 ? 16.528 -11.709 2.280 1.00 98.19 491 ILE A C 1
ATOM 3859 O O . ILE A 1 491 ? 17.026 -11.522 1.172 1.00 98.19 491 ILE A O 1
ATOM 3863 N N . PHE A 1 492 ? 17.215 -12.255 3.281 1.00 95.31 492 PHE A N 1
ATOM 3864 C CA . PHE A 1 492 ? 18.530 -12.871 3.146 1.00 95.31 492 PHE A CA 1
ATOM 3865 C C . PHE A 1 492 ? 18.462 -14.358 3.512 1.00 95.31 492 PHE A C 1
ATOM 3867 O O . PHE A 1 492 ? 18.337 -14.722 4.680 1.00 95.31 492 PHE A O 1
ATOM 3874 N N . ASN A 1 493 ? 18.548 -15.221 2.504 1.00 92.69 493 ASN A N 1
ATOM 3875 C CA . ASN A 1 493 ? 18.525 -16.674 2.622 1.00 92.69 493 ASN A CA 1
ATOM 3876 C C . ASN A 1 493 ? 19.950 -17.239 2.566 1.00 92.69 493 ASN A C 1
ATOM 3878 O O . ASN A 1 493 ? 20.659 -17.050 1.573 1.00 92.69 493 ASN A O 1
ATOM 3882 N N . ASN A 1 494 ? 20.376 -17.922 3.629 1.00 87.81 494 ASN A N 1
ATOM 3883 C CA . ASN A 1 494 ? 21.739 -18.418 3.766 1.00 87.81 494 ASN A CA 1
ATOM 3884 C C . ASN A 1 494 ? 21.817 -19.731 4.545 1.00 87.81 494 ASN A C 1
ATOM 3886 O O . ASN A 1 494 ? 21.727 -19.748 5.768 1.00 87.81 494 ASN A O 1
ATOM 3890 N N . CYS A 1 495 ? 22.124 -20.819 3.850 1.00 73.62 495 CYS A N 1
ATOM 3891 C CA . CYS A 1 495 ? 22.264 -22.156 4.425 1.00 73.62 495 CYS A CA 1
ATOM 3892 C C . CYS A 1 495 ? 23.332 -22.299 5.521 1.00 73.62 495 CYS A C 1
ATOM 3894 O O . CYS A 1 495 ? 23.280 -23.264 6.281 1.00 73.62 495 CYS A O 1
ATOM 3896 N N . GLY A 1 496 ? 24.298 -21.376 5.636 1.00 73.88 496 GLY A N 1
ATOM 3897 C CA . GLY A 1 496 ? 25.398 -21.489 6.601 1.00 73.88 496 GLY A CA 1
ATOM 3898 C C . GLY A 1 496 ? 26.075 -22.866 6.543 1.00 73.88 496 GLY A C 1
ATOM 3899 O O . GLY A 1 496 ? 26.339 -23.380 5.458 1.00 73.88 496 GLY A O 1
ATOM 3900 N N . SER A 1 497 ? 26.305 -23.474 7.708 1.00 65.38 497 SER A N 1
ATOM 3901 C CA . SER A 1 497 ? 26.807 -24.846 7.877 1.00 65.38 497 SER A CA 1
ATOM 3902 C C . SER A 1 497 ? 25.736 -25.942 7.735 1.00 65.38 497 SER A C 1
ATOM 3904 O O . SER A 1 497 ? 26.073 -27.122 7.706 1.00 65.38 497 SER A O 1
ATOM 3906 N N . ARG A 1 498 ? 24.446 -25.587 7.622 1.00 63.72 498 ARG A N 1
ATOM 3907 C CA . ARG A 1 498 ? 23.305 -26.527 7.620 1.00 63.72 498 ARG A CA 1
ATOM 3908 C C . ARG A 1 498 ? 22.973 -27.117 6.239 1.00 63.72 498 ARG A C 1
ATOM 3910 O O . ARG A 1 498 ? 21.961 -27.789 6.089 1.00 63.72 498 ARG A O 1
ATOM 3917 N N . ASN A 1 499 ? 23.826 -26.904 5.234 1.00 66.00 499 ASN A N 1
ATOM 3918 C CA . ASN A 1 499 ? 23.770 -27.440 3.861 1.00 66.00 499 ASN A CA 1
ATOM 3919 C C . ASN A 1 499 ? 22.519 -27.128 3.001 1.00 66.00 499 ASN A C 1
ATOM 3921 O O . ASN A 1 499 ? 22.632 -27.197 1.775 1.00 66.00 499 ASN A O 1
ATOM 3925 N N . THR A 1 500 ? 21.373 -26.723 3.564 1.00 76.50 500 THR A N 1
ATOM 3926 C CA . THR A 1 500 ? 20.175 -26.306 2.803 1.00 76.50 500 THR A CA 1
ATOM 3927 C C . THR A 1 500 ? 19.388 -25.200 3.512 1.00 76.50 500 THR A C 1
ATOM 3929 O O . THR A 1 500 ? 19.015 -25.373 4.668 1.00 76.50 500 THR A O 1
ATOM 3932 N N . ALA A 1 501 ? 19.075 -24.108 2.807 1.00 87.56 501 ALA A N 1
ATOM 3933 C CA . ALA A 1 501 ? 18.089 -23.104 3.229 1.00 87.56 501 ALA A CA 1
ATOM 3934 C C . ALA A 1 501 ? 17.150 -22.772 2.065 1.00 87.56 501 ALA A C 1
ATOM 3936 O O . ALA A 1 501 ? 17.578 -22.733 0.903 1.00 87.56 501 ALA A O 1
ATOM 3937 N N . LYS A 1 502 ? 15.860 -22.591 2.359 1.00 94.25 502 LYS A N 1
ATOM 3938 C CA . LYS A 1 502 ? 14.800 -22.563 1.344 1.00 94.25 502 LYS A CA 1
ATOM 3939 C C . LYS A 1 502 ? 13.819 -21.423 1.585 1.00 94.25 502 LYS A C 1
ATOM 3941 O O . LYS A 1 502 ? 13.296 -21.289 2.684 1.00 94.25 502 LYS A O 1
ATOM 3946 N N . VAL A 1 503 ? 13.507 -20.670 0.536 1.00 97.31 503 VAL A N 1
ATOM 3947 C CA . VAL A 1 503 ? 12.438 -19.662 0.536 1.00 97.31 503 VAL A CA 1
ATOM 3948 C C . VAL A 1 503 ? 11.423 -20.017 -0.543 1.00 97.31 503 VAL A C 1
ATOM 3950 O O . VAL A 1 503 ? 11.803 -20.244 -1.692 1.00 97.31 503 VAL A O 1
ATOM 3953 N N . ASN A 1 504 ? 10.145 -20.066 -0.174 1.00 97.69 504 ASN A N 1
ATOM 3954 C CA . ASN A 1 504 ? 9.025 -20.282 -1.087 1.00 97.69 504 ASN A CA 1
ATOM 3955 C C . ASN A 1 504 ? 8.090 -19.074 -1.033 1.00 97.69 504 ASN A C 1
ATOM 3957 O O . ASN A 1 504 ? 7.566 -18.768 0.036 1.00 97.69 504 ASN A O 1
ATOM 3961 N N . LEU A 1 505 ? 7.879 -18.418 -2.174 1.00 97.38 505 LEU A N 1
ATOM 3962 C CA . LEU A 1 505 ? 6.849 -17.397 -2.348 1.00 97.38 505 LEU A CA 1
ATOM 3963 C C . LEU A 1 505 ? 5.637 -18.024 -3.032 1.00 97.38 505 LEU A C 1
ATOM 3965 O O . LEU A 1 505 ? 5.778 -18.613 -4.108 1.00 97.38 505 LEU A O 1
ATOM 3969 N N . ASN A 1 506 ? 4.466 -17.887 -2.413 1.00 91.56 506 ASN A N 1
ATOM 3970 C CA . ASN A 1 506 ? 3.203 -18.454 -2.878 1.00 91.56 506 ASN A CA 1
ATOM 3971 C C . ASN A 1 506 ? 2.057 -17.432 -2.805 1.00 91.56 506 ASN A C 1
ATOM 3973 O O . ASN A 1 506 ? 2.176 -16.392 -2.158 1.00 91.56 506 ASN A O 1
ATOM 3977 N N . GLU A 1 507 ? 0.923 -17.770 -3.430 1.00 82.62 507 GLU A N 1
ATOM 3978 C CA . GLU A 1 507 ? -0.405 -17.222 -3.096 1.00 82.62 507 GLU A CA 1
ATOM 3979 C C . GLU A 1 507 ? -0.481 -15.682 -3.059 1.00 82.62 507 GLU A C 1
ATOM 3981 O O . GLU A 1 507 ? -0.969 -15.090 -2.100 1.00 82.62 507 GLU A O 1
ATOM 3986 N N . GLY A 1 508 ? 0.024 -15.004 -4.095 1.00 81.25 508 GLY A N 1
ATOM 3987 C CA . GLY A 1 508 ? -0.099 -13.542 -4.199 1.00 81.25 508 GLY A CA 1
ATOM 3988 C C . GLY A 1 508 ? 0.857 -12.739 -3.311 1.00 81.25 508 GLY A C 1
ATOM 3989 O O . GLY A 1 508 ? 0.698 -11.529 -3.188 1.00 81.25 508 GLY A O 1
ATOM 3990 N N . SER A 1 509 ? 1.836 -13.390 -2.678 1.00 89.88 509 SER A N 1
ATOM 3991 C CA . SER A 1 509 ? 2.792 -12.724 -1.784 1.00 89.88 509 SER A CA 1
ATOM 3992 C C . SER A 1 509 ? 3.719 -11.759 -2.536 1.00 89.88 509 SER A C 1
ATOM 3994 O O . SER A 1 509 ? 4.116 -12.035 -3.677 1.00 89.88 509 SER A O 1
ATOM 3996 N N . SER A 1 510 ? 4.109 -10.657 -1.887 1.00 91.88 510 SER A N 1
ATOM 3997 C CA . SER A 1 510 ? 4.926 -9.600 -2.491 1.00 91.88 510 SER A CA 1
ATOM 3998 C C . SER A 1 510 ? 6.177 -9.243 -1.682 1.00 91.88 510 SER A C 1
ATOM 4000 O O . SER A 1 510 ? 6.196 -9.243 -0.449 1.00 91.88 510 SER A O 1
ATOM 4002 N N . ILE A 1 511 ? 7.258 -8.922 -2.396 1.00 98.19 511 ILE A N 1
ATOM 4003 C CA . ILE A 1 511 ? 8.486 -8.349 -1.836 1.00 98.19 511 ILE A CA 1
ATOM 4004 C C . ILE A 1 511 ? 8.767 -7.053 -2.577 1.00 98.19 511 ILE A C 1
ATOM 4006 O O . ILE A 1 511 ? 9.260 -7.067 -3.709 1.00 98.19 511 ILE A O 1
ATOM 4010 N N . GLU A 1 512 ? 8.445 -5.929 -1.948 1.00 95.38 512 GLU A N 1
ATOM 4011 C CA . GLU A 1 512 ? 8.383 -4.658 -2.657 1.00 95.38 512 GLU A CA 1
ATOM 4012 C C . GLU A 1 512 ? 9.040 -3.486 -1.938 1.00 95.38 512 GLU A C 1
ATOM 4014 O O . GLU A 1 512 ? 8.996 -3.387 -0.721 1.00 95.38 512 GLU A O 1
ATOM 4019 N N . ASN A 1 513 ? 9.621 -2.550 -2.686 1.00 94.50 513 ASN A N 1
ATOM 4020 C CA . ASN A 1 513 ? 10.171 -1.302 -2.141 1.00 94.50 513 ASN A CA 1
ATOM 4021 C C . ASN A 1 513 ? 11.217 -1.502 -1.025 1.00 94.50 513 ASN A C 1
ATOM 4023 O O . ASN A 1 513 ? 11.346 -0.669 -0.127 1.00 94.50 513 ASN A O 1
ATOM 4027 N N . ASN A 1 514 ? 11.959 -2.610 -1.050 1.00 97.75 514 ASN A N 1
ATOM 4028 C CA . ASN A 1 514 ? 13.052 -2.855 -0.114 1.00 97.75 514 ASN A CA 1
ATOM 4029 C C . ASN A 1 514 ? 14.369 -2.302 -0.666 1.00 97.75 514 ASN A C 1
ATOM 4031 O O . ASN A 1 514 ? 14.567 -2.195 -1.881 1.00 97.75 514 ASN A O 1
ATOM 4035 N N . ARG A 1 515 ? 15.302 -1.975 0.229 1.00 98.06 515 ARG A N 1
ATOM 4036 C CA . ARG A 1 515 ? 16.598 -1.393 -0.132 1.00 98.06 515 ARG A CA 1
ATOM 4037 C C . ARG A 1 515 ? 17.755 -2.223 0.406 1.00 98.06 515 ARG A C 1
ATOM 4039 O O . ARG A 1 515 ? 17.812 -2.524 1.595 1.00 98.06 515 ARG A O 1
ATOM 4046 N N . ALA A 1 516 ? 18.718 -2.529 -0.461 1.00 96.94 516 ALA A N 1
ATOM 4047 C CA . ALA A 1 516 ? 20.017 -3.060 -0.064 1.00 96.94 516 ALA A CA 1
ATOM 4048 C C . ALA A 1 516 ? 21.133 -2.077 -0.425 1.00 96.94 516 ALA A C 1
ATOM 4050 O O . ALA A 1 516 ? 21.220 -1.616 -1.563 1.00 96.94 516 ALA A O 1
ATOM 4051 N N . ASN A 1 517 ? 22.035 -1.789 0.512 1.00 94.00 517 ASN A N 1
ATOM 4052 C CA . ASN A 1 517 ? 23.214 -0.971 0.210 1.00 94.00 517 ASN A CA 1
ATOM 4053 C C . ASN A 1 517 ? 24.175 -1.686 -0.751 1.00 94.00 517 ASN A C 1
ATOM 4055 O O . ASN A 1 517 ? 24.865 -1.025 -1.522 1.00 94.00 517 ASN A O 1
ATOM 4059 N N . GLN A 1 518 ? 24.201 -3.021 -0.733 1.00 94.38 518 GLN A N 1
ATOM 4060 C CA . GLN A 1 518 ? 25.001 -3.842 -1.635 1.00 94.38 518 GLN A CA 1
ATOM 4061 C C . GLN A 1 518 ? 24.108 -4.688 -2.542 1.00 94.38 518 GLN A C 1
ATOM 4063 O O . GLN A 1 518 ? 23.866 -4.273 -3.669 1.00 94.38 518 GLN A O 1
ATOM 4068 N N . ASN A 1 519 ? 23.620 -5.854 -2.110 1.00 95.69 519 ASN A N 1
ATOM 4069 C CA . ASN A 1 519 ? 23.034 -6.818 -3.050 1.00 95.69 519 ASN A CA 1
ATOM 4070 C C . ASN A 1 519 ? 21.689 -7.403 -2.614 1.00 95.69 519 ASN A C 1
ATOM 4072 O O . ASN A 1 519 ? 21.417 -7.534 -1.418 1.00 95.69 519 ASN A O 1
ATOM 4076 N N . GLY A 1 520 ? 20.894 -7.833 -3.597 1.00 96.44 520 GLY A N 1
ATOM 4077 C CA . GLY A 1 520 ? 19.650 -8.573 -3.386 1.00 96.44 520 GLY A CA 1
ATOM 4078 C C . GLY A 1 520 ? 18.633 -7.744 -2.616 1.00 96.44 520 GLY A C 1
ATOM 4079 O O . GLY A 1 520 ? 18.288 -8.111 -1.498 1.00 96.44 520 GLY A O 1
ATOM 4080 N N . ALA A 1 521 ? 18.213 -6.588 -3.135 1.00 97.69 521 ALA A N 1
ATOM 4081 C CA . ALA A 1 521 ? 17.361 -5.693 -2.350 1.00 97.69 521 ALA A CA 1
ATOM 4082 C C . ALA A 1 521 ? 15.999 -6.309 -2.033 1.00 97.69 521 ALA A C 1
ATOM 4084 O O . ALA A 1 521 ? 15.573 -6.229 -0.884 1.00 97.69 521 ALA A O 1
ATOM 4085 N N . GLY A 1 522 ? 15.377 -7.002 -2.987 1.00 98.38 522 GLY A N 1
ATOM 4086 C CA . GLY A 1 522 ? 14.250 -7.881 -2.688 1.00 98.38 522 GLY A CA 1
ATOM 4087 C C . GLY A 1 522 ? 14.725 -9.125 -1.937 1.00 98.38 522 GLY A C 1
ATOM 4088 O O . GLY A 1 522 ? 14.449 -9.291 -0.749 1.00 98.38 522 GLY A O 1
ATOM 4089 N N . ILE A 1 523 ? 15.472 -9.988 -2.628 1.00 98.44 523 ILE A N 1
ATOM 4090 C CA . ILE A 1 523 ? 15.964 -11.256 -2.085 1.00 98.44 523 ILE A CA 1
ATOM 4091 C C . ILE A 1 523 ? 17.441 -11.445 -2.399 1.00 98.44 523 ILE A C 1
ATOM 4093 O O . ILE A 1 523 ? 17.874 -11.393 -3.547 1.00 98.44 523 ILE A O 1
ATOM 4097 N N . TYR A 1 524 ? 18.199 -11.780 -1.369 1.00 96.25 524 TYR A N 1
ATOM 4098 C CA . TYR A 1 524 ? 19.514 -12.381 -1.468 1.00 96.25 524 TYR A CA 1
ATOM 4099 C C . TYR A 1 524 ? 19.388 -13.867 -1.145 1.00 96.25 524 TYR A C 1
ATOM 4101 O O . TYR A 1 524 ? 18.912 -14.219 -0.068 1.00 96.25 524 TYR A O 1
ATOM 4109 N N . SER A 1 525 ? 19.869 -14.751 -2.016 1.00 93.31 525 SER A N 1
ATOM 4110 C CA . SER A 1 525 ? 19.931 -16.192 -1.761 1.00 93.31 525 SER A CA 1
ATOM 4111 C C . SER A 1 525 ? 21.328 -16.730 -2.052 1.00 93.31 525 SER A C 1
ATOM 4113 O O . SER A 1 525 ? 21.736 -16.855 -3.204 1.00 93.31 525 SER A O 1
ATOM 4115 N N . GLY A 1 526 ? 22.091 -17.041 -1.005 1.00 85.88 526 GLY A N 1
ATOM 4116 C CA . GLY A 1 526 ? 23.464 -17.513 -1.165 1.00 85.88 526 GLY A CA 1
ATOM 4117 C C . GLY A 1 526 ? 24.315 -17.414 0.098 1.00 85.88 526 GLY A C 1
ATOM 4118 O O . GLY A 1 526 ? 23.930 -16.845 1.121 1.00 85.88 526 GLY A O 1
ATOM 4119 N N . GLY A 1 527 ? 25.529 -17.957 0.043 1.00 74.88 527 GLY A N 1
ATOM 4120 C CA . GLY A 1 527 ? 26.488 -17.876 1.140 1.00 74.88 527 GLY A CA 1
ATOM 4121 C C . GLY A 1 527 ? 27.916 -18.193 0.711 1.00 74.88 527 GLY A C 1
ATOM 4122 O O . GLY A 1 527 ? 28.159 -18.651 -0.398 1.00 74.88 527 GLY A O 1
ATOM 4123 N N . TYR A 1 528 ? 28.869 -17.940 1.609 1.00 60.12 528 TYR A N 1
ATOM 4124 C CA . TYR A 1 528 ? 30.307 -18.123 1.365 1.00 60.12 528 TYR A CA 1
ATOM 4125 C C . TYR A 1 528 ? 30.771 -19.589 1.291 1.00 60.12 528 TYR A C 1
ATOM 4127 O O . TYR A 1 528 ? 31.912 -19.841 0.918 1.00 60.12 528 TYR A O 1
ATOM 4135 N N . ARG A 1 529 ? 29.918 -20.557 1.650 1.00 62.31 529 ARG A N 1
ATOM 4136 C CA . ARG A 1 529 ? 30.204 -21.994 1.535 1.00 62.31 529 ARG A CA 1
ATOM 4137 C C . ARG A 1 529 ? 29.348 -22.617 0.436 1.00 62.31 529 ARG A C 1
ATOM 4139 O O . ARG A 1 529 ? 28.246 -22.138 0.174 1.00 62.31 529 ARG A O 1
ATOM 4146 N N . VAL A 1 530 ? 29.851 -23.703 -0.149 1.00 59.09 530 VAL A N 1
ATOM 4147 C CA . VAL A 1 530 ? 29.101 -24.570 -1.068 1.00 59.09 530 VAL A CA 1
ATOM 4148 C C . VAL A 1 530 ? 27.907 -25.141 -0.303 1.00 59.09 530 VAL A C 1
ATOM 4150 O O . VAL A 1 530 ? 28.078 -25.924 0.629 1.00 59.09 530 VAL A O 1
ATOM 4153 N N . GLY A 1 531 ? 26.703 -24.696 -0.642 1.00 60.78 531 GLY A N 1
ATOM 4154 C CA . GLY A 1 531 ? 25.472 -25.111 0.019 1.00 60.78 531 GLY A CA 1
ATOM 4155 C C . GLY A 1 531 ? 24.261 -24.723 -0.820 1.00 60.78 531 GLY A C 1
ATOM 4156 O O . GLY A 1 531 ? 24.231 -23.661 -1.443 1.00 60.78 531 GLY A O 1
ATOM 4157 N N . ARG A 1 532 ? 23.259 -25.606 -0.873 1.00 76.69 532 ARG A N 1
ATOM 4158 C CA . ARG A 1 532 ? 22.140 -25.487 -1.817 1.00 76.69 532 ARG A CA 1
ATOM 4159 C C . ARG A 1 532 ? 21.064 -24.566 -1.252 1.00 76.69 532 ARG A C 1
ATOM 4161 O O . ARG A 1 532 ? 20.109 -25.011 -0.616 1.00 76.69 532 ARG A O 1
ATOM 4168 N N . ASN A 1 533 ? 21.225 -23.266 -1.481 1.00 88.81 533 ASN A N 1
ATOM 4169 C CA . ASN A 1 533 ? 20.167 -22.290 -1.232 1.00 88.81 533 ASN A CA 1
ATOM 4170 C C . ASN A 1 533 ? 19.113 -22.419 -2.333 1.00 88.81 533 ASN A C 1
ATOM 4172 O O . ASN A 1 533 ? 19.453 -22.346 -3.510 1.00 88.81 533 ASN A O 1
ATOM 4176 N N . THR A 1 534 ? 17.848 -22.618 -1.973 1.00 93.00 534 THR A N 1
ATOM 4177 C CA . THR A 1 534 ? 16.753 -22.739 -2.947 1.00 93.00 534 THR A CA 1
ATOM 4178 C C . THR A 1 534 ? 15.770 -21.590 -2.787 1.00 93.00 534 THR A C 1
ATOM 4180 O O . THR A 1 534 ? 15.254 -21.364 -1.695 1.00 93.00 534 THR A O 1
ATOM 4183 N N . LEU A 1 535 ? 15.478 -20.896 -3.880 1.00 96.25 535 LEU A N 1
ATOM 4184 C CA . LEU A 1 535 ? 14.432 -19.888 -3.972 1.00 96.25 535 LEU A CA 1
ATOM 4185 C C . LEU A 1 535 ? 13.381 -20.368 -4.972 1.00 96.25 535 LEU A C 1
ATOM 4187 O O . LEU A 1 535 ? 13.702 -20.598 -6.136 1.00 96.25 535 LEU A O 1
ATOM 4191 N N . ASN A 1 536 ? 12.140 -20.518 -4.517 1.00 97.00 536 ASN A N 1
ATOM 4192 C CA . ASN A 1 536 ? 11.003 -20.831 -5.374 1.00 97.00 536 ASN A CA 1
ATOM 4193 C C . ASN A 1 536 ? 10.037 -19.646 -5.406 1.00 97.00 536 ASN A C 1
ATOM 4195 O O . ASN A 1 536 ? 9.625 -19.155 -4.355 1.00 97.00 536 ASN A O 1
ATOM 4199 N N . ILE A 1 537 ? 9.669 -19.218 -6.609 1.00 96.81 537 ILE A N 1
ATOM 4200 C CA . ILE A 1 537 ? 8.696 -18.158 -6.869 1.00 96.81 537 ILE A CA 1
ATOM 4201 C C . ILE A 1 537 ? 7.568 -18.784 -7.669 1.00 96.81 537 ILE A C 1
ATOM 4203 O O . ILE A 1 537 ? 7.789 -19.245 -8.788 1.00 96.81 537 ILE A O 1
ATOM 4207 N N . ASN A 1 538 ? 6.375 -18.835 -7.091 1.00 93.06 538 ASN A N 1
ATOM 4208 C CA . ASN A 1 538 ? 5.216 -19.416 -7.752 1.00 93.06 538 ASN A CA 1
ATOM 4209 C C . ASN A 1 538 ? 4.312 -18.336 -8.355 1.00 93.06 538 ASN A C 1
ATOM 4211 O O . ASN A 1 538 ? 4.489 -17.136 -8.133 1.00 93.06 538 ASN A O 1
ATOM 4215 N N . ASN A 1 539 ? 3.358 -18.773 -9.175 1.00 85.38 539 ASN A N 1
ATOM 4216 C CA . ASN A 1 539 ? 2.471 -17.870 -9.893 1.00 85.38 539 ASN A CA 1
ATOM 4217 C C . ASN A 1 539 ? 1.688 -16.936 -8.948 1.00 85.38 539 ASN A C 1
ATOM 4219 O O . ASN A 1 539 ? 1.281 -17.330 -7.856 1.00 85.38 539 ASN A O 1
ATOM 4223 N N . GLY A 1 540 ? 1.464 -15.700 -9.395 1.00 84.19 540 GLY A N 1
ATOM 4224 C CA . GLY A 1 540 ? 0.802 -14.648 -8.621 1.00 84.19 540 GLY A CA 1
ATOM 4225 C C . GLY A 1 540 ? 1.718 -13.873 -7.668 1.00 84.19 540 GLY A C 1
ATOM 4226 O O . GLY A 1 540 ? 1.300 -12.833 -7.174 1.00 84.19 540 GLY A O 1
ATOM 4227 N N . CYS A 1 541 ? 2.955 -14.316 -7.424 1.00 92.31 541 CYS A N 1
ATOM 4228 C CA . CYS A 1 541 ? 3.898 -13.575 -6.582 1.00 92.31 541 CYS A CA 1
ATOM 4229 C C . CYS A 1 541 ? 4.528 -12.383 -7.313 1.00 92.31 541 CYS A C 1
ATOM 4231 O O . CYS A 1 541 ? 4.752 -12.438 -8.525 1.00 92.31 541 CYS A O 1
ATOM 4233 N N . ASN A 1 542 ? 4.876 -11.337 -6.560 1.00 92.56 542 ASN A N 1
ATOM 4234 C CA . ASN A 1 542 ? 5.475 -10.114 -7.098 1.00 92.56 542 ASN A CA 1
ATOM 4235 C C . ASN A 1 542 ? 6.765 -9.721 -6.355 1.00 92.56 542 ASN A C 1
ATOM 4237 O O . ASN A 1 542 ? 6.813 -9.719 -5.128 1.00 92.56 542 ASN A O 1
ATOM 4241 N N . ILE A 1 543 ? 7.810 -9.345 -7.091 1.00 98.38 543 ILE A N 1
ATOM 4242 C CA . ILE A 1 543 ? 9.039 -8.754 -6.549 1.00 98.38 543 ILE A CA 1
ATOM 4243 C C . ILE A 1 543 ? 9.278 -7.437 -7.281 1.00 98.38 543 ILE A C 1
ATOM 4245 O O . ILE A 1 543 ? 9.731 -7.445 -8.430 1.00 98.38 543 ILE A O 1
ATOM 4249 N N . SER A 1 544 ? 8.983 -6.304 -6.637 1.00 97.56 544 SER A N 1
ATOM 4250 C CA . SER A 1 544 ? 8.971 -5.024 -7.354 1.00 97.56 544 SER A CA 1
ATOM 4251 C C . SER A 1 544 ? 9.474 -3.797 -6.611 1.00 97.56 544 SER A C 1
ATOM 4253 O O . SER A 1 544 ? 9.355 -3.690 -5.399 1.00 97.56 544 SER A O 1
ATOM 4255 N N . GLY A 1 545 ? 10.008 -2.817 -7.340 1.00 92.38 545 GLY A N 1
ATOM 4256 C CA . GLY A 1 545 ? 10.414 -1.535 -6.746 1.00 92.38 545 GLY A CA 1
ATOM 4257 C C . GLY A 1 545 ? 11.612 -1.634 -5.793 1.00 92.38 545 GLY A C 1
ATOM 4258 O O . GLY A 1 545 ? 11.877 -0.704 -5.036 1.00 92.38 545 GLY A O 1
ATOM 4259 N N . ASN A 1 546 ? 12.335 -2.758 -5.781 1.00 98.12 546 ASN A N 1
ATOM 4260 C CA . ASN A 1 546 ? 13.461 -2.958 -4.872 1.00 98.12 546 ASN A CA 1
ATOM 4261 C C . ASN A 1 546 ? 14.742 -2.319 -5.433 1.00 98.12 546 ASN A C 1
ATOM 4263 O O . ASN A 1 546 ? 14.998 -2.375 -6.637 1.00 98.12 546 ASN A O 1
ATOM 4267 N N . ILE A 1 547 ? 15.565 -1.726 -4.561 1.00 97.88 547 ILE A N 1
ATOM 4268 C CA . ILE A 1 547 ? 16.746 -0.941 -4.957 1.00 97.88 547 ILE A CA 1
ATOM 4269 C C . ILE A 1 547 ? 18.015 -1.473 -4.286 1.00 97.88 547 ILE A C 1
ATOM 4271 O O . ILE A 1 547 ? 18.195 -1.333 -3.074 1.00 97.88 547 ILE A O 1
ATOM 4275 N N . ALA A 1 548 ? 18.926 -2.034 -5.082 1.00 97.38 548 ALA A N 1
ATOM 4276 C CA . ALA A 1 548 ? 20.253 -2.476 -4.660 1.00 97.38 548 ALA A CA 1
ATOM 4277 C C . ALA A 1 548 ? 21.339 -1.482 -5.106 1.00 97.38 548 ALA A C 1
ATOM 4279 O O . ALA A 1 548 ? 21.352 -1.032 -6.253 1.00 97.38 548 ALA A O 1
ATOM 4280 N N . GLY A 1 549 ? 22.283 -1.166 -4.216 1.00 93.56 549 GLY A N 1
ATOM 4281 C CA . GLY A 1 549 ? 23.439 -0.325 -4.549 1.00 93.56 549 GLY A CA 1
ATOM 4282 C C . GLY A 1 549 ? 24.412 -0.982 -5.537 1.00 93.56 549 GLY A C 1
ATOM 4283 O O . GLY A 1 549 ? 24.989 -0.282 -6.368 1.00 93.56 549 GLY A O 1
ATOM 4284 N N . ASN A 1 550 ? 24.531 -2.315 -5.488 1.00 94.44 550 ASN A N 1
ATOM 4285 C CA . ASN A 1 550 ? 25.380 -3.144 -6.345 1.00 94.44 550 ASN A CA 1
ATOM 4286 C C . ASN A 1 550 ? 24.547 -4.125 -7.189 1.00 94.44 550 ASN A C 1
ATOM 4288 O O . ASN A 1 550 ? 24.103 -3.747 -8.259 1.00 94.44 550 ASN A O 1
ATOM 4292 N N . SER A 1 551 ? 24.335 -5.385 -6.802 1.00 95.00 551 SER A N 1
ATOM 4293 C CA . SER A 1 551 ? 23.752 -6.376 -7.732 1.00 95.00 551 SER A CA 1
ATOM 4294 C C . SER A 1 551 ? 22.420 -6.958 -7.281 1.00 95.00 551 SER A C 1
ATOM 4296 O O . SER A 1 551 ? 22.178 -7.105 -6.086 1.00 95.00 551 SER A O 1
ATOM 4298 N N . GLY A 1 552 ? 21.570 -7.330 -8.241 1.00 95.38 552 GLY A N 1
ATOM 4299 C CA . GLY A 1 552 ? 20.285 -7.972 -7.970 1.00 95.38 552 GLY A CA 1
ATOM 4300 C C . GLY A 1 552 ? 19.314 -7.027 -7.270 1.00 95.38 552 GLY A C 1
ATOM 4301 O O . GLY A 1 552 ? 19.083 -7.163 -6.069 1.00 95.38 552 GLY A O 1
ATOM 4302 N N . GLY A 1 553 ? 18.761 -6.058 -8.003 1.00 97.06 553 GLY A N 1
ATOM 4303 C CA . GLY A 1 553 ? 17.724 -5.169 -7.468 1.00 97.06 553 GLY A CA 1
ATOM 4304 C C . GLY A 1 553 ? 16.556 -5.982 -6.910 1.00 97.06 553 GLY A C 1
ATOM 4305 O O . GLY A 1 553 ? 16.248 -5.898 -5.725 1.00 97.06 553 GLY A O 1
ATOM 4306 N N . GLY A 1 554 ? 15.981 -6.857 -7.734 1.00 98.31 554 GLY A N 1
ATOM 4307 C CA . GLY A 1 554 ? 14.991 -7.835 -7.291 1.00 98.31 554 GLY A CA 1
ATOM 4308 C C . GLY A 1 554 ? 15.650 -8.997 -6.553 1.00 98.31 554 GLY A C 1
ATOM 4309 O O . GLY A 1 554 ? 15.449 -9.175 -5.353 1.00 98.31 554 GLY A O 1
ATOM 4310 N N . ILE A 1 555 ? 16.451 -9.788 -7.270 1.00 98.50 555 ILE A N 1
ATOM 4311 C CA . ILE A 1 555 ? 17.017 -11.048 -6.778 1.00 98.50 555 ILE A CA 1
ATOM 4312 C C . ILE A 1 555 ? 18.522 -11.093 -7.020 1.00 98.50 555 ILE A C 1
ATOM 4314 O O . ILE A 1 555 ? 18.984 -10.894 -8.144 1.00 98.50 555 ILE A O 1
ATOM 4318 N N . TRP A 1 556 ? 19.279 -11.459 -5.988 1.00 96.81 556 TRP A N 1
ATOM 4319 C CA . TRP A 1 556 ? 20.664 -11.897 -6.107 1.00 96.81 556 TRP A CA 1
ATOM 4320 C C . TRP A 1 556 ? 20.802 -13.356 -5.673 1.00 96.81 556 TRP A C 1
ATOM 4322 O O . TRP A 1 556 ? 20.536 -13.673 -4.514 1.00 96.81 556 TRP A O 1
ATOM 4332 N N . ILE A 1 557 ? 21.215 -14.244 -6.582 1.00 93.56 557 ILE A N 1
ATOM 4333 C CA . ILE A 1 557 ? 21.467 -15.660 -6.291 1.00 93.56 557 ILE A CA 1
ATOM 4334 C C . ILE A 1 557 ? 22.894 -16.069 -6.662 1.00 93.56 557 ILE A C 1
ATOM 4336 O O . ILE A 1 557 ? 23.370 -15.774 -7.760 1.00 93.56 557 ILE A O 1
ATOM 4340 N N . ILE A 1 558 ? 23.587 -16.724 -5.725 1.00 89.50 558 ILE A N 1
ATOM 4341 C CA . ILE A 1 558 ? 25.002 -17.104 -5.859 1.00 89.50 558 ILE A CA 1
ATOM 4342 C C . ILE A 1 558 ? 25.312 -18.483 -5.255 1.00 89.50 558 ILE A C 1
ATOM 4344 O O . ILE A 1 558 ? 24.498 -19.054 -4.526 1.00 89.50 558 ILE A O 1
ATOM 4348 N N . SER A 1 559 ? 26.541 -18.960 -5.486 1.00 81.75 559 SER A N 1
ATOM 4349 C CA . SER A 1 559 ? 27.154 -20.114 -4.805 1.00 81.75 559 SER A CA 1
ATOM 4350 C C . SER A 1 559 ? 26.390 -21.429 -4.996 1.00 81.75 559 SER A C 1
ATOM 4352 O O . SER A 1 559 ? 26.032 -22.081 -4.018 1.00 81.75 559 SER A O 1
ATOM 4354 N N . GLU A 1 560 ? 26.126 -21.813 -6.251 1.00 81.69 560 GLU A N 1
ATOM 4355 C CA . GLU A 1 560 ? 25.347 -23.013 -6.612 1.00 81.69 560 GLU A CA 1
ATOM 4356 C C . GLU A 1 560 ? 23.897 -22.993 -6.091 1.00 81.69 560 GLU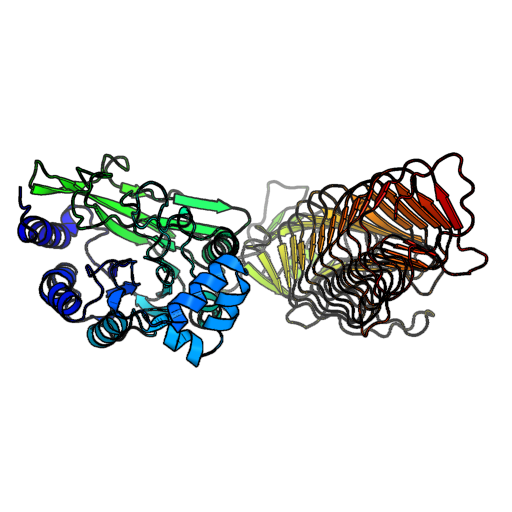 A C 1
ATOM 4358 O O . GLU A 1 560 ? 23.246 -24.032 -5.942 1.00 81.69 560 GLU A O 1
ATOM 4363 N N . GLY A 1 561 ? 23.363 -21.796 -5.830 1.00 88.44 561 GLY A N 1
ATOM 4364 C CA . GLY A 1 561 ? 21.959 -21.612 -5.498 1.00 88.44 561 GLY A CA 1
ATOM 4365 C C . GLY A 1 561 ? 21.043 -22.081 -6.631 1.00 88.44 561 GLY A C 1
ATOM 4366 O O . GLY A 1 561 ? 21.411 -22.066 -7.804 1.00 88.44 561 GLY A O 1
ATOM 4367 N N . THR A 1 562 ? 19.832 -22.502 -6.279 1.00 92.81 562 THR A N 1
ATOM 4368 C CA . THR A 1 562 ? 18.771 -22.841 -7.231 1.00 92.81 562 THR A CA 1
ATOM 4369 C C . THR A 1 562 ? 17.656 -21.803 -7.162 1.00 92.81 562 THR A C 1
ATOM 4371 O O . THR A 1 562 ? 17.058 -21.616 -6.104 1.00 92.81 562 THR A O 1
ATOM 4374 N N . LEU A 1 563 ? 17.358 -21.150 -8.282 1.00 95.69 563 LEU A N 1
ATOM 4375 C CA . LEU A 1 563 ? 16.175 -20.315 -8.477 1.00 95.69 563 LEU A CA 1
ATOM 4376 C C . LEU A 1 563 ? 15.191 -21.076 -9.364 1.00 95.69 563 LEU A C 1
ATOM 4378 O O . LEU A 1 563 ? 15.517 -21.384 -10.506 1.00 95.69 563 LEU A O 1
ATOM 4382 N N . ASN A 1 564 ? 13.988 -21.343 -8.867 1.00 96.75 564 ASN A N 1
ATOM 4383 C CA . ASN A 1 564 ? 12.878 -21.818 -9.684 1.00 96.75 564 ASN A CA 1
ATOM 4384 C C . ASN A 1 564 ? 11.778 -20.759 -9.684 1.00 96.75 564 ASN A C 1
ATOM 4386 O O . ASN A 1 564 ? 11.196 -20.466 -8.643 1.00 96.75 564 ASN A O 1
ATOM 4390 N N . MET A 1 565 ? 11.485 -20.198 -10.847 1.00 96.38 565 MET A N 1
ATOM 4391 C CA . MET A 1 565 ? 10.362 -19.295 -11.057 1.00 96.38 565 MET A CA 1
ATOM 4392 C C . MET A 1 565 ? 9.333 -20.037 -11.908 1.00 96.38 565 MET A C 1
ATOM 4394 O O . MET A 1 565 ? 9.659 -20.465 -13.005 1.00 96.38 565 MET A O 1
ATOM 4398 N N . ASN A 1 566 ? 8.126 -20.242 -11.388 1.00 94.62 566 ASN A N 1
ATOM 4399 C CA . ASN A 1 566 ? 7.018 -20.936 -12.050 1.00 94.62 566 ASN A CA 1
ATOM 4400 C C . ASN A 1 566 ? 5.853 -19.948 -12.251 1.00 94.62 566 ASN A C 1
ATOM 4402 O O . ASN A 1 566 ? 4.752 -20.151 -11.733 1.00 94.62 566 ASN A O 1
ATOM 4406 N N . GLY A 1 567 ? 6.127 -18.824 -12.915 1.00 88.44 567 GLY A N 1
ATOM 4407 C CA . GLY A 1 567 ? 5.251 -17.654 -12.989 1.00 88.44 567 GLY A CA 1
ATOM 4408 C C . GLY A 1 567 ? 5.709 -16.498 -12.094 1.00 88.44 567 GLY A C 1
ATOM 4409 O O . GLY A 1 567 ? 6.855 -16.451 -11.658 1.00 88.44 567 GLY A O 1
ATOM 4410 N N . GLY A 1 568 ? 4.796 -15.565 -11.821 1.00 90.19 568 GLY A N 1
ATOM 4411 C CA . GLY A 1 568 ? 5.077 -14.370 -11.020 1.00 90.19 568 GLY A CA 1
ATOM 4412 C C . GLY A 1 568 ? 5.677 -13.213 -11.823 1.00 90.19 568 GLY A C 1
ATOM 4413 O O . GLY A 1 568 ? 5.899 -13.318 -13.031 1.00 90.19 568 GLY A O 1
ATOM 4414 N N . VAL A 1 569 ? 5.900 -12.094 -11.136 1.00 95.06 569 VAL A N 1
ATOM 4415 C CA . VAL A 1 569 ? 6.338 -10.822 -11.724 1.00 95.06 569 VAL A CA 1
ATOM 4416 C C . VAL A 1 569 ? 7.582 -10.311 -11.003 1.00 95.06 569 VAL A C 1
ATOM 4418 O O . VAL A 1 569 ? 7.616 -10.249 -9.776 1.00 95.06 569 VAL A O 1
ATOM 4421 N N . ILE A 1 570 ? 8.605 -9.919 -11.764 1.00 98.25 570 ILE A N 1
ATOM 4422 C CA . ILE A 1 570 ? 9.793 -9.219 -11.258 1.00 98.25 570 ILE A CA 1
ATOM 4423 C C . ILE A 1 570 ? 9.907 -7.894 -12.007 1.00 98.25 570 ILE A C 1
ATOM 4425 O O . ILE A 1 570 ? 10.323 -7.870 -13.169 1.00 98.25 570 ILE A O 1
ATOM 4429 N N . SER A 1 571 ? 9.527 -6.788 -11.365 1.00 97.88 571 SER A N 1
ATOM 4430 C CA . SER A 1 571 ? 9.376 -5.518 -12.080 1.00 97.88 571 SER A CA 1
ATOM 4431 C C . SER A 1 571 ? 9.852 -4.272 -11.354 1.00 97.88 571 SER A C 1
ATOM 4433 O O . SER A 1 571 ? 9.870 -4.205 -10.131 1.00 97.88 571 SER A O 1
ATOM 4435 N N . ASN A 1 572 ? 10.224 -3.237 -12.108 1.00 96.19 572 ASN A N 1
ATOM 4436 C CA . ASN A 1 572 ? 10.599 -1.931 -11.550 1.00 96.19 572 ASN A CA 1
ATOM 4437 C C . ASN A 1 572 ? 11.738 -1.999 -10.513 1.00 96.19 572 ASN A C 1
ATOM 4439 O O . ASN A 1 572 ? 11.851 -1.132 -9.648 1.00 96.19 572 ASN A O 1
ATOM 4443 N N . ASN A 1 573 ? 12.569 -3.043 -10.551 1.00 97.94 573 ASN A N 1
ATOM 4444 C CA . ASN A 1 573 ? 13.688 -3.180 -9.631 1.00 97.94 573 ASN A CA 1
ATOM 4445 C C . ASN A 1 573 ? 14.932 -2.504 -10.205 1.00 97.94 573 ASN A C 1
ATOM 4447 O O . ASN A 1 573 ? 15.156 -2.486 -11.418 1.00 97.94 573 ASN A O 1
ATOM 4451 N N . LYS A 1 574 ? 15.770 -1.971 -9.317 1.00 97.31 574 LYS A N 1
ATOM 4452 C CA . LYS A 1 574 ? 16.979 -1.238 -9.679 1.00 97.31 574 LYS A CA 1
ATOM 4453 C C . LYS A 1 574 ? 18.209 -1.857 -9.036 1.00 97.31 574 LYS A C 1
ATOM 4455 O O . LYS A 1 574 ? 18.266 -2.018 -7.821 1.00 97.31 574 LYS A O 1
ATOM 4460 N N . GLY A 1 575 ? 19.217 -2.141 -9.849 1.00 94.75 575 GLY A N 1
ATOM 4461 C CA . GLY A 1 575 ? 20.545 -2.556 -9.403 1.00 94.75 575 GLY A CA 1
ATOM 4462 C C . GLY A 1 575 ? 21.631 -1.810 -10.170 1.00 94.75 575 GLY A C 1
ATOM 4463 O O . GLY A 1 575 ? 21.370 -1.156 -11.172 1.00 94.75 575 GLY A O 1
ATOM 4464 N N . TRP A 1 576 ? 22.879 -1.907 -9.735 1.00 91.44 576 TRP A N 1
ATOM 4465 C CA . TRP A 1 576 ? 24.027 -1.617 -10.594 1.00 91.44 576 TRP A CA 1
ATOM 4466 C C . TRP A 1 576 ? 24.178 -2.694 -11.674 1.00 91.44 576 TRP A C 1
ATOM 4468 O O . TRP A 1 576 ? 24.330 -2.366 -12.845 1.00 91.44 576 TRP A O 1
ATOM 4478 N N . THR A 1 577 ? 24.068 -3.972 -11.310 1.00 92.44 577 THR A N 1
ATOM 4479 C CA . THR A 1 577 ? 24.116 -5.103 -12.253 1.00 92.44 577 THR A CA 1
ATOM 4480 C C . THR A 1 577 ? 22.994 -6.087 -11.931 1.00 92.44 577 THR A C 1
ATOM 4482 O O . THR A 1 577 ? 22.860 -6.492 -10.779 1.00 92.44 577 THR A O 1
ATOM 4485 N N . GLY A 1 578 ? 22.181 -6.490 -12.910 1.00 94.62 578 GLY A N 1
ATOM 4486 C CA . GLY A 1 578 ? 20.998 -7.313 -12.634 1.00 94.62 578 GLY A CA 1
ATOM 4487 C C . GLY A 1 578 ? 19.914 -6.512 -11.929 1.00 94.62 578 GLY A C 1
ATOM 4488 O O . GLY A 1 578 ? 19.802 -6.570 -10.705 1.00 94.62 578 GLY A O 1
ATOM 4489 N N . GLY A 1 579 ? 19.139 -5.733 -12.681 1.00 96.12 579 GLY A N 1
ATOM 4490 C CA . GLY A 1 579 ? 18.039 -4.947 -12.117 1.00 96.12 579 GLY A CA 1
ATOM 4491 C C . GLY A 1 579 ? 16.968 -5.870 -11.546 1.00 96.12 579 GLY A C 1
ATOM 4492 O O . GLY A 1 579 ? 16.667 -5.803 -10.357 1.00 96.12 579 GLY A O 1
ATOM 4493 N N . GLY A 1 580 ? 16.471 -6.795 -12.368 1.00 98.12 580 GLY A N 1
ATOM 4494 C CA . GLY A 1 580 ? 15.545 -7.844 -11.953 1.00 98.12 580 GLY A CA 1
ATOM 4495 C C . GLY A 1 580 ? 16.268 -8.979 -11.233 1.00 98.12 580 GLY A C 1
ATOM 4496 O O . GLY A 1 580 ? 16.148 -9.126 -10.018 1.00 98.12 580 GLY A O 1
ATOM 4497 N N . ILE A 1 581 ? 17.038 -9.772 -11.980 1.00 98.19 581 ILE A N 1
ATOM 4498 C CA . ILE A 1 581 ? 17.721 -10.970 -11.478 1.00 98.19 581 ILE A CA 1
ATOM 4499 C C . ILE A 1 581 ? 19.216 -10.875 -11.754 1.00 98.19 581 ILE A C 1
ATOM 4501 O O . ILE A 1 581 ? 19.640 -10.639 -12.882 1.00 98.19 581 ILE A O 1
ATOM 4505 N N . PHE A 1 582 ? 20.030 -11.168 -10.749 1.00 96.94 582 PHE A N 1
ATOM 4506 C CA . PHE A 1 582 ? 21.433 -11.503 -10.932 1.00 96.94 582 PHE A CA 1
ATOM 4507 C C . PHE A 1 582 ? 21.701 -12.899 -10.385 1.00 96.94 582 PHE A C 1
ATOM 4509 O O . PHE A 1 582 ? 21.599 -13.134 -9.183 1.00 96.94 582 PHE A O 1
ATOM 4516 N N . SER A 1 583 ? 22.072 -13.812 -11.276 1.00 94.50 583 SER A N 1
ATOM 4517 C CA . SER A 1 583 ? 22.473 -15.182 -10.968 1.00 94.50 583 SER A CA 1
ATOM 4518 C C . SER A 1 583 ? 23.960 -15.348 -11.252 1.00 94.50 583 SER A C 1
ATOM 4520 O O . SER A 1 583 ? 24.397 -14.988 -12.339 1.00 94.50 583 SER A O 1
ATOM 4522 N N . TYR A 1 584 ? 24.752 -15.877 -10.316 1.00 91.12 584 TYR A N 1
ATOM 4523 C CA . TYR A 1 584 ? 26.180 -16.141 -10.539 1.00 91.12 584 TYR A CA 1
ATOM 4524 C C . TYR A 1 584 ? 26.590 -17.526 -10.050 1.00 91.12 584 TYR A C 1
ATOM 4526 O O . TYR A 1 584 ? 26.352 -17.875 -8.892 1.00 91.12 584 TYR A O 1
ATOM 4534 N N . GLY A 1 585 ? 27.172 -18.332 -10.944 1.00 86.56 585 GLY A N 1
ATOM 4535 C CA . GLY A 1 585 ? 27.537 -19.726 -10.665 1.00 86.56 585 GLY A CA 1
ATOM 4536 C C . GLY A 1 585 ? 26.384 -20.548 -10.071 1.00 86.56 585 GLY A C 1
ATOM 4537 O O . GLY A 1 585 ? 26.606 -21.361 -9.180 1.00 86.56 585 GLY A O 1
ATOM 4538 N N . SER A 1 586 ? 25.147 -20.256 -10.480 1.00 88.38 586 SER A N 1
ATOM 4539 C CA . SER A 1 586 ? 23.905 -20.793 -9.906 1.00 88.38 586 SER A CA 1
ATOM 4540 C C . SER A 1 586 ? 23.043 -21.459 -10.985 1.00 88.38 586 SER A C 1
ATOM 4542 O O . SER A 1 586 ? 23.298 -21.295 -12.180 1.00 88.38 586 SER A O 1
ATOM 4544 N N . TYR A 1 587 ? 22.024 -22.206 -10.564 1.00 91.19 587 TYR A N 1
ATOM 4545 C CA . TYR A 1 587 ? 21.035 -22.841 -11.435 1.00 91.19 587 TYR A CA 1
ATOM 4546 C C . TYR A 1 587 ? 19.737 -22.032 -11.407 1.00 91.19 587 TYR A C 1
ATOM 4548 O O . TYR A 1 587 ? 19.111 -21.910 -10.357 1.00 91.19 587 TYR A O 1
ATOM 4556 N N . ALA A 1 588 ? 19.313 -21.481 -12.541 1.00 94.06 588 ALA A N 1
ATOM 4557 C CA . ALA A 1 588 ? 18.078 -20.710 -12.648 1.00 94.06 588 ALA A CA 1
ATOM 4558 C C . ALA A 1 588 ? 17.128 -21.339 -13.675 1.00 94.06 588 ALA A C 1
ATOM 4560 O O . ALA A 1 588 ? 17.468 -21.473 -14.844 1.00 94.06 588 ALA A O 1
ATOM 4561 N N . ASN A 1 589 ? 15.926 -21.701 -13.243 1.00 95.44 589 ASN A N 1
ATOM 4562 C CA . ASN A 1 589 ? 14.859 -22.222 -14.088 1.00 95.44 589 ASN A CA 1
ATOM 4563 C C . ASN A 1 589 ? 13.693 -21.234 -14.061 1.00 95.44 589 ASN A C 1
ATOM 4565 O O . ASN A 1 589 ? 12.966 -21.170 -13.070 1.00 95.44 589 ASN A O 1
ATOM 4569 N N . LEU A 1 590 ? 13.528 -20.464 -15.130 1.00 95.81 590 LEU A N 1
ATOM 4570 C CA . LEU A 1 590 ? 12.470 -19.473 -15.288 1.00 95.81 590 LEU A CA 1
ATOM 4571 C C . LEU A 1 590 ? 11.408 -20.041 -16.229 1.00 95.81 590 LEU A C 1
ATOM 4573 O O . LEU A 1 590 ? 11.617 -20.111 -17.435 1.00 95.81 590 LEU A O 1
ATOM 4577 N N . ARG A 1 591 ? 10.307 -20.520 -15.656 1.00 94.19 591 ARG A N 1
ATOM 4578 C CA . ARG A 1 591 ? 9.169 -21.122 -16.350 1.00 94.19 591 ARG A CA 1
ATOM 4579 C C . ARG A 1 591 ? 7.951 -20.211 -16.221 1.00 94.19 591 ARG A C 1
ATOM 4581 O O . ARG A 1 591 ? 7.302 -20.190 -15.178 1.00 94.19 591 ARG A O 1
ATOM 4588 N N . GLY A 1 592 ? 7.628 -19.461 -17.267 1.00 88.69 592 GLY A N 1
ATOM 4589 C CA . GLY A 1 592 ? 6.523 -18.501 -17.269 1.00 88.69 592 GLY A CA 1
ATOM 4590 C C . GLY A 1 592 ? 6.820 -17.205 -16.505 1.00 88.69 592 GLY A C 1
ATOM 4591 O O . GLY A 1 592 ? 7.940 -16.968 -16.050 1.00 88.69 592 GLY A O 1
ATOM 4592 N N . GLY A 1 593 ? 5.796 -16.360 -16.362 1.00 91.38 593 GLY A N 1
ATOM 4593 C CA . GLY A 1 593 ? 5.881 -15.080 -15.646 1.00 91.38 593 GLY A CA 1
ATOM 4594 C C . GLY A 1 593 ? 6.507 -13.950 -16.466 1.00 91.38 593 GLY A C 1
ATOM 4595 O O . GLY A 1 593 ? 6.783 -14.115 -17.656 1.00 91.38 593 GLY A O 1
ATOM 4596 N N . SER A 1 594 ? 6.712 -12.794 -15.833 1.00 95.06 594 SER A N 1
ATOM 4597 C CA . SER A 1 594 ? 7.283 -11.614 -16.489 1.00 95.06 594 SER A CA 1
ATOM 4598 C C . SER A 1 594 ? 8.420 -10.967 -15.699 1.00 95.06 594 SER A C 1
ATOM 4600 O O . SER A 1 594 ? 8.417 -10.921 -14.467 1.00 95.06 594 SER A O 1
ATOM 4602 N N . ILE A 1 595 ? 9.411 -10.455 -16.428 1.00 98.19 595 ILE A N 1
ATOM 4603 C CA . ILE A 1 595 ? 10.557 -9.714 -15.895 1.00 98.19 595 ILE A CA 1
ATOM 4604 C C . ILE A 1 595 ? 10.662 -8.416 -16.687 1.00 98.19 595 ILE A C 1
ATOM 4606 O O . ILE A 1 595 ? 11.125 -8.424 -17.830 1.00 98.19 595 ILE A O 1
ATOM 4610 N N . HIS A 1 596 ? 10.196 -7.306 -16.116 1.00 97.19 596 HIS A N 1
ATOM 4611 C CA . HIS A 1 596 ? 10.018 -6.089 -16.904 1.00 97.19 596 HIS A CA 1
ATOM 4612 C C . HIS A 1 596 ? 10.271 -4.776 -16.177 1.00 97.19 596 HIS A C 1
ATOM 4614 O O . HIS A 1 596 ? 10.164 -4.683 -14.959 1.00 97.19 596 HIS A O 1
ATOM 4620 N N . ASN A 1 597 ? 10.578 -3.726 -16.939 1.00 95.19 597 ASN A N 1
ATOM 4621 C CA . ASN A 1 597 ? 10.824 -2.375 -16.420 1.00 95.19 597 ASN A CA 1
ATOM 4622 C C . ASN A 1 597 ? 11.921 -2.315 -15.344 1.00 95.19 597 ASN A C 1
ATOM 4624 O O . ASN A 1 597 ? 11.946 -1.408 -14.514 1.00 95.19 597 ASN A O 1
ATOM 4628 N N . ASN A 1 598 ? 12.824 -3.295 -15.314 1.00 97.56 598 ASN A N 1
ATOM 4629 C CA . ASN A 1 598 ? 13.949 -3.279 -14.394 1.00 97.56 598 ASN A CA 1
ATOM 4630 C C . ASN A 1 598 ? 15.078 -2.427 -14.976 1.00 97.56 598 ASN A C 1
ATOM 4632 O O . ASN A 1 598 ? 15.257 -2.350 -16.192 1.00 97.56 598 ASN A O 1
ATOM 4636 N N . ILE A 1 599 ? 15.852 -1.791 -14.100 1.00 95.12 599 ILE A N 1
ATOM 4637 C CA . ILE A 1 599 ? 16.888 -0.832 -14.483 1.00 95.12 599 ILE A CA 1
ATOM 4638 C C . ILE A 1 599 ? 18.232 -1.269 -13.905 1.00 95.12 599 ILE A C 1
ATOM 4640 O O . ILE A 1 599 ? 18.355 -1.514 -12.702 1.00 95.12 599 ILE A O 1
ATOM 4644 N N . ALA A 1 600 ? 19.262 -1.320 -14.749 1.00 94.81 600 ALA A N 1
ATOM 4645 C CA . ALA A 1 600 ? 20.635 -1.524 -14.299 1.00 94.81 600 ALA A CA 1
ATOM 4646 C C . ALA A 1 600 ? 21.668 -0.779 -15.149 1.00 94.81 600 ALA A C 1
ATOM 4648 O O . ALA A 1 600 ? 21.342 -0.163 -16.159 1.00 94.81 600 ALA A O 1
ATOM 4649 N N . MET A 1 601 ? 22.942 -0.833 -14.753 1.00 89.88 601 MET A N 1
ATOM 4650 C CA . MET A 1 601 ? 24.038 -0.533 -15.679 1.00 89.88 601 MET A CA 1
ATOM 4651 C C . MET A 1 601 ? 24.178 -1.670 -16.692 1.00 89.88 601 MET A C 1
ATOM 4653 O O . MET A 1 601 ? 24.269 -1.413 -17.882 1.00 89.88 601 MET A O 1
ATOM 4657 N N . ASN A 1 602 ? 24.146 -2.921 -16.226 1.00 89.38 602 ASN A N 1
ATOM 4658 C CA . ASN A 1 602 ? 24.315 -4.115 -17.053 1.00 89.38 602 ASN A CA 1
ATOM 4659 C C . ASN A 1 602 ? 23.313 -5.207 -16.662 1.00 89.38 602 ASN A C 1
ATOM 4661 O O . ASN A 1 602 ? 23.093 -5.425 -15.468 1.00 89.38 602 ASN A O 1
ATOM 4665 N N . GLY A 1 603 ? 22.759 -5.914 -17.650 1.00 89.56 603 GLY A N 1
ATOM 4666 C CA . GLY A 1 603 ? 21.793 -6.993 -17.443 1.00 89.56 603 GLY A CA 1
ATOM 4667 C C . GLY A 1 603 ? 20.553 -6.495 -16.720 1.00 89.56 603 GLY A C 1
ATOM 4668 O O . GLY A 1 603 ? 20.331 -6.868 -15.573 1.00 89.56 603 GLY A O 1
ATOM 4669 N N . ALA A 1 604 ? 19.803 -5.567 -17.311 1.00 94.50 604 ALA A N 1
ATOM 4670 C CA . ALA A 1 604 ? 18.753 -4.873 -16.570 1.00 94.50 604 ALA A CA 1
ATOM 4671 C C . ALA A 1 604 ? 17.612 -5.807 -16.163 1.00 94.50 604 ALA A C 1
ATOM 4673 O O . ALA A 1 604 ? 17.242 -5.818 -14.989 1.00 94.50 604 ALA A O 1
ATOM 4674 N N . GLY A 1 605 ? 17.135 -6.657 -17.072 1.00 97.06 605 GLY A N 1
ATOM 4675 C CA . GLY A 1 605 ? 16.234 -7.749 -16.716 1.00 97.06 605 GLY A CA 1
ATOM 4676 C C . GLY A 1 605 ? 16.973 -8.829 -15.930 1.00 97.06 605 GLY A C 1
ATOM 4677 O O . GLY A 1 605 ? 16.698 -9.055 -14.750 1.00 97.06 605 GLY A O 1
ATOM 4678 N N . ILE A 1 606 ? 17.928 -9.489 -16.585 1.00 97.06 606 ILE A N 1
ATOM 4679 C CA . ILE A 1 606 ? 18.585 -10.694 -16.079 1.00 97.06 606 ILE A CA 1
ATOM 4680 C C . ILE A 1 606 ? 20.093 -10.653 -16.323 1.00 97.06 606 ILE A C 1
ATOM 4682 O O . ILE A 1 606 ? 20.560 -10.282 -17.396 1.00 97.06 606 ILE A O 1
ATOM 4686 N N . VAL A 1 607 ? 20.859 -11.142 -15.350 1.00 96.06 607 VAL A N 1
ATOM 4687 C CA . VAL A 1 607 ? 22.265 -11.524 -15.508 1.00 96.06 607 VAL A CA 1
ATOM 4688 C C . VAL A 1 607 ? 22.423 -13.015 -15.224 1.00 96.06 607 VAL A C 1
ATOM 4690 O O . VAL A 1 607 ? 22.092 -13.472 -14.130 1.00 96.06 607 VAL A O 1
ATOM 4693 N N . ASN A 1 608 ? 22.980 -13.757 -16.184 1.00 93.19 608 ASN A N 1
ATOM 4694 C CA . ASN A 1 608 ? 23.465 -15.126 -16.008 1.00 93.19 608 ASN A CA 1
ATOM 4695 C C . ASN A 1 608 ? 25.001 -15.150 -15.973 1.00 93.19 608 ASN A C 1
ATOM 4697 O O . ASN A 1 608 ? 25.668 -15.288 -16.996 1.00 93.19 608 ASN A O 1
ATOM 4701 N N . GLY A 1 609 ? 25.560 -14.994 -14.780 1.00 88.81 609 GLY A N 1
ATOM 4702 C CA . GLY A 1 609 ? 26.983 -14.921 -14.479 1.00 88.81 609 GLY A CA 1
ATOM 4703 C C . GLY A 1 609 ? 27.657 -16.288 -14.345 1.00 88.81 609 GLY A C 1
ATOM 4704 O O . GLY A 1 609 ? 27.931 -16.726 -13.232 1.00 88.81 609 GLY A O 1
ATOM 4705 N N . GLY A 1 610 ? 27.925 -16.983 -15.451 1.00 82.38 610 GLY A N 1
ATOM 4706 C CA . GLY A 1 610 ? 28.682 -18.247 -15.436 1.00 82.38 610 GLY A CA 1
ATOM 4707 C C . GLY A 1 610 ? 27.940 -19.468 -14.867 1.00 82.38 610 GLY A C 1
ATOM 4708 O O . GLY A 1 610 ? 28.574 -20.486 -14.606 1.00 82.38 610 GLY A O 1
ATOM 4709 N N . GLY A 1 611 ? 26.622 -19.373 -14.656 1.00 85.44 611 GLY A N 1
ATOM 4710 C CA . GLY A 1 611 ? 25.756 -20.479 -14.233 1.00 85.44 611 GLY A CA 1
ATOM 4711 C C . GLY A 1 611 ? 24.974 -21.122 -15.385 1.00 85.44 611 GLY A C 1
ATOM 4712 O O . GLY A 1 611 ? 25.179 -20.797 -16.560 1.00 85.44 611 GLY A O 1
ATOM 4713 N N . TRP A 1 612 ? 24.051 -22.021 -15.032 1.00 89.88 612 TRP A N 1
ATOM 4714 C CA . TRP A 1 612 ? 23.063 -22.585 -15.955 1.00 89.88 612 TRP A CA 1
ATOM 4715 C C . TRP A 1 612 ? 21.727 -21.875 -15.779 1.00 89.88 612 TRP A C 1
ATOM 4717 O O . TRP A 1 612 ? 21.168 -21.858 -14.682 1.00 89.88 612 TRP A O 1
ATOM 4727 N N . MET A 1 613 ? 21.190 -21.333 -16.867 1.00 93.69 613 MET A N 1
ATOM 4728 C CA . MET A 1 613 ? 19.889 -20.681 -16.880 1.00 93.69 613 MET A CA 1
ATOM 4729 C C . MET A 1 613 ? 19.007 -21.258 -17.981 1.00 93.69 613 MET A C 1
ATOM 4731 O O . MET A 1 613 ? 19.421 -21.315 -19.133 1.00 93.69 613 MET A O 1
ATOM 4735 N N . THR A 1 614 ? 17.787 -21.653 -17.633 1.00 93.75 614 THR A N 1
ATOM 4736 C CA . THR A 1 614 ? 16.730 -22.001 -18.588 1.00 93.75 614 THR A CA 1
ATOM 4737 C C . THR A 1 614 ? 15.622 -20.962 -18.498 1.00 93.75 614 THR A C 1
ATOM 4739 O O . THR A 1 614 ? 15.151 -20.684 -17.398 1.00 93.75 614 THR A O 1
ATOM 4742 N N . VAL A 1 615 ? 15.200 -20.421 -19.638 1.00 93.25 615 VAL A N 1
ATOM 4743 C CA . VAL A 1 615 ? 14.033 -19.544 -19.779 1.00 93.25 615 VAL A CA 1
ATOM 4744 C C . VAL A 1 615 ? 13.035 -20.221 -20.718 1.00 93.25 615 VAL A C 1
ATOM 4746 O O . VAL A 1 615 ? 13.358 -20.577 -21.855 1.00 93.25 615 VAL A O 1
ATOM 4749 N N . ASP A 1 616 ? 11.829 -20.445 -20.213 1.00 92.12 616 ASP A N 1
ATOM 4750 C CA . ASP A 1 616 ? 10.759 -21.174 -20.884 1.00 92.12 616 ASP A CA 1
ATOM 4751 C C . ASP A 1 616 ? 9.411 -20.506 -20.594 1.00 92.12 616 ASP A C 1
ATOM 4753 O O . ASP A 1 616 ? 8.889 -20.564 -19.487 1.00 92.12 616 ASP A O 1
ATOM 4757 N N . GLY A 1 617 ? 8.845 -19.821 -21.577 1.00 86.69 617 GLY A N 1
ATOM 4758 C CA . GLY A 1 617 ? 7.523 -19.201 -21.508 1.00 86.69 617 GLY A CA 1
ATOM 4759 C C . GLY A 1 617 ? 7.474 -17.875 -20.748 1.00 86.69 617 GLY A C 1
ATOM 4760 O O . GLY A 1 617 ? 6.383 -17.364 -20.512 1.00 86.69 617 GLY A O 1
ATOM 4761 N N . SER A 1 618 ? 8.618 -17.318 -20.342 1.00 91.38 618 SER A N 1
ATOM 4762 C CA . SER A 1 618 ? 8.690 -16.019 -19.658 1.00 91.38 618 SER A CA 1
ATOM 4763 C C . SER A 1 618 ? 8.683 -14.845 -20.647 1.00 91.38 618 SER A C 1
ATOM 4765 O O . SER A 1 618 ? 9.250 -14.944 -21.737 1.00 91.38 618 SER A O 1
ATOM 4767 N N . LEU A 1 619 ? 8.078 -13.724 -20.240 1.00 92.50 619 LEU A N 1
ATOM 4768 C CA . LEU A 1 619 ? 8.095 -12.447 -20.964 1.00 92.50 619 LEU A CA 1
ATOM 4769 C C . LEU A 1 619 ? 9.144 -11.515 -20.347 1.00 92.50 619 LEU A C 1
ATOM 4771 O O . LEU A 1 619 ? 9.065 -11.195 -19.159 1.00 92.50 619 LEU A O 1
ATOM 4775 N N . ILE A 1 620 ? 10.119 -11.062 -21.129 1.00 95.75 620 ILE A N 1
ATOM 4776 C CA . ILE A 1 620 ? 11.191 -10.175 -20.659 1.00 95.75 620 ILE A CA 1
ATOM 4777 C C . ILE A 1 620 ? 11.129 -8.882 -21.461 1.00 95.75 620 ILE A C 1
ATOM 4779 O O . ILE A 1 620 ? 11.524 -8.873 -22.626 1.00 95.75 620 ILE A O 1
ATOM 4783 N N . TYR A 1 621 ? 10.638 -7.792 -20.866 1.00 92.50 621 TYR A N 1
ATOM 4784 C CA . TYR A 1 621 ? 10.387 -6.574 -21.640 1.00 92.50 621 TYR A CA 1
ATOM 4785 C C . TYR A 1 621 ? 10.588 -5.251 -20.914 1.00 92.50 621 TYR A C 1
ATOM 4787 O O . TYR A 1 621 ? 10.574 -5.186 -19.691 1.00 92.50 621 TYR A O 1
ATOM 4795 N N . GLY A 1 622 ? 10.795 -4.163 -21.658 1.00 91.06 622 GLY A N 1
ATOM 4796 C CA . GLY A 1 622 ? 10.904 -2.820 -21.073 1.00 91.06 622 GLY A CA 1
ATOM 4797 C C . GLY A 1 622 ? 12.097 -2.631 -20.128 1.00 91.06 622 GLY A C 1
ATOM 4798 O O . GLY A 1 622 ? 12.140 -1.651 -19.391 1.00 91.06 622 GLY A O 1
ATOM 4799 N N . ASN A 1 623 ? 13.053 -3.567 -20.078 1.00 95.81 623 ASN A N 1
ATOM 4800 C CA . ASN A 1 623 ? 14.194 -3.476 -19.170 1.00 95.81 623 ASN A CA 1
ATOM 4801 C C . ASN A 1 623 ? 15.277 -2.566 -19.759 1.00 95.81 623 ASN A C 1
ATOM 4803 O O . ASN A 1 623 ? 15.553 -2.614 -20.958 1.00 95.81 623 ASN A O 1
ATOM 4807 N N . ILE A 1 624 ? 15.908 -1.745 -18.916 1.00 93.19 624 ILE A N 1
ATOM 4808 C CA . ILE A 1 624 ? 16.783 -0.655 -19.362 1.00 93.19 624 ILE A CA 1
ATOM 4809 C C . ILE A 1 624 ? 18.177 -0.754 -18.725 1.00 93.19 624 ILE A C 1
ATOM 4811 O O . ILE A 1 624 ? 18.353 -0.529 -17.526 1.00 93.19 624 ILE A O 1
ATOM 4815 N N . ALA A 1 625 ? 19.187 -1.041 -19.550 1.00 92.69 625 ALA A N 1
ATOM 4816 C CA . ALA A 1 625 ? 20.605 -1.038 -19.194 1.00 92.69 625 ALA A CA 1
ATOM 4817 C C . ALA A 1 625 ? 21.279 0.272 -19.657 1.00 92.69 625 ALA A C 1
ATOM 4819 O O . ALA A 1 625 ? 21.685 0.377 -20.818 1.00 92.69 625 ALA A O 1
ATOM 4820 N N . ASN A 1 626 ? 21.365 1.302 -18.798 1.00 80.69 626 ASN A N 1
ATOM 4821 C CA . ASN A 1 626 ? 21.693 2.664 -19.271 1.00 80.69 626 ASN A CA 1
ATOM 4822 C C . ASN A 1 626 ? 22.492 3.607 -18.342 1.00 80.69 626 ASN A C 1
ATOM 4824 O O . ASN A 1 626 ? 22.426 4.824 -18.522 1.00 80.69 626 ASN A O 1
ATOM 4828 N N . LYS A 1 627 ? 23.283 3.127 -17.377 1.00 66.19 627 LYS A N 1
ATOM 4829 C CA . LYS A 1 627 ? 24.029 4.056 -16.502 1.00 66.19 627 LYS A CA 1
ATOM 4830 C C . LYS A 1 627 ? 25.304 4.604 -17.167 1.00 66.19 627 LYS A C 1
ATOM 4832 O O . LYS A 1 627 ? 26.166 3.837 -17.579 1.00 66.19 627 LYS A O 1
ATOM 4837 N N . ASN A 1 628 ? 25.456 5.933 -17.183 1.00 64.75 628 ASN A N 1
ATOM 4838 C CA . ASN A 1 628 ? 26.635 6.662 -17.682 1.00 64.75 628 ASN A CA 1
ATOM 4839 C C . ASN A 1 628 ? 27.040 6.322 -19.125 1.00 64.75 628 ASN A C 1
ATOM 4841 O O . ASN A 1 628 ? 28.230 6.271 -19.414 1.00 64.75 628 ASN A O 1
ATOM 4845 N N . ASP A 1 629 ? 26.089 6.067 -20.022 1.00 67.62 629 ASP A N 1
ATOM 4846 C CA . ASP A 1 629 ? 26.393 5.769 -21.429 1.00 67.62 629 ASP A CA 1
ATOM 4847 C C . ASP A 1 629 ? 27.227 4.480 -21.649 1.00 67.62 629 ASP A C 1
ATOM 4849 O O . ASP A 1 629 ? 27.886 4.305 -22.682 1.00 67.62 629 ASP A O 1
ATOM 4853 N N . TYR A 1 630 ? 27.175 3.548 -20.687 1.00 68.25 630 TYR A N 1
ATOM 4854 C CA . TYR A 1 630 ? 27.759 2.210 -20.785 1.00 68.25 630 TYR A CA 1
ATOM 4855 C C . TYR A 1 630 ? 26.780 1.174 -20.222 1.00 68.25 630 TYR A C 1
ATOM 4857 O O . TYR A 1 630 ? 26.595 1.087 -19.010 1.00 68.25 630 TYR A O 1
ATOM 4865 N N . GLY A 1 631 ? 26.158 0.368 -21.086 1.00 77.44 631 GLY A N 1
ATOM 4866 C CA . GLY A 1 631 ? 25.270 -0.697 -20.618 1.00 77.44 631 GLY A CA 1
ATOM 4867 C C . GLY A 1 631 ? 25.065 -1.824 -21.615 1.00 77.44 631 GLY A C 1
ATOM 4868 O O . GLY A 1 631 ? 24.844 -1.571 -22.797 1.00 77.44 631 GLY A O 1
ATOM 4869 N N . TYR A 1 632 ? 25.156 -3.062 -21.134 1.00 86.50 632 TYR A N 1
ATOM 4870 C CA . TYR A 1 632 ? 24.997 -4.273 -21.938 1.00 86.50 632 TYR A CA 1
ATOM 4871 C C . TYR A 1 632 ? 23.853 -5.143 -21.425 1.00 86.50 632 TYR A C 1
ATOM 4873 O O . TYR A 1 632 ? 23.683 -5.256 -20.210 1.00 86.50 632 TYR A O 1
ATOM 4881 N N . GLY A 1 633 ? 23.124 -5.806 -22.325 1.00 87.94 633 GLY A N 1
ATOM 4882 C CA . GLY A 1 633 ? 22.072 -6.760 -21.960 1.00 87.94 633 GLY A CA 1
ATOM 4883 C C . GLY A 1 633 ? 20.865 -6.068 -21.328 1.00 87.94 633 GLY A C 1
ATOM 4884 O O . GLY A 1 633 ? 20.686 -6.142 -20.115 1.00 87.94 633 GLY A O 1
ATOM 4885 N N . GLY A 1 634 ? 20.049 -5.370 -22.118 1.00 88.56 634 GLY A N 1
ATOM 4886 C CA . GLY A 1 634 ? 18.813 -4.751 -21.627 1.00 88.56 634 GLY A CA 1
ATOM 4887 C C . GLY A 1 634 ? 17.891 -5.815 -21.032 1.00 88.56 634 GLY A C 1
ATOM 4888 O O . GLY A 1 634 ? 17.589 -5.783 -19.840 1.00 88.56 634 GLY A O 1
ATOM 4889 N N . GLY A 1 635 ? 17.540 -6.823 -21.831 1.00 93.25 635 GLY A N 1
ATOM 4890 C CA . GLY A 1 635 ? 16.816 -8.005 -21.375 1.00 93.25 635 GLY A CA 1
ATOM 4891 C C . GLY A 1 635 ? 17.719 -8.938 -20.571 1.00 93.25 635 GLY A C 1
ATOM 4892 O O . GLY A 1 635 ? 17.540 -9.090 -19.362 1.00 93.25 635 GLY A O 1
ATOM 4893 N N . ILE A 1 636 ? 18.704 -9.553 -21.230 1.00 94.31 636 ILE A N 1
ATOM 4894 C CA . ILE A 1 636 ? 19.578 -10.574 -20.640 1.00 94.31 636 ILE A CA 1
ATOM 4895 C C . ILE A 1 636 ? 21.052 -10.273 -20.928 1.00 94.31 636 ILE A C 1
ATOM 4897 O O . ILE A 1 636 ? 21.464 -10.130 -22.076 1.00 94.31 636 ILE A O 1
ATOM 4901 N N . LEU A 1 637 ? 21.875 -10.271 -19.882 1.00 92.75 637 LEU A N 1
ATOM 4902 C CA . LEU A 1 637 ? 23.329 -10.362 -19.977 1.00 92.75 637 LEU A CA 1
ATOM 4903 C C . LEU A 1 637 ? 23.781 -11.778 -19.604 1.00 92.75 637 LEU A C 1
ATOM 4905 O O . LEU A 1 637 ? 23.642 -12.202 -18.457 1.00 92.75 637 LEU A O 1
ATOM 4909 N N . ASN A 1 638 ? 24.361 -12.502 -20.554 1.00 91.62 638 ASN A N 1
ATOM 4910 C CA . ASN A 1 638 ? 24.799 -13.880 -20.385 1.00 91.62 638 ASN A CA 1
ATOM 4911 C C . ASN A 1 638 ? 26.331 -14.011 -20.413 1.00 91.62 638 ASN A C 1
ATOM 4913 O O . ASN A 1 638 ? 27.008 -13.499 -21.298 1.00 91.62 638 ASN A O 1
ATOM 4917 N N . SER A 1 639 ? 26.887 -14.752 -19.462 1.00 90.19 639 SER A N 1
ATOM 4918 C CA . SER A 1 639 ? 28.283 -15.213 -19.469 1.00 90.19 639 SER A CA 1
ATOM 4919 C C . SER A 1 639 ? 28.428 -16.692 -19.083 1.00 90.19 639 SER A C 1
ATOM 4921 O O . SER A 1 639 ? 29.549 -17.183 -18.924 1.00 90.19 639 SER A O 1
ATOM 4923 N N . GLY A 1 640 ? 27.298 -17.396 -18.938 1.00 89.00 640 GLY A N 1
ATOM 4924 C CA . GLY A 1 640 ? 27.201 -18.835 -18.704 1.00 89.00 640 GLY A CA 1
ATOM 4925 C C . GLY A 1 640 ? 26.401 -19.546 -19.798 1.00 89.00 640 GLY A C 1
ATOM 4926 O O . GLY A 1 640 ? 26.331 -19.089 -20.942 1.00 89.00 640 GLY A O 1
ATOM 4927 N N . ILE A 1 641 ? 25.777 -20.667 -19.440 1.00 88.94 641 ILE A N 1
ATOM 4928 C CA . ILE A 1 641 ? 24.934 -21.440 -20.357 1.00 88.94 641 ILE A CA 1
ATOM 4929 C C . ILE A 1 641 ? 23.492 -20.962 -20.209 1.00 88.94 641 ILE A C 1
ATOM 4931 O O . ILE A 1 641 ? 22.895 -21.111 -19.141 1.00 88.94 641 ILE A O 1
ATOM 4935 N N . LEU A 1 642 ? 22.939 -20.405 -21.283 1.00 90.50 642 LEU A N 1
ATOM 4936 C CA . LEU A 1 642 ? 21.559 -19.945 -21.379 1.00 90.50 642 LEU A CA 1
ATOM 4937 C C . LEU A 1 642 ? 20.783 -20.849 -22.341 1.00 90.50 642 LEU A C 1
ATOM 4939 O O . LEU A 1 642 ? 21.172 -21.012 -23.492 1.00 90.50 642 LEU A O 1
ATOM 4943 N N . THR A 1 643 ? 19.679 -21.425 -21.878 1.00 90.38 643 THR A N 1
ATOM 4944 C CA . THR A 1 643 ? 18.749 -22.211 -22.693 1.00 90.38 643 THR A CA 1
ATOM 4945 C C . THR A 1 643 ? 17.424 -21.463 -22.824 1.00 90.38 643 THR A C 1
ATOM 4947 O O . THR A 1 643 ? 16.812 -21.137 -21.812 1.00 90.38 643 THR A O 1
ATOM 4950 N N . LEU A 1 644 ? 16.982 -21.193 -24.050 1.00 87.62 644 LEU A N 1
ATOM 4951 C CA . LEU A 1 644 ? 15.776 -20.434 -24.396 1.00 87.62 644 LEU A CA 1
ATOM 4952 C C . LEU A 1 644 ? 14.811 -21.327 -25.181 1.00 87.62 644 LEU A C 1
ATOM 4954 O O . LEU A 1 644 ? 15.169 -21.846 -26.236 1.00 87.62 644 LEU A O 1
ATOM 4958 N N . THR A 1 645 ? 13.596 -21.548 -24.689 1.00 84.06 645 THR A N 1
ATOM 4959 C CA . THR A 1 645 ? 12.695 -22.568 -25.278 1.00 84.06 645 THR A CA 1
ATOM 4960 C C . THR A 1 645 ? 11.324 -22.051 -25.701 1.00 84.06 645 THR A C 1
ATOM 4962 O O . THR A 1 645 ? 10.739 -22.601 -26.635 1.00 84.06 645 THR A O 1
ATOM 4965 N N . SER A 1 646 ? 10.809 -21.001 -25.060 1.00 82.75 646 SER A N 1
ATOM 4966 C CA . SER A 1 646 ? 9.569 -20.322 -25.450 1.00 82.75 646 SER A CA 1
ATOM 4967 C C . SER A 1 646 ? 9.435 -18.970 -24.724 1.00 82.75 646 SER A C 1
ATOM 4969 O O . SER A 1 646 ? 10.150 -18.721 -23.752 1.00 82.75 646 SER A O 1
ATOM 4971 N N . GLY A 1 647 ? 8.533 -18.091 -25.176 1.00 84.06 647 GLY A N 1
ATOM 4972 C CA . GLY A 1 647 ? 8.320 -16.743 -24.615 1.00 84.06 647 GLY A CA 1
ATOM 4973 C C . GLY A 1 647 ? 8.863 -15.610 -25.499 1.00 84.06 647 GLY A C 1
ATOM 4974 O O . GLY A 1 647 ? 9.302 -15.862 -26.627 1.00 84.06 647 GLY A O 1
ATOM 4975 N N . SER A 1 648 ? 8.840 -14.371 -24.989 1.00 85.69 648 SER A N 1
ATOM 4976 C CA . SER A 1 648 ? 9.306 -13.165 -25.698 1.00 85.69 648 SER A CA 1
ATOM 4977 C C . SER A 1 648 ? 10.371 -12.395 -24.910 1.00 85.69 648 SER A C 1
ATOM 4979 O O . SER A 1 648 ? 10.363 -12.353 -23.678 1.00 85.69 648 SER A O 1
ATOM 4981 N N . ILE A 1 649 ? 11.314 -11.802 -25.639 1.00 90.19 649 ILE A N 1
ATOM 4982 C CA . ILE A 1 649 ? 12.283 -10.821 -25.150 1.00 90.19 649 ILE A CA 1
ATOM 4983 C C . ILE A 1 649 ? 12.137 -9.597 -26.050 1.00 90.19 649 ILE A C 1
ATOM 4985 O O . ILE A 1 649 ? 12.624 -9.603 -27.181 1.00 90.19 649 ILE A O 1
ATOM 4989 N N . GLU A 1 650 ? 11.437 -8.573 -25.574 1.00 83.50 650 GLU A N 1
ATOM 4990 C CA . GLU A 1 650 ? 10.996 -7.460 -26.422 1.00 83.50 650 GLU A CA 1
ATOM 4991 C C . GLU A 1 650 ? 11.066 -6.101 -25.735 1.00 83.50 650 GLU A C 1
ATOM 4993 O O . GLU A 1 650 ? 11.014 -6.012 -24.515 1.00 83.50 650 GLU A O 1
ATOM 4998 N N . HIS A 1 651 ? 11.191 -5.012 -26.491 1.00 88.12 651 HIS A N 1
ATOM 4999 C CA . HIS A 1 651 ? 11.180 -3.649 -25.935 1.00 88.12 651 HIS A CA 1
ATOM 5000 C C . HIS A 1 651 ? 12.231 -3.390 -24.846 1.00 88.12 651 HIS A C 1
ATOM 5002 O O . HIS A 1 651 ? 12.065 -2.510 -24.001 1.00 88.12 651 HIS A O 1
ATOM 5008 N N . ASN A 1 652 ? 13.327 -4.148 -24.836 1.00 89.75 652 ASN A N 1
ATOM 5009 C CA . ASN A 1 652 ? 14.424 -3.927 -23.908 1.00 89.75 652 ASN A CA 1
ATOM 5010 C C . ASN A 1 652 ? 15.458 -2.985 -24.525 1.00 89.75 652 ASN A C 1
ATOM 5012 O O . ASN A 1 652 ? 15.705 -2.997 -25.729 1.00 89.75 652 ASN A O 1
ATOM 5016 N N . THR A 1 653 ? 16.078 -2.163 -23.685 1.00 89.06 653 THR A N 1
ATOM 5017 C CA . THR A 1 653 ? 17.023 -1.131 -24.111 1.00 89.06 653 THR A CA 1
ATOM 5018 C C . THR A 1 653 ? 18.381 -1.333 -23.455 1.00 89.06 653 THR A C 1
ATOM 5020 O O . THR A 1 653 ? 18.475 -1.442 -22.233 1.00 89.06 653 THR A O 1
ATOM 5023 N N . ALA A 1 654 ? 19.451 -1.301 -24.246 1.00 87.50 654 ALA A N 1
ATOM 5024 C CA . ALA A 1 654 ? 20.828 -1.234 -23.765 1.00 87.50 654 ALA A CA 1
ATOM 5025 C C . ALA A 1 654 ? 21.552 -0.029 -24.373 1.00 87.50 654 ALA A C 1
ATOM 5027 O O . ALA A 1 654 ? 21.349 0.319 -25.533 1.00 87.50 654 ALA A O 1
ATOM 5028 N N . PHE A 1 655 ? 22.425 0.635 -23.618 1.00 82.81 655 PHE A N 1
ATOM 5029 C CA . PHE A 1 655 ? 23.164 1.760 -24.189 1.00 82.81 655 PHE A CA 1
ATOM 5030 C C . PHE A 1 655 ? 24.254 1.305 -25.168 1.00 82.81 655 PHE A C 1
ATOM 5032 O O . PHE A 1 655 ? 24.373 1.840 -26.267 1.00 82.81 655 PHE A O 1
ATOM 5039 N N . THR A 1 656 ? 25.074 0.334 -24.777 1.00 78.12 656 THR A N 1
ATOM 5040 C CA . THR A 1 656 ? 26.202 -0.116 -25.593 1.00 78.12 656 THR A CA 1
ATOM 5041 C C . THR A 1 656 ? 25.789 -1.236 -26.533 1.00 78.12 656 THR A C 1
ATOM 5043 O O . THR A 1 656 ? 25.890 -1.045 -27.739 1.00 78.12 656 THR A O 1
ATOM 5046 N N . GLY A 1 657 ? 25.297 -2.367 -26.022 1.00 78.69 657 GLY A N 1
ATOM 5047 C CA . GLY A 1 657 ? 24.882 -3.459 -26.901 1.00 78.69 657 GLY A CA 1
ATOM 5048 C C . GLY A 1 657 ? 24.090 -4.575 -26.243 1.00 78.69 657 GLY A C 1
ATOM 5049 O O . GLY A 1 657 ? 24.111 -4.734 -25.021 1.00 78.69 657 GLY A O 1
ATOM 5050 N N . GLY A 1 658 ? 23.380 -5.342 -27.070 1.00 80.94 658 GLY A N 1
ATOM 5051 C CA . GLY A 1 658 ? 22.465 -6.382 -26.610 1.00 80.94 658 GLY A CA 1
ATOM 5052 C C . GLY A 1 658 ? 21.238 -5.802 -25.922 1.00 80.94 658 GLY A C 1
ATOM 5053 O O . GLY A 1 658 ? 21.091 -5.955 -24.709 1.00 80.94 658 GLY A O 1
ATOM 5054 N N . GLY A 1 659 ? 20.388 -5.097 -26.671 1.00 80.62 659 GLY A N 1
ATOM 5055 C CA . GLY A 1 659 ? 19.101 -4.625 -26.167 1.00 80.62 659 GLY A CA 1
ATOM 5056 C C . GLY A 1 659 ? 18.292 -5.797 -25.619 1.00 80.62 659 GLY A C 1
ATOM 5057 O O . GLY A 1 659 ? 17.875 -5.757 -24.464 1.00 80.62 659 GLY A O 1
ATOM 5058 N N . GLY A 1 660 ? 18.170 -6.877 -26.397 1.00 84.38 660 GLY A N 1
ATOM 5059 C CA . GLY A 1 660 ? 17.500 -8.107 -25.987 1.00 84.38 660 GLY A CA 1
ATOM 5060 C C . GLY A 1 660 ? 18.442 -9.009 -25.200 1.00 84.38 660 GLY A C 1
ATOM 5061 O O . GLY A 1 660 ? 18.246 -9.230 -24.002 1.00 84.38 660 GLY A O 1
ATOM 5062 N N . ILE A 1 661 ? 19.487 -9.509 -25.863 1.00 89.50 661 ILE A N 1
ATOM 5063 C CA . ILE A 1 661 ? 20.480 -10.415 -25.270 1.00 89.50 661 ILE A CA 1
ATOM 5064 C C . ILE A 1 661 ? 21.897 -9.949 -25.611 1.00 89.50 661 ILE A C 1
ATOM 5066 O O . ILE A 1 661 ? 22.228 -9.700 -26.767 1.00 89.50 661 ILE A O 1
ATOM 5070 N N . TYR A 1 662 ? 22.770 -9.912 -24.605 1.00 87.94 662 TYR A N 1
ATOM 5071 C CA . TYR A 1 662 ? 24.214 -9.771 -24.782 1.00 87.94 662 TYR A CA 1
ATOM 5072 C C . TYR A 1 662 ? 24.937 -10.982 -24.196 1.00 87.94 662 TYR A C 1
ATOM 5074 O O . TYR A 1 662 ? 24.789 -11.251 -23.003 1.00 87.94 662 TYR A O 1
ATOM 5082 N N . THR A 1 663 ? 25.762 -11.681 -24.979 1.00 85.94 663 THR A N 1
ATOM 5083 C CA . THR A 1 663 ? 26.627 -12.755 -24.456 1.00 85.94 663 THR A CA 1
ATOM 5084 C C . THR A 1 663 ? 28.096 -12.334 -24.457 1.00 85.94 663 THR A C 1
ATOM 5086 O O . THR A 1 663 ? 28.607 -11.850 -25.462 1.00 85.94 663 THR A O 1
ATOM 5089 N N . THR A 1 664 ? 28.798 -12.506 -23.333 1.00 80.31 664 THR A N 1
ATOM 5090 C CA . THR A 1 664 ? 30.238 -12.209 -23.247 1.00 80.31 664 THR A CA 1
ATOM 5091 C C . THR A 1 664 ? 31.082 -13.330 -23.867 1.00 80.31 664 THR A C 1
ATOM 5093 O O . THR A 1 664 ? 30.684 -14.492 -23.841 1.00 80.31 664 THR A O 1
ATOM 5096 N N . ASN A 1 665 ? 32.297 -13.010 -24.339 1.00 64.38 665 ASN A N 1
ATOM 5097 C CA . ASN A 1 665 ? 33.277 -13.958 -24.913 1.00 64.38 665 ASN A CA 1
ATOM 5098 C C . ASN A 1 665 ? 33.886 -14.952 -23.891 1.00 64.38 665 ASN A C 1
ATOM 5100 O O . ASN A 1 665 ? 35.042 -15.360 -24.006 1.00 64.38 665 ASN A O 1
ATOM 5104 N N . SER A 1 666 ? 33.140 -15.323 -22.852 1.00 59.38 666 SER A N 1
ATOM 5105 C CA . SER A 1 666 ? 33.511 -16.388 -21.923 1.00 59.38 666 SER A CA 1
ATOM 5106 C C . SER A 1 666 ? 33.527 -17.734 -22.663 1.00 59.38 666 SER A C 1
ATOM 5108 O O . SER A 1 666 ? 32.591 -18.002 -23.415 1.00 59.38 666 SER A O 1
ATOM 5110 N N . PRO A 1 667 ? 34.497 -18.639 -22.419 1.00 53.88 667 PRO A N 1
ATOM 5111 C CA . PRO A 1 667 ? 34.508 -19.979 -23.024 1.00 53.88 667 PRO A CA 1
ATOM 5112 C C . PRO A 1 667 ? 33.269 -20.827 -22.669 1.00 53.88 667 PRO A C 1
ATOM 5114 O O . PRO A 1 667 ? 33.032 -21.867 -23.283 1.00 53.88 667 PRO A O 1
ATOM 5117 N N . VAL A 1 668 ? 32.475 -20.385 -21.686 1.00 56.12 668 VAL A N 1
ATOM 5118 C CA . VAL A 1 668 ? 31.234 -21.025 -21.221 1.00 56.12 668 VAL A CA 1
ATOM 5119 C C . VAL A 1 668 ? 29.974 -20.283 -21.708 1.00 56.12 668 VAL A C 1
ATOM 5121 O O . VAL A 1 668 ? 28.873 -20.813 -21.585 1.00 56.12 668 VAL A O 1
ATOM 5124 N N . GLY A 1 669 ? 30.115 -19.076 -22.269 1.00 58.47 669 GLY A N 1
ATOM 5125 C CA . GLY A 1 669 ? 29.010 -18.245 -22.748 1.00 58.47 669 GLY A CA 1
ATOM 5126 C C . GLY A 1 669 ? 28.351 -18.846 -23.987 1.00 58.47 669 GLY A C 1
ATOM 5127 O O . GLY A 1 669 ? 28.860 -18.682 -25.091 1.00 58.47 669 GLY A O 1
ATOM 5128 N N . LYS A 1 670 ? 27.229 -19.551 -23.815 1.00 67.38 670 LYS A N 1
ATOM 5129 C CA . LYS A 1 670 ? 26.485 -20.188 -24.915 1.00 67.38 670 LYS A CA 1
ATOM 5130 C C . LYS A 1 670 ? 24.991 -19.931 -24.784 1.00 67.38 670 LYS A C 1
ATOM 5132 O O . LYS A 1 670 ? 24.467 -19.936 -23.670 1.00 67.38 670 LYS A O 1
ATOM 5137 N N . VAL A 1 671 ? 24.322 -19.755 -25.922 1.00 72.00 671 VAL A N 1
ATOM 5138 C CA . VAL A 1 671 ? 22.860 -19.693 -26.021 1.00 72.00 671 VAL A CA 1
ATOM 5139 C C . VAL A 1 671 ? 22.384 -20.906 -26.815 1.00 72.00 671 VAL A C 1
ATOM 5141 O O . VAL A 1 671 ? 22.824 -21.127 -27.937 1.00 72.00 671 VAL A O 1
ATOM 5144 N N . LEU A 1 672 ? 21.503 -21.703 -26.222 1.00 72.38 672 LEU A N 1
ATOM 5145 C CA . LEU A 1 672 ? 20.872 -22.867 -26.841 1.00 72.38 672 LEU A CA 1
ATOM 5146 C C . LEU A 1 672 ? 19.375 -22.589 -26.914 1.00 72.38 672 LEU A C 1
ATOM 5148 O O . LEU A 1 672 ? 18.800 -22.180 -25.910 1.00 72.38 672 LEU A O 1
ATOM 5152 N N . GLY A 1 673 ? 18.698 -22.806 -28.039 1.00 61.47 673 GLY A N 1
ATOM 5153 C CA . GLY A 1 673 ? 17.256 -22.581 -28.016 1.00 61.47 673 GLY A CA 1
ATOM 5154 C C . GLY A 1 673 ? 16.480 -22.900 -29.271 1.00 61.47 673 GLY A C 1
ATOM 5155 O O . GLY A 1 673 ? 17.045 -23.154 -30.318 1.00 61.47 673 GLY A O 1
ATOM 5156 N N . ARG A 1 674 ? 15.154 -22.908 -29.166 1.00 59.44 674 ARG A N 1
ATOM 5157 C CA . ARG A 1 674 ? 14.213 -22.994 -30.294 1.00 59.44 674 ARG A CA 1
ATOM 5158 C C . ARG A 1 674 ? 12.993 -22.147 -29.921 1.00 59.44 674 ARG A C 1
ATOM 5160 O O . ARG A 1 674 ? 12.578 -22.206 -28.776 1.00 59.44 674 ARG A O 1
ATOM 5167 N N . ARG A 1 675 ? 12.393 -21.411 -30.867 1.00 56.94 675 ARG A N 1
ATOM 5168 C CA . ARG A 1 675 ? 11.073 -20.741 -30.714 1.00 56.94 675 ARG A CA 1
ATOM 5169 C C . ARG A 1 675 ? 10.950 -19.608 -29.666 1.00 56.94 675 ARG A C 1
ATOM 5171 O O . ARG A 1 675 ? 9.829 -19.279 -29.286 1.00 56.94 675 ARG A O 1
ATOM 5178 N N . GLN A 1 676 ? 12.045 -18.986 -29.225 1.00 62.88 676 GLN A N 1
ATOM 5179 C CA . GLN A 1 676 ? 11.989 -17.720 -28.472 1.00 62.88 676 GLN A CA 1
ATOM 5180 C C . GLN A 1 676 ? 11.836 -16.548 -29.455 1.00 62.88 676 GLN A C 1
ATOM 5182 O O . GLN A 1 676 ? 12.567 -16.500 -30.445 1.00 62.88 676 GLN A O 1
ATOM 5187 N N . LEU A 1 677 ? 10.920 -15.612 -29.193 1.00 66.00 677 LEU A N 1
ATOM 5188 C CA . LEU A 1 677 ? 10.809 -14.373 -29.969 1.00 66.00 677 LEU A CA 1
ATOM 5189 C C . LEU A 1 677 ? 11.703 -13.298 -29.343 1.00 66.00 677 LEU A C 1
ATOM 5191 O O . LEU A 1 677 ? 11.537 -12.970 -28.172 1.00 66.00 677 LEU A O 1
ATOM 5195 N N . VAL A 1 678 ? 12.652 -12.763 -30.110 1.00 72.25 678 VAL A N 1
ATOM 5196 C CA . VAL A 1 678 ? 13.503 -11.636 -29.702 1.00 72.25 678 VAL A CA 1
ATOM 5197 C C . VAL A 1 678 ? 13.328 -10.539 -30.746 1.00 72.25 678 VAL A C 1
ATOM 5199 O O . VAL A 1 678 ? 13.780 -10.706 -31.874 1.00 72.25 678 VAL A O 1
ATOM 5202 N N . HIS A 1 679 ? 12.609 -9.469 -30.407 1.00 69.69 679 HIS A N 1
ATOM 5203 C CA . HIS A 1 679 ? 12.262 -8.395 -31.349 1.00 69.69 679 HIS A CA 1
ATOM 5204 C C . HIS A 1 679 ? 12.071 -7.057 -30.636 1.00 69.69 679 HIS A C 1
ATOM 5206 O O . HIS A 1 679 ? 11.946 -7.015 -29.418 1.00 69.69 679 HIS A O 1
ATOM 5212 N N . ASP A 1 680 ? 12.069 -5.957 -31.388 1.00 71.62 680 ASP A N 1
ATOM 5213 C CA . ASP A 1 680 ? 11.833 -4.600 -30.875 1.00 71.62 680 ASP A CA 1
ATOM 5214 C C . ASP A 1 680 ? 12.726 -4.207 -29.688 1.00 71.62 680 ASP A C 1
ATOM 5216 O O . ASP A 1 680 ? 12.339 -3.410 -28.831 1.00 71.62 680 ASP A O 1
ATOM 5220 N N . ASN A 1 681 ? 13.929 -4.777 -29.619 1.00 74.56 681 ASN A N 1
ATOM 5221 C CA . ASN A 1 681 ? 14.937 -4.409 -28.638 1.00 74.56 681 ASN A CA 1
ATOM 5222 C C . ASN A 1 681 ? 15.895 -3.390 -29.248 1.00 74.56 681 ASN A C 1
ATOM 5224 O O . ASN A 1 681 ? 16.239 -3.474 -30.423 1.00 74.56 681 ASN A O 1
ATOM 5228 N N . TYR A 1 682 ? 16.347 -2.437 -28.440 1.00 76.94 682 TYR A N 1
ATOM 5229 C CA . TYR A 1 682 ? 17.127 -1.309 -28.924 1.00 76.94 682 TYR A CA 1
ATOM 5230 C C . TYR A 1 682 ? 18.493 -1.212 -28.248 1.00 76.94 682 TYR A C 1
ATOM 5232 O O . TYR A 1 682 ? 18.619 -1.277 -27.021 1.00 76.94 682 TYR A O 1
ATOM 5240 N N . SER A 1 683 ? 19.520 -0.969 -29.058 1.00 73.12 683 SER A N 1
ATOM 5241 C CA . SER A 1 683 ? 20.875 -0.656 -28.612 1.00 73.12 683 SER A CA 1
ATOM 5242 C C . SER A 1 683 ? 21.456 0.531 -29.370 1.00 73.12 683 SER A C 1
ATOM 5244 O O . SER A 1 683 ? 21.391 0.575 -30.593 1.00 73.12 683 SER A O 1
ATOM 5246 N N . ARG A 1 684 ? 22.060 1.504 -28.667 1.00 69.69 684 ARG A N 1
ATOM 5247 C CA . ARG A 1 684 ? 22.580 2.725 -29.326 1.00 69.69 684 ARG A CA 1
ATOM 5248 C C . ARG A 1 684 ? 23.886 2.528 -30.102 1.00 69.69 684 ARG A C 1
ATOM 5250 O O . ARG A 1 684 ? 24.164 3.351 -30.969 1.00 69.69 684 ARG A O 1
ATOM 5257 N N . LYS A 1 685 ? 24.732 1.547 -29.753 1.00 62.28 685 LYS A N 1
ATOM 5258 C CA . LYS A 1 685 ? 26.086 1.410 -30.341 1.00 62.28 685 LYS A CA 1
ATOM 5259 C C . LYS A 1 685 ? 26.352 0.085 -31.062 1.00 62.28 685 LYS A C 1
ATOM 5261 O O . LYS A 1 685 ? 27.125 0.097 -32.015 1.00 62.28 685 LYS A O 1
ATOM 5266 N N . GLN A 1 686 ? 25.801 -1.033 -30.597 1.00 58.88 686 GLN A N 1
ATOM 5267 C CA . GLN A 1 686 ? 26.036 -2.374 -31.145 1.00 58.88 686 GLN A CA 1
ATOM 5268 C C . GLN A 1 686 ? 24.764 -3.210 -31.037 1.00 58.88 686 GLN A C 1
ATOM 5270 O O . GLN A 1 686 ? 24.226 -3.302 -29.938 1.00 58.88 686 GLN A O 1
ATOM 5275 N N . ASP A 1 687 ? 24.334 -3.832 -32.135 1.00 57.09 687 ASP A N 1
ATOM 5276 C CA . ASP A 1 687 ? 23.175 -4.736 -32.173 1.00 57.09 687 ASP A CA 1
ATOM 5277 C C . ASP A 1 687 ? 23.356 -5.963 -31.253 1.00 57.09 687 ASP A C 1
ATOM 5279 O O . ASP A 1 687 ? 24.417 -6.170 -30.651 1.00 57.09 687 ASP A O 1
ATOM 5283 N N . ASP A 1 688 ? 22.312 -6.783 -31.111 1.00 53.91 688 ASP A N 1
ATOM 5284 C CA . ASP A 1 688 ? 22.343 -7.987 -30.275 1.00 53.91 688 ASP A CA 1
ATOM 5285 C C . ASP A 1 688 ? 23.496 -8.938 -30.672 1.00 53.91 688 ASP A C 1
ATOM 5287 O O . ASP A 1 688 ? 23.608 -9.376 -31.817 1.00 53.91 688 ASP A O 1
ATOM 5291 N N . ILE A 1 689 ? 24.365 -9.283 -29.708 1.00 53.12 689 ILE A N 1
ATOM 5292 C CA . ILE A 1 689 ? 25.507 -10.187 -29.925 1.00 53.12 689 ILE A CA 1
ATOM 5293 C C . ILE A 1 689 ? 25.141 -11.592 -29.436 1.00 53.12 689 ILE A C 1
ATOM 5295 O O . ILE A 1 689 ? 25.207 -11.893 -28.237 1.00 53.12 689 ILE A O 1
ATOM 5299 N N . LEU A 1 690 ? 24.792 -12.460 -30.386 1.00 49.62 690 LEU A N 1
ATOM 5300 C CA . LEU A 1 690 ? 24.597 -13.897 -30.188 1.00 49.62 690 LEU A CA 1
ATOM 5301 C C . LEU A 1 690 ? 25.821 -14.651 -30.754 1.00 49.62 690 LEU A C 1
ATOM 5303 O O . LEU A 1 690 ? 26.065 -14.562 -31.957 1.00 49.62 690 LEU A O 1
ATOM 5307 N N . PRO A 1 691 ? 26.627 -15.373 -29.948 1.00 37.59 691 PRO A N 1
ATOM 5308 C CA . PRO A 1 691 ? 27.632 -16.287 -30.489 1.00 37.59 691 PRO A CA 1
ATOM 5309 C C . PRO A 1 691 ? 26.944 -17.475 -31.175 1.00 37.59 691 PRO A C 1
ATOM 5311 O O . PRO A 1 691 ? 25.807 -17.790 -30.825 1.00 37.59 691 PRO A O 1
ATOM 5314 N N . GLU A 1 692 ? 27.644 -18.099 -32.137 1.00 37.41 692 GLU A N 1
ATOM 5315 C CA . GLU A 1 692 ? 27.201 -19.222 -32.989 1.00 37.41 692 GLU A CA 1
ATOM 5316 C C . GLU A 1 692 ? 26.038 -20.020 -32.393 1.00 37.41 692 GLU A C 1
ATOM 5318 O O . GLU A 1 692 ? 26.191 -20.847 -31.491 1.00 37.41 692 GLU A O 1
ATOM 5323 N N . ILE A 1 693 ? 24.850 -19.725 -32.910 1.00 40.31 693 ILE A N 1
ATOM 5324 C CA . ILE A 1 693 ? 23.627 -20.414 -32.554 1.00 40.31 693 ILE A CA 1
ATOM 5325 C C . ILE A 1 693 ? 23.659 -21.771 -33.271 1.00 40.31 693 ILE A C 1
ATOM 5327 O O . ILE A 1 693 ? 23.541 -21.827 -34.494 1.00 40.31 693 ILE A O 1
ATOM 5331 N N . GLU A 1 694 ? 23.778 -22.882 -32.542 1.00 38.72 694 GLU A N 1
ATOM 5332 C CA . GLU A 1 694 ? 23.422 -24.200 -33.088 1.00 38.72 694 GLU A CA 1
ATOM 5333 C C . GLU A 1 694 ? 21.890 -24.282 -33.227 1.00 38.72 694 GLU A C 1
ATOM 5335 O O . GLU A 1 694 ? 21.211 -24.883 -32.393 1.00 38.72 694 GLU A O 1
ATOM 5340 N N . THR A 1 695 ? 21.301 -23.655 -34.254 1.00 35.03 695 THR A N 1
ATOM 5341 C CA . THR A 1 695 ? 19.871 -23.837 -34.555 1.00 35.03 695 THR A CA 1
ATOM 5342 C C . THR A 1 695 ? 19.536 -23.874 -36.034 1.00 35.03 695 THR A C 1
ATOM 5344 O O . THR A 1 695 ? 19.771 -22.914 -36.766 1.00 35.03 695 THR A O 1
ATOM 5347 N N . ASP A 1 696 ? 18.786 -24.909 -36.405 1.00 31.42 696 ASP A N 1
ATOM 5348 C CA . ASP A 1 696 ? 17.727 -24.800 -37.401 1.00 31.42 696 ASP A CA 1
ATOM 5349 C C . ASP A 1 696 ? 16.673 -23.778 -36.911 1.00 31.42 696 ASP A C 1
ATOM 5351 O O . ASP A 1 696 ? 15.919 -24.041 -35.972 1.00 31.42 696 ASP A O 1
ATOM 5355 N N . SER A 1 697 ? 16.607 -22.617 -37.572 1.00 33.44 697 SER A N 1
ATOM 5356 C CA . SER A 1 697 ? 15.544 -21.587 -37.522 1.00 33.44 697 SER A CA 1
ATOM 5357 C C . SER A 1 697 ? 15.310 -20.802 -36.205 1.00 33.44 697 SER A C 1
ATOM 5359 O O . SER A 1 697 ? 14.439 -21.134 -35.400 1.00 33.44 697 SER A O 1
ATOM 5361 N N . MET A 1 698 ? 15.991 -19.658 -36.053 1.00 35.72 698 MET A N 1
ATOM 5362 C CA . MET A 1 698 ? 15.496 -18.481 -35.310 1.00 35.72 698 MET A CA 1
ATOM 5363 C C . MET A 1 698 ? 15.235 -17.341 -36.310 1.00 35.72 698 MET A C 1
ATOM 5365 O O . MET A 1 698 ? 16.107 -17.034 -37.119 1.00 35.72 698 MET A O 1
ATOM 5369 N N . ASN A 1 699 ? 14.051 -16.716 -36.265 1.00 34.16 699 ASN A N 1
ATOM 5370 C CA . ASN A 1 699 ? 13.759 -15.489 -37.019 1.00 34.16 699 ASN A CA 1
ATOM 5371 C C . ASN A 1 699 ? 14.232 -14.289 -36.195 1.00 34.16 699 ASN A C 1
ATOM 5373 O O . ASN A 1 699 ? 13.553 -13.878 -35.258 1.00 34.16 699 ASN A O 1
ATOM 5377 N N . ILE A 1 700 ? 15.403 -13.765 -36.547 1.00 36.38 700 ILE A N 1
ATOM 5378 C CA . ILE A 1 700 ? 15.988 -12.551 -35.977 1.00 36.38 700 ILE A CA 1
ATOM 5379 C C . ILE A 1 700 ? 15.799 -11.460 -37.035 1.00 36.38 700 ILE A C 1
ATOM 5381 O O . ILE A 1 700 ? 16.511 -11.461 -38.036 1.00 36.38 700 ILE A O 1
ATOM 5385 N N . ASN A 1 701 ? 14.819 -10.575 -36.859 1.00 28.83 701 ASN A N 1
ATOM 5386 C CA . ASN A 1 701 ? 14.732 -9.338 -37.639 1.00 28.83 701 ASN A CA 1
ATOM 5387 C C . ASN A 1 701 ? 15.133 -8.191 -36.707 1.00 28.83 701 ASN A C 1
ATOM 5389 O O . ASN A 1 701 ? 14.511 -8.028 -35.656 1.00 28.83 701 ASN A O 1
ATOM 5393 N N . GLY A 1 702 ? 16.217 -7.501 -37.075 1.00 30.64 702 GLY A N 1
ATOM 5394 C CA . GLY A 1 702 ? 16.796 -6.368 -36.346 1.00 30.64 702 GLY A CA 1
ATOM 5395 C C . GLY A 1 702 ? 16.179 -5.022 -36.687 1.00 30.64 702 GLY A C 1
ATOM 5396 O O . GLY A 1 702 ? 15.345 -4.963 -37.622 1.00 30.64 702 GLY A O 1
#

Foldseek 3Di:
DPDPPCLLQVQVLVCLLCVVVVDVLSVADQAEEEQADLAQQQDLVSLVCSVVPHVCSNCVSRVNNVQLLRYAYAYDLRNFNPVPDDPVLLVLLVCCVPPDDVSVQVQCVDPVSVCNLQVRNVSVVVSSCVRHNWPPRHFFTWGWDDDPPFIEIETEFHQNSNFPRDADPPVRDGDQFQPTAGHCCSDPVCLVVCPPGQAYEYHHEDDLRSHHPRRSVVVVLSCQLRHLEYEYEDPQAQAWDFDDDPSHTHIYGYAHASDDDQDPVRNDRKHWGWDKRADPVQLKIKIQIWTQDPVVSHIDQPCVRDNRSMDIDPDHSDPRADDPPPQDQAWDKDAPDDPDDDPHHHSAPQVVLVPDDAPTETEAEFYEHAAAHEHQGAYEYEYPAQSGAEQAPCCVFASYEYNPPHAAYHYEYYRHEFENFEFDFDQDPDVPPRDGQTARHYEHRHAYEYERHEFEHAEYQEHRRYEYLAEYEYEHQYEQEHAEHQYQSHYEWEVPPVQEYEYAYDYQYEQAHAEHAAYQRRYEFYDPDQGEYEYEAAANYEFEHAEHAAYAQRYEEERQYEYEYQEYEFEHGEHQEARRYEYAQYHYEAHEYEQEHAEHLEQRRYEAHAHEYEHHHYEFAHAENAPPLHYYHQRYEFAAEYEYEEYEQAHAETRAEASRYEFDPHPHTAYEYDYYHYDHGDYNHYYHDHPDYPDDDDDDDD

Secondary structure (DSSP, 8-state):
----HHHHHHHHHHHHHTGGGT-GGGS----EEE-S--SSS--HHHHHHHIIIIIHHHHHHTT-TT-GGGEEE---TTSS-GGG--HHHHHHHHHHHHH-THHHHHHHHSHHHHHHHHGGGHHHHHHHHHHH--SSTTSEEEEEEEETTEEEEEEEE---TTTT-PBPTTT-SB--TTTB---THHHHHHHGGGTT-SEEEEEESS-GGGB-HHHHHHHHHHHHHH-SEEEE-SS-----EEEEETTEEEEEEEPPBS-----SS-SS--BEEEEEEE-TTT--EEEEEEEEETTTTEEEE-TTTSGGGEEE-SS-S---PPPTTS-PPPBEEE-SS-S------BSSHHHHHHHPPTT-EEEPPSEEEE--EEE-S-EEEE-S-TTTEEEE-TTSS-SEEESSS--S-EEEEES-EEE--EE--EEE-SSSTTEEE--SSEEESSEEEEES-EEES-EEEE-SSEEESSEEEEETT-EEES-EEEE-SSEEE--TTSSEEEEEE-TT-EEES-EEEEE-SSEEE--SSS-EEEEEEETT-EEES-EESSB-SSEEEESS-EEEEES-EEES-B-SB-SSEEEESSEEEEES-EEES-EESB-SSEEEESSEEEEEEEEEES-EE-GGG--B-SSEEESSEEEEEEEEEES-EESSB-SSEEE-S-TT-EEEESS-EEES-EESSB--B------S------

Radius of gyration: 30.16 Å; chains: 1; bounding box: 81×69×70 Å